Protein AF-0000000078971667 (afdb_homodimer)

Solvent-accessible surface area (backbone atoms only — not comparable to full-atom values): 35741 Å² total; per-residue (Å²): 83,77,70,80,88,70,58,66,70,58,54,50,49,51,52,54,44,71,66,34,66,58,34,55,60,70,62,49,23,64,57,21,44,83,44,56,61,76,90,49,38,45,61,52,50,35,41,58,45,61,66,31,58,49,40,49,90,49,28,65,61,46,50,54,50,51,31,49,55,43,58,57,42,40,58,70,69,61,66,55,63,74,88,73,49,50,57,68,51,46,40,33,46,51,51,40,65,64,46,50,81,60,37,60,73,90,40,68,72,52,68,36,52,74,47,40,51,49,50,43,50,47,51,38,49,52,15,68,75,36,68,82,42,36,56,46,94,43,54,68,54,63,45,48,50,46,47,54,44,46,46,44,78,76,39,71,65,42,61,89,70,52,58,74,84,79,57,51,68,69,57,48,49,46,42,45,27,54,34,47,51,39,46,52,46,61,40,63,63,46,48,44,49,43,24,84,60,17,58,43,45,54,50,43,38,51,50,26,50,54,48,33,38,73,75,41,44,67,46,44,50,41,35,51,75,47,68,49,60,60,59,81,47,43,44,62,37,63,60,30,70,41,39,87,66,36,45,63,58,53,34,42,48,48,46,31,30,40,45,32,45,48,79,47,27,65,61,48,48,34,32,34,52,34,30,51,59,54,73,42,45,77,58,57,60,71,45,51,51,58,56,39,52,52,42,62,74,54,60,92,30,83,81,60,51,66,67,57,52,50,49,32,52,50,47,12,51,50,49,42,65,61,51,57,54,49,53,53,51,55,66,68,97,83,78,71,79,90,70,58,66,68,57,54,49,51,51,53,56,44,70,65,34,66,58,35,54,60,69,62,49,22,64,56,22,43,83,44,58,61,75,90,48,37,46,61,52,50,34,41,57,43,61,66,31,58,49,41,51,90,49,28,65,60,48,50,53,49,52,32,48,55,44,59,57,42,40,60,72,69,60,67,55,65,75,87,72,49,50,57,68,52,46,40,33,46,51,52,39,66,63,46,50,81,60,38,61,74,88,40,68,71,51,66,35,50,73,46,40,52,50,52,41,52,47,49,39,48,51,15,68,76,35,70,82,41,37,56,46,94,42,53,69,56,64,43,48,47,45,47,54,44,46,46,45,78,76,38,72,64,40,62,92,71,53,58,73,82,80,57,50,68,70,58,49,49,46,43,46,26,54,35,48,52,40,47,52,44,60,40,63,62,46,48,45,48,42,22,83,60,18,58,42,44,53,51,42,38,50,52,26,51,52,49,34,37,72,75,40,43,67,47,43,51,42,34,52,75,48,68,50,59,59,59,80,46,42,45,61,34,62,60,31,69,41,40,87,65,35,44,63,58,52,32,44,49,48,45,31,30,42,45,32,45,45,79,47,27,63,61,47,49,33,32,34,51,36,32,52,57,52,73,41,43,76,59,58,61,71,45,52,49,59,58,40,53,51,42,62,73,54,58,92,28,81,80,57,50,67,67,58,53,49,51,32,51,51,46,11,51,52,49,42,66,62,52,56,55,49,53,56,50,57,65,68,98

Organism: NCBI:txid3068

Radius of gyration: 27.03 Å; Cα contacts (8 Å, |Δi|>4): 785; chains: 2; bounding box: 70×84×65 Å

Nearest PDB structures (foldseek):
  1fkm-assembly1_A  TM=9.195E-01  e=4.152E-24  Saccharomyces cerevisiae
  2qfz-assembly2_B  TM=9.564E-01  e=1.066E-22  Homo sapiens
  2qfz-assembly1_A  TM=9.669E-01  e=2.527E-22  Homo sapiens
  2g77-assembly1_A  TM=9.173E-01  e=4.500E-23  Saccharomyces cerevisiae
  6d0s-assembly1_A  TM=9.532E-01  e=9.379E-20  Homo sapiens

Foldseek 3Di:
DDDDDDDPVLVVVQVVQLPDQFRDLLVLLVSLQLHDPLQCCLVSLCDLLVQAGRGPVCRVVSLVVLLVVLVVLQCVQPVDDPVPDDPLLNVLLVVQVVQQCVEPVVQVVCNPPLNSVLLSSLQSSLQVVCVQQRRDPQLSLVLVLLLVSLCCNQAPDDSVPGDCVSDDDVSSSSSSSSSNSSSVSLCVLLVLCRGPVSVLLVVLLVLLLVLCCVPPVLLSVLCVVLVHRSCLQCNSCLSNVCCVVADNVVSSRVVSNLSSCRSCSSVLSSLLVNLVVCVCSVVSSPDHNVVNSVCSNHPPRHPPDNVVSVVSSVSSVVSCVVVVVVVVVVVVD/DDDDDDDPVLLVVQVVQLPDQFRDLLVLLVSLQLHDPLQCCLVSLCDLLVQAGRGPVCRVVSLVVLLVVLVVLQCVQPVDDPVPDDPLLNVLLVVLVVQQCVEPVVQVVCNPPLNSVLLSRLQSSLQVVCVQQRRDPQLSLVLVLLLVSLCCNQAPDDSVPGDCVSDDDVSSSSSSSSSNSSSVSLCVLLVLCRGPVSVLLVVLLVLLLVLLCVPPVLLSVLCVVLVHRSCLQCNSCLSNVCCVVADNVVSSRVVSNLSSCRSCSSVLSSLLVNLVVCVCSVVSSPDHNVVNSVCSNHPPRHPPDNVVSVVSSVSSVVSCVVVVVVVVVVVVD

InterPro domains:
  IPR000195 Rab-GAP-TBC domain [PF00566] (40-284)
  IPR000195 Rab-GAP-TBC domain [PS50086] (35-262)
  IPR000195 Rab-GAP-TBC domain [SM00164] (32-288)
  IPR035969 Rab-GAP-TBC domain superfamily [SSF47923] (13-222)
  IPR035969 Rab-GAP-TBC domain superfamily [SSF47923] (198-323)

Structure (mmCIF, N/CA/C/O backbone):
data_AF-0000000078971667-model_v1
#
loop_
_entity.id
_entity.type
_entity.pdbx_description
1 polymer 'Rab-GAP TBC domain-containing protein'
#
loop_
_atom_site.group_PDB
_atom_site.id
_atom_site.type_symbol
_atom_site.label_atom_id
_atom_site.label_alt_id
_atom_site.label_comp_id
_atom_site.label_asym_id
_atom_site.label_entity_id
_atom_site.label_seq_id
_atom_site.pdbx_PDB_ins_code
_atom_site.Cartn_x
_atom_site.Cartn_y
_atom_site.Cartn_z
_atom_site.occupancy
_atom_site.B_iso_or_equiv
_atom_site.auth_seq_id
_atom_site.auth_comp_id
_atom_site.auth_asym_id
_atom_site.auth_atom_id
_atom_site.pdbx_PDB_model_num
ATOM 1 N N . MET A 1 1 ? 0.278 26.438 -5.363 1 68.94 1 MET A N 1
ATOM 2 C CA . MET A 1 1 ? -0.893 25.688 -4.918 1 68.94 1 MET A CA 1
ATOM 3 C C . MET A 1 1 ? -2.168 26.5 -5.113 1 68.94 1 MET A C 1
ATOM 5 O O . MET A 1 1 ? -2.156 27.719 -4.965 1 68.94 1 MET A O 1
ATOM 9 N N . HIS A 1 2 ? -3.205 25.797 -5.594 1 74.38 2 HIS A N 1
ATOM 10 C CA . HIS A 1 2 ? -4.453 26.484 -5.914 1 74.38 2 HIS A CA 1
ATOM 11 C C . HIS A 1 2 ? -5.324 26.641 -4.676 1 74.38 2 HIS A C 1
ATOM 13 O O . HIS A 1 2 ? -5.359 25.766 -3.814 1 74.38 2 HIS A O 1
ATOM 19 N N . GLN A 1 3 ? -5.758 27.875 -4.445 1 82.19 3 GLN A N 1
ATOM 20 C CA . GLN A 1 3 ? -6.664 28.156 -3.342 1 82.19 3 GLN A CA 1
ATOM 21 C C . GLN A 1 3 ? -7.723 29.188 -3.754 1 82.19 3 GLN A C 1
ATOM 23 O O . GLN A 1 3 ? -7.434 30.109 -4.508 1 82.19 3 GLN A O 1
ATOM 28 N N . ALA A 1 4 ? -8.883 28.859 -3.23 1 82.56 4 ALA A N 1
ATOM 29 C CA . ALA A 1 4 ? -9.938 29.844 -3.453 1 82.56 4 ALA A CA 1
ATOM 30 C C . ALA A 1 4 ? -9.578 31.188 -2.805 1 82.56 4 ALA A C 1
ATOM 32 O O . ALA A 1 4 ? -8.859 31.219 -1.8 1 82.56 4 ALA A O 1
ATOM 33 N N . ALA A 1 5 ? -10.109 32.219 -3.387 1 85.25 5 ALA A N 1
ATOM 34 C CA . ALA A 1 5 ? -9.797 33.562 -2.889 1 85.25 5 ALA A CA 1
ATOM 35 C C . ALA A 1 5 ? -10.32 33.75 -1.467 1 85.25 5 ALA A C 1
ATOM 37 O O . ALA A 1 5 ? -11.469 33.438 -1.17 1 85.25 5 ALA A O 1
ATOM 38 N N . ILE A 1 6 ? -9.445 34.188 -0.585 1 91.06 6 ILE A N 1
ATOM 39 C CA . ILE A 1 6 ? -9.805 34.562 0.78 1 91.06 6 ILE A CA 1
ATOM 40 C C . ILE A 1 6 ? -10.047 36.062 0.863 1 91.06 6 ILE A C 1
ATOM 42 O O . ILE A 1 6 ? -9.234 36.844 0.389 1 91.06 6 ILE A O 1
ATOM 46 N N . PRO A 1 7 ? -11.141 36.438 1.436 1 92.81 7 PRO A N 1
ATOM 47 C CA . PRO A 1 7 ? -11.445 37.875 1.542 1 92.81 7 PRO A CA 1
ATOM 48 C C . PRO A 1 7 ? -10.32 38.656 2.199 1 92.81 7 PRO A C 1
ATOM 50 O O . PRO A 1 7 ? -9.703 38.188 3.154 1 92.81 7 PRO A O 1
ATOM 53 N N . GLU A 1 8 ? -10.141 39.844 1.723 1 94.25 8 GLU A N 1
ATOM 54 C CA . GLU A 1 8 ? -9.031 40.688 2.156 1 94.25 8 GLU A CA 1
ATOM 55 C C . GLU A 1 8 ? -9.125 41 3.648 1 94.25 8 GLU A C 1
ATOM 57 O O . GLU A 1 8 ? -8.102 41.062 4.332 1 94.25 8 GLU A O 1
ATOM 62 N N . HIS A 1 9 ? -10.273 41.188 4.117 1 95.19 9 HIS A N 1
ATOM 63 C CA . HIS A 1 9 ? -10.438 41.5 5.531 1 95.19 9 HIS A CA 1
ATOM 64 C C . HIS A 1 9 ? -9.969 40.344 6.41 1 95.19 9 HIS A C 1
ATOM 66 O O . HIS A 1 9 ? -9.406 40.562 7.484 1 95.19 9 HIS A O 1
ATOM 72 N N . ARG A 1 10 ? -10.18 39.125 5.977 1 95.75 10 ARG A N 1
ATOM 73 C CA . ARG A 1 10 ? -9.703 37.969 6.715 1 95.75 10 ARG A CA 1
ATOM 74 C C . ARG A 1 10 ? -8.188 37.875 6.68 1 95.75 10 ARG A C 1
ATOM 76 O O . ARG A 1 10 ? -7.551 37.531 7.688 1 95.75 10 ARG A O 1
ATOM 83 N N . VAL A 1 11 ? -7.656 38.156 5.527 1 97 11 VAL A N 1
ATOM 84 C CA . VAL A 1 11 ? -6.203 38.156 5.379 1 97 11 VAL A CA 1
ATOM 85 C C . VAL A 1 11 ? -5.582 39.156 6.348 1 97 11 VAL A C 1
ATOM 87 O O . VAL A 1 11 ? -4.578 38.875 7 1 97 11 VAL A O 1
ATOM 90 N N . ARG A 1 12 ? -6.211 40.312 6.453 1 97.31 12 ARG A N 1
ATOM 91 C CA . ARG A 1 12 ? -5.73 41.344 7.355 1 97.31 12 ARG A CA 1
ATOM 92 C C . ARG A 1 12 ? -5.793 40.875 8.805 1 97.31 12 ARG A C 1
ATOM 94 O O . ARG A 1 12 ? -4.91 41.188 9.602 1 97.31 12 ARG A O 1
ATOM 101 N N . LYS A 1 13 ? -6.82 40.188 9.125 1 97.88 13 LYS A N 1
ATOM 102 C CA . LYS A 1 13 ? -6.965 39.656 10.477 1 97.88 13 LYS A CA 1
ATOM 103 C C . LYS A 1 13 ? -5.84 38.688 10.812 1 97.88 13 LYS A C 1
ATOM 105 O O . LYS A 1 13 ? -5.332 38.688 11.938 1 97.88 13 LYS A O 1
ATOM 110 N N . PHE A 1 14 ? -5.473 37.844 9.867 1 98.44 14 PHE A N 1
ATOM 111 C CA . PHE A 1 14 ? -4.355 36.938 10.07 1 98.44 14 PHE A CA 1
ATOM 112 C C . PHE A 1 14 ? -3.066 37.688 10.336 1 98.44 14 PHE A C 1
ATOM 114 O O . PHE A 1 14 ? -2.342 37.406 11.289 1 98.44 14 PHE A O 1
ATOM 121 N N . HIS A 1 15 ? -2.824 38.656 9.5 1 98 15 HIS A N 1
ATOM 122 C CA . HIS A 1 15 ? -1.604 39.438 9.648 1 98 15 HIS A CA 1
ATOM 123 C C . HIS A 1 15 ? -1.568 40.156 10.992 1 98 15 HIS A C 1
ATOM 125 O O . HIS A 1 15 ? -0.523 40.219 11.648 1 98 15 HIS A O 1
ATOM 131 N N . LYS A 1 16 ? -2.662 40.719 11.352 1 97.75 16 LYS A N 1
ATOM 132 C CA . LYS A 1 16 ? -2.748 41.406 12.641 1 97.75 16 LYS A CA 1
ATOM 133 C C . LYS A 1 16 ? -2.42 40.469 13.789 1 97.75 16 LYS A C 1
ATOM 135 O O . LYS A 1 16 ? -1.618 40.781 14.664 1 97.75 16 LYS A O 1
ATOM 140 N N . LEU A 1 17 ? -3.031 39.281 13.789 1 97.88 17 LEU A N 1
ATOM 141 C CA . LEU A 1 17 ? -2.809 38.312 14.844 1 97.88 17 LEU A CA 1
ATOM 142 C C . LEU A 1 17 ? -1.35 37.875 14.867 1 97.88 17 LEU A C 1
ATOM 144 O O . LEU A 1 17 ? -0.752 37.75 15.945 1 97.88 17 LEU A O 1
ATOM 148 N N . LEU A 1 18 ? -0.762 37.625 13.703 1 97.81 18 LEU A N 1
ATOM 149 C CA . LEU A 1 18 ? 0.581 37.062 13.594 1 97.81 18 LEU A CA 1
ATOM 150 C C . LEU A 1 18 ? 1.637 38.094 13.953 1 97.81 18 LEU A C 1
ATOM 152 O O . LEU A 1 18 ? 2.793 37.75 14.203 1 97.81 18 LEU A O 1
ATOM 156 N N . GLN A 1 19 ? 1.267 39.406 13.992 1 96.38 19 GLN A N 1
ATOM 157 C CA . GLN A 1 19 ? 2.201 40.469 14.305 1 96.38 19 GLN A CA 1
ATOM 158 C C . GLN A 1 19 ? 2.209 40.781 15.797 1 96.38 19 GLN A C 1
ATOM 160 O O . GLN A 1 19 ? 3.105 41.469 16.297 1 96.38 19 GLN A O 1
ATOM 165 N N . GLU A 1 20 ? 1.32 40.219 16.469 1 97.25 20 GLU A N 1
ATOM 166 C CA . GLU A 1 20 ? 1.289 40.406 17.906 1 97.25 20 GLU A CA 1
ATOM 167 C C . GLU A 1 20 ? 2.525 39.812 18.578 1 97.25 20 GLU A C 1
ATOM 169 O O . GLU A 1 20 ? 3.119 38.875 18.062 1 97.25 20 GLU A O 1
ATOM 174 N N . SER A 1 21 ? 2.893 40.438 19.766 1 97.62 21 SER A N 1
ATOM 175 C CA . SER A 1 21 ? 4.055 39.938 20.5 1 97.62 21 SER A CA 1
ATOM 176 C C . SER A 1 21 ? 3.836 38.5 20.969 1 97.62 21 SER A C 1
ATOM 178 O O . SER A 1 21 ? 4.758 37.688 20.953 1 97.62 21 SER A O 1
ATOM 180 N N . VAL A 1 22 ? 2.688 38.312 21.438 1 98.25 22 VAL A N 1
ATOM 181 C CA . VAL A 1 22 ? 2.232 36.969 21.766 1 98.25 22 VAL A CA 1
ATOM 182 C C . VAL A 1 22 ? 0.979 36.625 20.969 1 98.25 22 VAL A C 1
ATOM 184 O O . VAL A 1 22 ? -0.078 37.219 21.172 1 98.25 22 VAL A O 1
ATOM 187 N N . VAL A 1 23 ? 1.142 35.688 20.094 1 98.31 23 VAL A N 1
ATOM 188 C CA . VAL A 1 23 ? 0.041 35.344 19.203 1 98.31 23 VAL A CA 1
ATOM 189 C C . VAL A 1 23 ? -1.091 34.719 20 1 98.31 23 VAL A C 1
ATOM 191 O O . VAL A 1 23 ? -0.859 33.781 20.781 1 98.31 23 VAL A O 1
ATOM 194 N N . ASP A 1 24 ? -2.273 35.188 19.859 1 98.31 24 ASP A N 1
ATOM 195 C CA . ASP A 1 24 ? -3.459 34.562 20.453 1 98.31 24 ASP A CA 1
ATOM 196 C C . ASP A 1 24 ? -3.859 33.312 19.688 1 98.31 24 ASP A C 1
ATOM 198 O O . ASP A 1 24 ? -4.57 33.375 18.688 1 98.31 24 ASP A O 1
ATOM 202 N N . LEU A 1 25 ? -3.553 32.219 20.234 1 97.69 25 LEU A N 1
ATOM 203 C CA . LEU A 1 25 ? -3.744 30.938 19.516 1 97.69 25 LEU A CA 1
ATOM 204 C C . LEU A 1 25 ? -5.227 30.609 19.391 1 97.69 25 LEU A C 1
ATOM 206 O O . LEU A 1 25 ? -5.648 30.016 18.391 1 97.69 25 LEU A O 1
ATOM 210 N N . ASP A 1 26 ? -5.984 30.938 20.391 1 97.5 26 ASP A N 1
ATOM 211 C CA . ASP A 1 26 ? -7.418 30.672 20.312 1 97.5 26 ASP A CA 1
ATOM 212 C C . ASP A 1 26 ? -8.055 31.453 19.156 1 97.5 26 ASP A C 1
ATOM 214 O O . ASP A 1 26 ? -8.844 30.906 18.391 1 97.5 26 ASP A O 1
ATOM 218 N N . ALA A 1 27 ? -7.723 32.688 19.109 1 98.19 27 ALA A N 1
ATOM 219 C CA . ALA A 1 27 ? -8.227 33.5 18.016 1 98.19 27 ALA A CA 1
ATOM 220 C C . ALA A 1 27 ? -7.727 33 16.672 1 98.19 27 ALA A C 1
ATOM 222 O O . ALA A 1 27 ? -8.461 33.031 15.672 1 98.19 27 ALA A O 1
ATOM 223 N N . LEU A 1 28 ? -6.5 32.594 16.625 1 98.56 28 LEU A N 1
ATOM 224 C CA . LEU A 1 28 ? -5.914 32.062 15.391 1 98.56 28 LEU A CA 1
ATOM 225 C C . LEU A 1 28 ? -6.633 30.797 14.938 1 98.56 28 LEU A C 1
ATOM 227 O O . LEU A 1 28 ? -6.863 30.594 13.742 1 98.56 28 LEU A O 1
ATOM 231 N N . ARG A 1 29 ? -6.957 29.906 15.859 1 98.31 29 ARG A N 1
ATOM 232 C CA . ARG A 1 29 ? -7.699 28.688 15.562 1 98.31 29 ARG A CA 1
ATOM 233 C C . ARG A 1 29 ? -9.062 29 14.953 1 98.31 29 ARG A C 1
ATOM 235 O O . ARG A 1 29 ? -9.445 28.422 13.938 1 98.31 29 ARG A O 1
ATOM 242 N N . GLU A 1 30 ? -9.711 29.891 15.602 1 97.81 30 GLU A N 1
ATOM 243 C CA . GLU A 1 30 ? -11.031 30.281 15.117 1 97.81 30 GLU A CA 1
ATOM 244 C C . GLU A 1 30 ? -10.953 30.812 13.688 1 97.81 30 GLU A C 1
ATOM 246 O O . GLU A 1 30 ? -11.781 30.453 12.844 1 97.81 30 GLU A O 1
ATOM 251 N N . LEU A 1 31 ? -9.992 31.641 13.5 1 97.94 31 LEU A N 1
ATOM 252 C CA . LEU A 1 31 ? -9.812 32.25 12.18 1 97.94 31 LEU A CA 1
ATOM 253 C C . LEU A 1 31 ? -9.422 31.188 11.148 1 97.94 31 LEU A C 1
ATOM 255 O O . LEU A 1 31 ? -9.844 31.266 9.992 1 97.94 31 LEU A O 1
ATOM 259 N N . SER A 1 32 ? -8.633 30.203 11.5 1 98.56 32 SER A N 1
ATOM 260 C CA . SER A 1 32 ? -8.031 29.234 10.594 1 98.56 32 SER A CA 1
ATOM 261 C C . SER A 1 32 ? -9.039 28.156 10.188 1 98.56 32 SER A C 1
ATOM 263 O O . SER A 1 32 ? -8.852 27.484 9.18 1 98.56 32 SER A O 1
ATOM 265 N N . TRP A 1 33 ? -10.094 27.969 10.977 1 98.12 33 TRP A N 1
ATOM 266 C CA . TRP A 1 33 ? -11.055 26.891 10.766 1 98.12 33 TRP A CA 1
ATOM 267 C C . TRP A 1 33 ? -11.641 26.953 9.359 1 98.12 33 TRP A C 1
ATOM 269 O O . TRP A 1 33 ? -11.875 25.906 8.734 1 98.12 33 TRP A O 1
ATOM 279 N N . SER A 1 34 ? -11.82 28.188 8.836 1 96.44 34 SER A N 1
ATOM 280 C CA . SER A 1 34 ? -12.453 28.375 7.535 1 96.44 34 SER A CA 1
ATOM 281 C C . SER A 1 34 ? -11.414 28.547 6.434 1 96.44 34 SER A C 1
ATOM 283 O O . SER A 1 34 ? -11.727 29.031 5.344 1 96.44 34 SER A O 1
ATOM 285 N N . GLY A 1 35 ? -10.211 28.219 6.746 1 97.44 35 GLY A N 1
ATOM 286 C CA . GLY A 1 35 ? -9.172 28.297 5.734 1 97.44 35 GLY A CA 1
ATOM 287 C C . GLY A 1 35 ? -8.094 29.312 6.062 1 97.44 35 GLY A C 1
ATOM 288 O O . GLY A 1 35 ? -8.391 30.391 6.602 1 97.44 35 GLY A O 1
ATOM 289 N N . VAL A 1 36 ? -6.891 29.016 5.715 1 98.44 36 VAL A N 1
ATOM 290 C CA . VAL A 1 36 ? -5.73 29.875 5.918 1 98.44 36 VAL A CA 1
ATOM 291 C C . VAL A 1 36 ? -5.18 30.328 4.566 1 98.44 36 VAL A C 1
ATOM 293 O O . VAL A 1 36 ? -5.055 29.516 3.641 1 98.44 36 VAL A O 1
ATOM 296 N N . PRO A 1 37 ? -4.914 31.656 4.441 1 96.81 37 PRO A N 1
ATOM 297 C CA . PRO A 1 37 ? -4.254 32.062 3.203 1 96.81 37 PRO A CA 1
ATOM 298 C C . PRO A 1 37 ? -2.992 31.25 2.906 1 96.81 37 PRO A C 1
ATOM 300 O O . PRO A 1 37 ? -2.186 31.016 3.807 1 96.81 37 PRO A O 1
ATOM 303 N N . LEU A 1 38 ? -2.812 30.891 1.676 1 94.69 38 LEU A N 1
ATOM 304 C CA . LEU A 1 38 ? -1.784 29.953 1.221 1 94.69 38 LEU A CA 1
ATOM 305 C C . LEU A 1 38 ? -0.411 30.375 1.737 1 94.69 38 LEU A C 1
ATOM 307 O O . LEU A 1 38 ? 0.33 29.547 2.277 1 94.69 38 LEU A O 1
ATOM 311 N N . VAL A 1 39 ? -0.059 31.609 1.628 1 94.5 39 VAL A N 1
ATOM 312 C CA . VAL A 1 39 ? 1.279 32.125 1.918 1 94.5 39 VAL A CA 1
ATOM 313 C C . VAL A 1 39 ? 1.526 32.094 3.424 1 94.5 39 VAL A C 1
ATOM 315 O O . VAL A 1 39 ? 2.676 32.062 3.871 1 94.5 39 VAL A O 1
ATOM 318 N N . LEU A 1 40 ? 0.475 32.062 4.207 1 97.5 40 LEU A N 1
ATOM 319 C CA . LEU A 1 40 ? 0.608 32.125 5.656 1 97.5 40 LEU A CA 1
ATOM 320 C C . LEU A 1 40 ? 0.534 30.75 6.289 1 97.5 40 LEU A C 1
ATOM 322 O O . LEU A 1 40 ? 0.808 30.594 7.48 1 97.5 40 LEU A O 1
ATOM 326 N N . ARG A 1 41 ? 0.174 29.656 5.539 1 97.94 41 ARG A N 1
ATOM 327 C CA . ARG A 1 41 ? -0.056 28.312 6.07 1 97.94 41 ARG A CA 1
ATOM 328 C C . ARG A 1 41 ? 1.17 27.812 6.82 1 97.94 41 ARG A C 1
ATOM 330 O O . ARG A 1 41 ? 1.049 27.266 7.922 1 97.94 41 ARG A O 1
ATOM 337 N N . PRO A 1 42 ? 2.367 27.984 6.234 1 98.25 42 PRO A N 1
ATOM 338 C CA . PRO A 1 42 ? 3.518 27.438 6.961 1 98.25 42 PRO A CA 1
ATOM 339 C C . PRO A 1 42 ? 3.631 27.984 8.383 1 98.25 42 PRO A C 1
ATOM 341 O O . PRO A 1 42 ? 3.783 27.219 9.328 1 98.25 42 PRO A O 1
ATOM 344 N N . GLN A 1 43 ? 3.51 29.266 8.5 1 98.19 43 GLN A N 1
ATOM 345 C CA . GLN A 1 43 ? 3.633 29.891 9.812 1 98.19 43 GLN A CA 1
ATOM 346 C C . GLN A 1 43 ? 2.459 29.516 10.711 1 98.19 43 GLN A C 1
ATOM 348 O O . GLN A 1 43 ? 2.65 29.156 11.875 1 98.19 43 GLN A O 1
ATOM 353 N N . VAL A 1 44 ? 1.278 29.594 10.219 1 98.75 44 VAL A N 1
ATOM 354 C CA . VAL A 1 44 ? 0.065 29.328 10.984 1 98.75 44 VAL A CA 1
ATOM 355 C C . VAL A 1 44 ? 0.057 27.875 11.445 1 98.75 44 VAL A C 1
ATOM 357 O O . VAL A 1 44 ? -0.249 27.594 12.609 1 98.75 44 VAL A O 1
ATOM 360 N N . TRP A 1 45 ? 0.431 26.922 10.531 1 98.81 45 TRP A N 1
ATOM 361 C CA . TRP A 1 45 ? 0.433 25.5 10.883 1 98.81 45 TRP A CA 1
ATOM 362 C C . TRP A 1 45 ? 1.462 25.219 11.969 1 98.81 45 TRP A C 1
ATOM 364 O O . TRP A 1 45 ? 1.195 24.438 12.898 1 98.81 45 TRP A O 1
ATOM 374 N N . ARG A 1 46 ? 2.637 25.844 11.898 1 98.62 46 ARG A N 1
ATOM 375 C CA . ARG A 1 46 ? 3.65 25.656 12.93 1 98.62 46 ARG A CA 1
ATOM 376 C C . ARG A 1 46 ? 3.139 26.125 14.289 1 98.62 46 ARG A C 1
ATOM 378 O O . ARG A 1 46 ? 3.428 25.5 15.312 1 98.62 46 ARG A O 1
ATOM 385 N N . LEU A 1 47 ? 2.414 27.203 14.273 1 98.5 47 LEU A N 1
ATOM 386 C CA . LEU A 1 47 ? 1.868 27.766 15.508 1 98.5 47 LEU A CA 1
ATOM 387 C C . LEU A 1 47 ? 0.762 26.859 16.062 1 98.5 47 LEU A C 1
ATOM 389 O O . LEU A 1 47 ? 0.767 26.531 17.25 1 98.5 47 LEU A O 1
ATOM 393 N N . LEU A 1 48 ? -0.131 26.453 15.219 1 98.31 48 LEU A N 1
ATOM 394 C CA . LEU A 1 48 ? -1.284 25.672 15.664 1 98.31 48 LEU A CA 1
ATOM 395 C C . LEU A 1 48 ? -0.858 24.281 16.125 1 98.31 48 LEU A C 1
ATOM 397 O O . LEU A 1 48 ? -1.508 23.688 16.984 1 98.31 48 LEU A O 1
ATOM 401 N N . CYS A 1 49 ? 0.259 23.781 15.609 1 97.19 49 CYS A N 1
ATOM 402 C CA . CYS A 1 49 ? 0.789 22.469 16.016 1 97.19 49 CYS A CA 1
ATOM 403 C C . CYS A 1 49 ? 1.599 22.594 17.297 1 97.19 49 CYS A C 1
ATOM 405 O O . CYS A 1 49 ? 2.051 21.594 17.844 1 97.19 49 CYS A O 1
ATOM 407 N N . GLY A 1 50 ? 1.776 23.812 17.766 1 95.31 50 GLY A N 1
ATOM 408 C CA . GLY A 1 50 ? 2.576 24 18.969 1 95.31 50 GLY A CA 1
ATOM 409 C C . GLY A 1 50 ? 4.062 23.828 18.734 1 95.31 50 GLY A C 1
ATOM 410 O O . GLY A 1 50 ? 4.848 23.766 19.672 1 95.31 50 GLY A O 1
ATOM 411 N N . TYR A 1 51 ? 4.402 23.609 17.5 1 95.56 51 TYR A N 1
ATOM 412 C CA . TYR A 1 51 ? 5.805 23.562 17.094 1 95.56 51 TYR A CA 1
ATOM 413 C C . TYR A 1 51 ? 6.492 24.906 17.312 1 95.56 51 TYR A C 1
ATOM 415 O O . TYR A 1 51 ? 7.609 24.953 17.828 1 95.56 51 TYR A O 1
ATOM 423 N N . LEU A 1 52 ? 5.812 25.969 16.969 1 96.12 52 LEU A N 1
ATOM 424 C CA . LEU A 1 52 ? 6.254 27.328 17.266 1 96.12 52 LEU A CA 1
ATOM 425 C C . LEU A 1 52 ? 5.539 27.875 18.484 1 96.12 52 LEU A C 1
ATOM 427 O O . LEU A 1 52 ? 4.324 27.703 18.641 1 96.12 52 LEU A O 1
ATOM 431 N N . PRO A 1 53 ? 6.332 28.531 19.344 1 97.5 53 PRO A N 1
ATOM 432 C CA . PRO A 1 53 ? 5.676 29.172 20.484 1 97.5 53 PRO A CA 1
ATOM 433 C C . PRO A 1 53 ? 4.895 30.422 20.094 1 97.5 53 PRO A C 1
ATOM 435 O O . PRO A 1 53 ? 5.223 31.062 19.094 1 97.5 53 PRO A O 1
ATOM 438 N N . PRO A 1 54 ? 3.869 30.734 20.875 1 97.81 54 PRO A N 1
ATOM 439 C CA . PRO A 1 54 ? 3.102 31.953 20.578 1 97.81 54 PRO A CA 1
ATOM 440 C C . PRO A 1 54 ? 3.934 33.219 20.703 1 97.81 54 PRO A C 1
ATOM 442 O O . PRO A 1 54 ? 3.668 34.219 20.031 1 97.81 54 PRO A O 1
ATOM 445 N N . ALA A 1 55 ? 4.879 33.219 21.578 1 97.94 55 ALA A N 1
ATOM 446 C CA . ALA A 1 55 ? 5.742 34.375 21.766 1 97.94 55 ALA A CA 1
ATOM 447 C C . ALA A 1 55 ? 6.66 34.594 20.562 1 97.94 55 ALA A C 1
ATOM 449 O O . ALA A 1 55 ? 7.566 33.781 20.328 1 97.94 55 ALA A O 1
ATOM 450 N N . LYS A 1 56 ? 6.496 35.656 19.891 1 96.31 56 LYS A N 1
ATOM 451 C CA . LYS A 1 56 ? 7.211 35.938 18.641 1 96.31 56 LYS A CA 1
ATOM 452 C C . LYS A 1 56 ? 8.719 35.969 18.875 1 96.31 56 LYS A C 1
ATOM 454 O O . LYS A 1 56 ? 9.5 35.531 18.031 1 96.31 56 LYS A O 1
ATOM 459 N N . SER A 1 57 ? 9.148 36.531 20 1 96.44 57 SER A N 1
ATOM 460 C CA . SER A 1 57 ? 10.555 36.719 20.312 1 96.44 57 SER A CA 1
ATOM 461 C C . SER A 1 57 ? 11.281 35.375 20.453 1 96.44 57 SER A C 1
ATOM 463 O O . SER A 1 57 ? 12.5 35.312 20.328 1 96.44 57 SER A O 1
ATOM 465 N N . ARG A 1 58 ? 10.523 34.344 20.641 1 97.06 58 ARG A N 1
ATOM 466 C CA . ARG A 1 58 ? 11.125 33.031 20.906 1 97.06 58 ARG A CA 1
ATOM 467 C C . ARG A 1 58 ? 11.008 32.125 19.688 1 97.06 58 ARG A C 1
ATOM 469 O O . ARG A 1 58 ? 11.594 31.047 19.672 1 97.06 58 ARG A O 1
ATOM 476 N N . GLN A 1 59 ? 10.281 32.531 18.672 1 97.12 59 GLN A N 1
ATOM 477 C CA . GLN A 1 59 ? 9.922 31.672 17.547 1 97.12 59 GLN A CA 1
ATOM 478 C C . GLN A 1 59 ? 11.164 31.266 16.75 1 97.12 59 GLN A C 1
ATOM 480 O O . GLN A 1 59 ? 11.359 30.078 16.469 1 97.12 59 GLN A O 1
ATOM 485 N N . SER A 1 60 ? 12.008 32.219 16.422 1 96.62 60 SER A N 1
ATOM 486 C CA . SER A 1 60 ? 13.188 31.938 15.594 1 96.62 60 SER A CA 1
ATOM 487 C C . SER A 1 60 ? 14.141 30.969 16.297 1 96.62 60 SER A C 1
ATOM 489 O O . SER A 1 60 ? 14.633 30.031 15.688 1 96.62 60 SER A O 1
ATOM 491 N N . GLN A 1 61 ? 14.383 31.266 17.547 1 97.44 61 GLN A N 1
ATOM 492 C CA . GLN A 1 61 ? 15.289 30.422 18.328 1 97.44 61 GLN A CA 1
ATOM 493 C C . GLN A 1 61 ? 14.734 29.016 18.484 1 97.44 61 GLN A C 1
ATOM 495 O O . GLN A 1 61 ? 15.477 28.031 18.406 1 97.44 61 GLN A O 1
ATOM 500 N N . THR A 1 62 ? 13.469 28.891 18.75 1 97.81 62 THR A N 1
ATOM 501 C CA . THR A 1 62 ? 12.828 27.594 18.906 1 97.81 62 THR A CA 1
ATOM 502 C C . THR A 1 62 ? 12.906 26.797 17.594 1 97.81 62 THR A C 1
ATOM 504 O O . THR A 1 62 ? 13.211 25.609 17.609 1 97.81 62 THR A O 1
ATOM 507 N N . LEU A 1 63 ? 12.602 27.453 16.531 1 97.38 63 LEU A N 1
ATOM 508 C CA . LEU A 1 63 ? 12.648 26.812 15.219 1 97.38 63 LEU A CA 1
ATOM 509 C C . LEU A 1 63 ? 14.039 26.266 14.93 1 97.38 63 LEU A C 1
ATOM 511 O O . LEU A 1 63 ? 14.18 25.109 14.5 1 97.38 63 LEU A O 1
ATOM 515 N N . GLU A 1 64 ? 15.055 27.047 15.164 1 97.69 64 GLU A N 1
ATOM 516 C CA . GLU A 1 64 ? 16.438 26.641 14.93 1 97.69 64 GLU A CA 1
ATOM 517 C C . GLU A 1 64 ? 16.812 25.453 15.812 1 97.69 64 GLU A C 1
ATOM 519 O O . GLU A 1 64 ? 17.453 24.5 15.344 1 97.69 64 GLU A O 1
ATOM 524 N N . ARG A 1 65 ? 16.438 25.531 17 1 98.19 65 ARG A N 1
ATOM 525 C CA . ARG A 1 65 ? 16.75 24.484 17.953 1 98.19 65 ARG A CA 1
ATOM 526 C C . ARG A 1 65 ? 16.078 23.172 17.562 1 98.19 65 ARG A C 1
ATOM 528 O O . ARG A 1 65 ? 16.719 22.109 17.562 1 98.19 65 ARG A O 1
ATOM 535 N N . ARG A 1 66 ? 14.789 23.203 17.266 1 98.12 66 ARG A N 1
ATOM 536 C CA . ARG A 1 66 ? 14.023 22.016 16.922 1 98.12 66 ARG A CA 1
ATOM 537 C C . ARG A 1 66 ? 14.516 21.391 15.617 1 98.12 66 ARG A C 1
ATOM 539 O O . ARG A 1 66 ? 14.547 20.172 15.484 1 98.12 66 ARG A O 1
ATOM 546 N N . ARG A 1 67 ? 14.891 22.219 14.664 1 98.44 67 ARG A N 1
ATOM 547 C CA . ARG A 1 67 ? 15.461 21.719 13.414 1 98.44 67 ARG A CA 1
ATOM 548 C C . ARG A 1 67 ? 16.797 21.047 13.656 1 98.44 67 ARG A C 1
ATOM 550 O O . ARG A 1 67 ? 17.094 20.016 13.047 1 98.44 67 ARG A O 1
ATOM 557 N N . ARG A 1 68 ? 17.594 21.594 14.547 1 98.25 68 ARG A N 1
ATOM 558 C CA . ARG A 1 68 ? 18.859 20.984 14.898 1 98.25 68 ARG A CA 1
ATOM 559 C C . ARG A 1 68 ? 18.656 19.656 15.602 1 98.25 68 ARG A C 1
ATOM 561 O O . ARG A 1 68 ? 19.391 18.688 15.344 1 98.25 68 ARG A O 1
ATOM 568 N N . GLU A 1 69 ? 17.688 19.641 16.5 1 98.31 69 GLU A N 1
ATOM 569 C CA . GLU A 1 69 ? 17.359 18.406 17.203 1 98.31 69 GLU A CA 1
ATOM 570 C C . GLU A 1 69 ? 17.016 17.297 16.203 1 98.31 69 GLU A C 1
ATOM 572 O O . GLU A 1 69 ? 17.484 16.156 16.359 1 98.31 69 GLU A O 1
ATOM 577 N N . TYR A 1 70 ? 16.234 17.609 15.234 1 98.5 70 TYR A N 1
ATOM 578 C CA . TYR A 1 70 ? 15.891 16.625 14.211 1 98.5 70 TYR A CA 1
ATOM 579 C C . TYR A 1 70 ? 17.125 16.219 13.414 1 98.5 70 TYR A C 1
ATOM 581 O O . TYR A 1 70 ? 17.328 15.031 13.125 1 98.5 70 TYR A O 1
ATOM 589 N N . ALA A 1 71 ? 17.859 17.219 13 1 98 71 ALA A N 1
ATOM 590 C CA . ALA A 1 71 ? 19.062 16.953 12.227 1 98 71 ALA A CA 1
ATOM 591 C C . ALA A 1 71 ? 19.984 15.977 12.969 1 98 71 ALA A C 1
ATOM 593 O O . ALA A 1 71 ? 20.641 15.133 12.344 1 98 71 ALA A O 1
ATOM 594 N N . ASP A 1 72 ? 20.016 16.062 14.266 1 97.94 72 ASP A N 1
ATOM 595 C CA . ASP A 1 72 ? 20.859 15.195 15.086 1 97.94 72 ASP A CA 1
ATOM 596 C C . ASP A 1 72 ? 20.312 13.773 15.109 1 97.94 72 ASP A C 1
ATOM 598 O O . ASP A 1 72 ? 21.047 12.82 15.344 1 97.94 72 ASP A O 1
ATOM 602 N N . MET A 1 73 ? 19.016 13.609 14.883 1 98 73 MET A N 1
ATOM 603 C CA . MET A 1 73 ? 18.391 12.289 14.891 1 98 73 MET A CA 1
ATOM 604 C C . MET A 1 73 ? 18.75 11.5 13.641 1 98 73 MET A C 1
ATOM 606 O O . MET A 1 73 ? 18.719 10.273 13.648 1 98 73 MET A O 1
ATOM 610 N N . VAL A 1 74 ? 19.078 12.18 12.562 1 97.5 74 VAL A N 1
ATOM 611 C CA . VAL A 1 74 ? 19.297 11.547 11.266 1 97.5 74 VAL A CA 1
ATOM 612 C C . VAL A 1 74 ? 20.5 10.609 11.352 1 97.5 74 VAL A C 1
ATOM 614 O O . VAL A 1 74 ? 20.375 9.414 11.086 1 97.5 74 VAL A O 1
ATOM 617 N N . PRO A 1 75 ? 21.688 11.062 11.789 1 96.44 75 PRO A N 1
ATOM 618 C CA . PRO A 1 75 ? 22.812 10.133 11.906 1 96.44 75 PRO A CA 1
ATOM 619 C C . PRO A 1 75 ? 22.609 9.094 13.016 1 96.44 75 PRO A C 1
ATOM 621 O O . PRO A 1 75 ? 23.156 7.988 12.938 1 96.44 75 PRO A O 1
ATOM 624 N N . GLU A 1 76 ? 21.812 9.438 13.977 1 96.25 76 GLU A N 1
ATOM 625 C CA . GLU A 1 76 ? 21.609 8.562 15.125 1 96.25 76 GLU A CA 1
ATOM 626 C C . GLU A 1 76 ? 20.703 7.383 14.773 1 96.25 76 GLU A C 1
ATOM 628 O O . GLU A 1 76 ? 20.969 6.25 15.188 1 96.25 76 GLU A O 1
ATOM 633 N N . TYR A 1 77 ? 19.641 7.676 14.023 1 96.19 77 TYR A N 1
ATOM 634 C CA . TYR A 1 77 ? 18.609 6.656 13.859 1 96.19 77 TYR A CA 1
ATOM 635 C C . TYR A 1 77 ? 18.547 6.164 12.422 1 96.19 77 TYR A C 1
ATOM 637 O O . TYR A 1 77 ? 18.109 5.039 12.156 1 96.19 77 TYR A O 1
ATOM 645 N N . TYR A 1 78 ? 18.938 6.961 11.484 1 95.44 78 TYR A N 1
ATOM 646 C CA . TYR A 1 78 ? 18.703 6.617 10.086 1 95.44 78 TYR A CA 1
ATOM 647 C C . TYR A 1 78 ? 20 6.211 9.391 1 95.44 78 TYR A C 1
ATOM 649 O O . TYR A 1 78 ? 20.047 5.168 8.742 1 95.44 78 TYR A O 1
ATOM 657 N N . ASP A 1 79 ? 21.031 7.133 9.555 1 92.19 79 ASP A N 1
ATOM 658 C CA . ASP A 1 79 ? 22.297 6.887 8.883 1 92.19 79 ASP A CA 1
ATOM 659 C C . ASP A 1 79 ? 23.141 5.867 9.656 1 92.19 79 ASP A C 1
ATOM 661 O O . ASP A 1 79 ? 24.234 6.176 10.109 1 92.19 79 ASP A O 1
ATOM 665 N N . ILE A 1 80 ? 22.641 4.695 9.805 1 90.44 80 ILE A N 1
ATOM 666 C CA . ILE A 1 80 ? 23.344 3.604 10.477 1 90.44 80 ILE A CA 1
ATOM 667 C C . ILE A 1 80 ? 23.359 2.369 9.578 1 90.44 80 ILE A C 1
ATOM 669 O O . ILE A 1 80 ? 22.5 2.221 8.703 1 90.44 80 ILE A O 1
ATOM 673 N N . PRO A 1 81 ? 24.328 1.501 9.781 1 85.06 81 PRO A N 1
ATOM 674 C CA . PRO A 1 81 ? 24.359 0.267 8.992 1 85.06 81 PRO A CA 1
ATOM 675 C C . PRO A 1 81 ? 23.109 -0.595 9.219 1 85.06 81 PRO A C 1
ATOM 677 O O . PRO A 1 81 ? 22.609 -0.685 10.344 1 85.06 81 PRO A O 1
ATOM 680 N N . HIS A 1 82 ? 22.672 -1.165 8.156 1 82.5 82 HIS A N 1
ATOM 681 C CA . HIS A 1 82 ? 21.469 -1.998 8.203 1 82.5 82 HIS A CA 1
ATOM 682 C C . HIS A 1 82 ? 21.625 -3.123 9.219 1 82.5 82 HIS A C 1
ATOM 684 O O . HIS A 1 82 ? 20.672 -3.477 9.914 1 82.5 82 HIS A O 1
ATOM 690 N N . GLU A 1 83 ? 22.844 -3.631 9.328 1 82.44 83 GLU A N 1
ATOM 691 C CA . GLU A 1 83 ? 23.141 -4.762 10.195 1 82.44 83 GLU A CA 1
ATOM 692 C C . GLU A 1 83 ? 22.953 -4.391 11.664 1 82.44 83 GLU A C 1
ATOM 694 O O . GLU A 1 83 ? 22.812 -5.266 12.523 1 82.44 83 GLU A O 1
ATOM 699 N N . GLU A 1 84 ? 22.891 -3.127 11.938 1 89.38 84 GLU A N 1
ATOM 700 C CA . GLU A 1 84 ? 22.781 -2.658 13.312 1 89.38 84 GLU A CA 1
ATOM 701 C C . GLU A 1 84 ? 21.328 -2.471 13.719 1 89.38 84 GLU A C 1
ATOM 703 O O . GLU A 1 84 ? 21.016 -2.254 14.891 1 89.38 84 GLU A O 1
ATOM 708 N N . ARG A 1 85 ? 20.406 -2.623 12.828 1 91.06 85 ARG A N 1
ATOM 709 C CA . ARG A 1 85 ? 19 -2.414 13.109 1 91.06 85 ARG A CA 1
ATOM 710 C C . ARG A 1 85 ? 18.375 -3.641 13.781 1 91.06 85 ARG A C 1
ATOM 712 O O . ARG A 1 85 ? 18.688 -4.773 13.414 1 91.06 85 ARG A O 1
ATOM 719 N N . SER A 1 86 ? 17.594 -3.35 14.844 1 91.88 86 SER A N 1
ATOM 720 C CA . SER A 1 86 ? 16.828 -4.422 15.453 1 91.88 86 SER A CA 1
ATOM 721 C C . SER A 1 86 ? 15.773 -4.961 14.492 1 91.88 86 SER A C 1
ATOM 723 O O . SER A 1 86 ? 15.523 -4.367 13.438 1 91.88 86 SER A O 1
ATOM 725 N N . GLU A 1 87 ? 15.148 -6.043 14.844 1 88.88 87 GLU A N 1
ATOM 726 C CA . GLU A 1 87 ? 14.102 -6.641 14.016 1 88.88 87 GLU A CA 1
ATOM 727 C C . GLU A 1 87 ? 12.938 -5.676 13.82 1 88.88 87 GLU A C 1
ATOM 729 O O . GLU A 1 87 ? 12.391 -5.566 12.719 1 88.88 87 GLU A O 1
ATOM 734 N N . ASP A 1 88 ? 12.586 -5.004 14.883 1 90.31 88 ASP A N 1
ATOM 735 C CA . ASP A 1 88 ? 11.508 -4.027 14.805 1 90.31 88 ASP A CA 1
ATOM 736 C C . ASP A 1 88 ? 11.875 -2.871 13.875 1 90.31 88 ASP A C 1
ATOM 738 O O . ASP A 1 88 ? 11.031 -2.373 13.133 1 90.31 88 ASP A O 1
ATOM 742 N N . GLU A 1 89 ? 13.109 -2.512 14 1 92.56 89 GLU A N 1
ATOM 743 C CA . GLU A 1 89 ? 13.594 -1.421 13.156 1 92.56 89 GLU A CA 1
ATOM 744 C C . GLU A 1 89 ? 13.617 -1.828 11.688 1 92.56 89 GLU A C 1
ATOM 746 O O . GLU A 1 89 ? 13.258 -1.035 10.812 1 92.56 89 GLU A O 1
ATOM 751 N N . VAL A 1 90 ? 14.016 -3.006 11.445 1 90.25 90 VAL A N 1
ATOM 752 C CA . VAL A 1 90 ? 14.039 -3.535 10.094 1 90.25 90 VAL A CA 1
ATOM 753 C C . VAL A 1 90 ? 12.625 -3.59 9.523 1 90.25 90 VAL A C 1
ATOM 755 O O . VAL A 1 90 ? 12.391 -3.199 8.383 1 90.25 90 VAL A O 1
ATOM 758 N N . ALA A 1 91 ? 11.719 -4.074 10.312 1 89.5 91 ALA A N 1
ATOM 759 C CA . ALA A 1 91 ? 10.328 -4.164 9.891 1 89.5 91 ALA A CA 1
ATOM 760 C C . ALA A 1 91 ? 9.766 -2.787 9.547 1 89.5 91 ALA A C 1
ATOM 762 O O . ALA A 1 91 ? 9.078 -2.629 8.539 1 89.5 91 ALA A O 1
ATOM 763 N N . ALA A 1 92 ? 10.078 -1.833 10.383 1 92.94 92 ALA A N 1
ATOM 764 C CA . ALA A 1 92 ? 9.633 -0.464 10.133 1 92.94 92 ALA A CA 1
ATOM 765 C C . ALA A 1 92 ? 10.25 0.092 8.852 1 92.94 92 ALA A C 1
ATOM 767 O O . ALA A 1 92 ? 9.562 0.718 8.047 1 92.94 92 ALA A O 1
ATOM 768 N N . TYR A 1 93 ? 11.547 -0.149 8.75 1 93.44 93 TYR A N 1
ATOM 769 C CA . TYR A 1 93 ? 12.266 0.328 7.574 1 93.44 93 TYR A CA 1
ATOM 770 C C . TYR A 1 93 ? 11.664 -0.245 6.297 1 93.44 93 TYR A C 1
ATOM 772 O O . TYR A 1 93 ? 11.43 0.486 5.332 1 93.44 93 TYR A O 1
ATOM 780 N N . A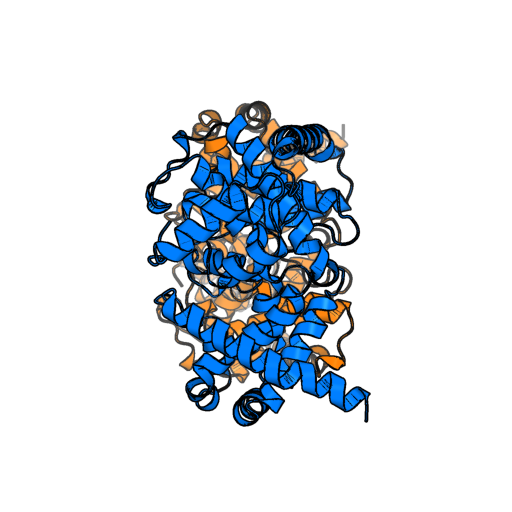RG A 1 94 ? 11.367 -1.436 6.266 1 90.5 94 ARG A N 1
ATOM 781 C CA . ARG A 1 94 ? 10.812 -2.121 5.105 1 90.5 94 ARG A CA 1
ATOM 782 C C . ARG A 1 94 ? 9.43 -1.572 4.762 1 90.5 94 ARG A C 1
ATOM 784 O O . ARG A 1 94 ? 9.133 -1.32 3.592 1 90.5 94 ARG A O 1
ATOM 791 N N . GLN A 1 95 ? 8.609 -1.426 5.77 1 92.62 95 GLN A N 1
ATOM 792 C CA . GLN A 1 95 ? 7.266 -0.903 5.539 1 92.62 95 GLN A CA 1
ATOM 793 C C . GLN A 1 95 ? 7.32 0.49 4.918 1 92.62 95 GLN A C 1
ATOM 795 O O . GLN A 1 95 ? 6.559 0.792 3.994 1 92.62 95 GLN A O 1
ATOM 800 N N . VAL A 1 96 ? 8.211 1.301 5.387 1 95.94 96 VAL A N 1
ATOM 801 C CA . VAL A 1 96 ? 8.391 2.652 4.867 1 95.94 96 VAL A CA 1
ATOM 802 C C . VAL A 1 96 ? 8.812 2.592 3.4 1 95.94 96 VAL A C 1
ATOM 804 O O . VAL A 1 96 ? 8.289 3.332 2.564 1 95.94 96 VAL A O 1
ATOM 807 N N . LEU A 1 97 ? 9.727 1.683 3.107 1 91.75 97 LEU A N 1
ATOM 808 C CA . LEU A 1 97 ? 10.258 1.538 1.754 1 91.75 97 LEU A CA 1
ATOM 809 C C . LEU A 1 97 ? 9.148 1.144 0.781 1 91.75 97 LEU A C 1
ATOM 811 O O . LEU A 1 97 ? 9.18 1.525 -0.391 1 91.75 97 LEU A O 1
ATOM 815 N N . VAL A 1 98 ? 8.203 0.47 1.288 1 89.62 98 VAL A N 1
ATOM 816 C CA . VAL A 1 98 ? 7.105 -0.005 0.45 1 89.62 98 VAL A CA 1
ATOM 817 C C . VAL A 1 98 ? 6.07 1.103 0.276 1 89.62 98 VAL A C 1
ATOM 819 O O . VAL A 1 98 ? 5.48 1.246 -0.797 1 89.62 98 VAL A O 1
ATOM 822 N N . ASP A 1 99 ? 5.855 1.947 1.229 1 93.25 99 ASP A N 1
ATOM 823 C CA . ASP A 1 99 ? 4.777 2.93 1.242 1 93.25 99 ASP A CA 1
ATOM 824 C C . ASP A 1 99 ? 5.191 4.211 0.523 1 93.25 99 ASP A C 1
ATOM 826 O O . ASP A 1 99 ? 4.367 4.859 -0.126 1 93.25 99 ASP A O 1
ATOM 830 N N . VAL A 1 100 ? 6.445 4.551 0.613 1 94.75 100 VAL A N 1
ATOM 831 C CA . VAL A 1 100 ? 6.902 5.867 0.184 1 94.75 100 VAL A CA 1
ATOM 832 C C . VAL A 1 100 ? 6.688 6.027 -1.32 1 94.75 100 VAL A C 1
ATOM 834 O O . VAL A 1 100 ? 6.129 7.027 -1.772 1 94.75 100 VAL A O 1
ATOM 837 N N . PRO A 1 101 ? 6.996 5.02 -2.135 1 89.75 101 PRO A N 1
ATOM 838 C CA . PRO A 1 101 ? 6.816 5.18 -3.58 1 89.75 101 PRO A CA 1
ATOM 839 C C . PRO A 1 101 ? 5.352 5.305 -3.982 1 89.75 101 PRO A C 1
ATOM 841 O O . PRO A 1 101 ? 5.047 5.77 -5.086 1 89.75 101 PRO A O 1
ATOM 844 N N . ARG A 1 102 ? 4.477 4.902 -3.088 1 88 102 ARG A N 1
ATOM 845 C CA . ARG A 1 102 ? 3.055 4.945 -3.41 1 88 102 ARG A CA 1
ATOM 846 C C . ARG A 1 102 ? 2.375 6.125 -2.725 1 88 102 ARG A C 1
ATOM 848 O O . ARG A 1 102 ? 1.146 6.223 -2.717 1 88 102 ARG A O 1
ATOM 855 N N . THR A 1 103 ? 3.113 7.004 -2.174 1 95.06 103 THR A N 1
ATOM 856 C CA . THR A 1 103 ? 2.588 8.164 -1.461 1 95.06 103 THR A CA 1
ATOM 857 C C . THR A 1 103 ? 2.195 9.266 -2.439 1 95.06 103 THR A C 1
ATOM 859 O O . THR A 1 103 ? 2.99 9.648 -3.301 1 95.06 103 THR A O 1
ATOM 862 N N . ALA A 1 104 ? 1.006 9.75 -2.33 1 94.06 104 ALA A N 1
ATOM 863 C CA . ALA A 1 104 ? 0.467 10.797 -3.197 1 94.06 104 ALA A CA 1
ATOM 864 C C . ALA A 1 104 ? 0.736 10.484 -4.668 1 94.06 104 ALA A C 1
ATOM 866 O O . ALA A 1 104 ? 1.358 11.281 -5.375 1 94.06 104 ALA A O 1
ATOM 867 N N . PRO A 1 105 ? 0.206 9.359 -5.098 1 89.12 105 PRO A N 1
ATOM 868 C CA . PRO A 1 105 ? 0.537 8.883 -6.441 1 89.12 105 PRO A CA 1
ATOM 869 C C . PRO A 1 105 ? 0.128 9.859 -7.539 1 89.12 105 PRO A C 1
ATOM 871 O O . PRO A 1 105 ? 0.748 9.898 -8.602 1 89.12 105 PRO A O 1
ATOM 874 N N . ASN A 1 106 ? -0.825 10.719 -7.285 1 88.38 106 ASN A N 1
ATOM 875 C CA . ASN A 1 106 ? -1.324 11.609 -8.328 1 88.38 106 ASN A CA 1
ATOM 876 C C . ASN A 1 106 ? -0.628 12.961 -8.281 1 88.38 106 ASN A C 1
ATOM 878 O O . ASN A 1 106 ? -1.037 13.898 -8.969 1 88.38 106 ASN A O 1
ATOM 882 N N . VAL A 1 107 ? 0.329 13.094 -7.473 1 93.25 107 VAL A N 1
ATOM 883 C CA . VAL A 1 107 ? 1.106 14.328 -7.367 1 93.25 107 VAL A CA 1
ATOM 884 C C . VAL A 1 107 ? 2.561 14.055 -7.746 1 93.25 107 VAL A C 1
ATOM 886 O O . VAL A 1 107 ? 3.367 13.664 -6.902 1 93.25 107 VAL A O 1
ATOM 889 N N . PRO A 1 108 ? 2.92 14.375 -8.953 1 91.12 108 PRO A N 1
ATOM 890 C CA . PRO A 1 108 ? 4.223 13.977 -9.5 1 91.12 108 PRO A CA 1
ATOM 891 C C . PRO A 1 108 ? 5.391 14.469 -8.648 1 91.12 108 PRO A C 1
ATOM 893 O O . PRO A 1 108 ? 6.398 13.773 -8.516 1 91.12 108 PRO A O 1
ATOM 896 N N . PHE A 1 109 ? 5.285 15.664 -8.078 1 93.44 109 PHE A N 1
ATOM 897 C CA . PHE A 1 109 ? 6.383 16.266 -7.324 1 93.44 109 PHE A CA 1
ATOM 898 C C . PHE A 1 109 ? 6.805 15.367 -6.172 1 93.44 109 PHE A C 1
ATOM 900 O O . PHE A 1 109 ? 7.984 15.312 -5.816 1 93.44 109 PHE A O 1
ATOM 907 N N . PHE A 1 110 ? 5.895 14.625 -5.598 1 94.81 110 PHE A N 1
ATOM 908 C CA . PHE A 1 110 ? 6.172 13.766 -4.453 1 94.81 110 PHE A CA 1
ATOM 909 C C . PHE A 1 110 ? 7.012 12.562 -4.867 1 94.81 110 PHE A C 1
ATOM 911 O O . PHE A 1 110 ? 7.547 11.844 -4.02 1 94.81 110 PHE A O 1
ATOM 918 N N . HIS A 1 111 ? 7.195 12.344 -6.121 1 91.06 111 HIS A N 1
ATOM 919 C CA . HIS A 1 111 ? 7.93 11.195 -6.621 1 91.06 111 HIS A CA 1
ATOM 920 C C . HIS A 1 111 ? 9.352 11.578 -7.031 1 91.06 111 HIS A C 1
ATOM 922 O O . HIS A 1 111 ? 10.133 10.719 -7.457 1 91.06 111 HIS A O 1
ATOM 928 N N . GLU A 1 112 ? 9.602 12.875 -6.871 1 91.81 112 GLU A N 1
ATOM 929 C CA . GLU A 1 112 ? 10.992 13.297 -7.039 1 91.81 112 GLU A CA 1
ATOM 930 C C . GLU A 1 112 ? 11.906 12.602 -6.031 1 91.81 112 GLU A C 1
ATOM 932 O O . GLU A 1 112 ? 11.539 12.438 -4.863 1 91.81 112 GLU A O 1
ATOM 937 N N . PRO A 1 113 ? 13.094 12.219 -6.434 1 88.94 113 PRO A N 1
ATOM 938 C CA . PRO A 1 113 ? 13.992 11.438 -5.574 1 88.94 113 PRO A CA 1
ATOM 939 C C . PRO A 1 113 ? 14.297 12.141 -4.254 1 88.94 113 PRO A C 1
ATOM 941 O O . PRO A 1 113 ? 14.312 11.5 -3.199 1 88.94 113 PRO A O 1
ATOM 944 N N . ILE A 1 114 ? 14.547 13.383 -4.32 1 93.06 114 ILE A N 1
ATOM 945 C CA . ILE A 1 114 ? 14.922 14.117 -3.115 1 93.06 114 ILE A CA 1
ATOM 946 C C . ILE A 1 114 ? 13.75 14.125 -2.133 1 93.06 114 ILE A C 1
ATOM 948 O O . ILE A 1 114 ? 13.953 14.07 -0.918 1 93.06 114 ILE A O 1
ATOM 952 N N . ILE A 1 115 ? 12.508 14.148 -2.631 1 95.56 115 ILE A N 1
ATOM 953 C CA . ILE A 1 115 ? 11.312 14.117 -1.794 1 95.56 115 ILE A CA 1
ATOM 954 C C . ILE A 1 115 ? 11.133 12.719 -1.211 1 95.56 115 ILE A C 1
ATOM 956 O O . ILE A 1 115 ? 10.852 12.562 -0.019 1 95.56 115 ILE A O 1
ATOM 960 N N . GLN A 1 116 ? 11.312 11.734 -2.025 1 93.44 116 GLN A N 1
ATOM 961 C CA . GLN A 1 116 ? 11.195 10.344 -1.6 1 93.44 116 GLN A CA 1
ATOM 962 C C . GLN A 1 116 ? 12.188 10.023 -0.485 1 93.44 116 GLN A C 1
ATOM 964 O O . GLN A 1 116 ? 11.844 9.359 0.493 1 93.44 116 GLN A O 1
ATOM 969 N N . GLU A 1 117 ? 13.367 10.477 -0.615 1 92.75 117 GLU A N 1
ATOM 970 C CA . GLU A 1 117 ? 14.391 10.258 0.405 1 92.75 117 GLU A CA 1
ATOM 971 C C . GLU A 1 117 ? 14 10.914 1.727 1 92.75 117 GLU A C 1
ATOM 973 O O . GLU A 1 117 ? 14.18 10.328 2.795 1 92.75 117 GLU A O 1
ATOM 978 N N . SER A 1 118 ? 13.484 12.078 1.576 1 96.44 118 SER A N 1
ATOM 979 C CA . SER A 1 118 ? 13.055 12.82 2.76 1 96.44 118 SER A CA 1
ATOM 980 C C . SER A 1 118 ? 11.906 12.109 3.469 1 96.44 118 SER A C 1
ATOM 982 O O . SER A 1 118 ? 11.906 11.984 4.695 1 96.44 118 SER A O 1
ATOM 984 N N . LEU A 1 119 ? 10.977 11.617 2.678 1 97.56 119 LEU A N 1
ATOM 985 C CA . LEU A 1 119 ? 9.836 10.891 3.23 1 97.56 119 LEU A CA 1
ATOM 986 C C . LEU A 1 119 ? 10.297 9.617 3.932 1 97.56 119 LEU A C 1
ATOM 988 O O . LEU A 1 119 ? 9.828 9.305 5.027 1 97.56 119 LEU A O 1
ATOM 992 N N . GLN A 1 120 ? 11.203 8.938 3.338 1 96 120 GLN A N 1
ATOM 993 C CA . GLN A 1 120 ? 11.727 7.707 3.916 1 96 120 GLN A CA 1
ATOM 994 C C . GLN A 1 120 ? 12.391 7.973 5.266 1 96 120 GLN A C 1
ATOM 996 O O . GLN A 1 120 ? 12.109 7.281 6.246 1 96 120 GLN A O 1
ATOM 1001 N N . ARG A 1 121 ? 13.211 8.953 5.262 1 97.06 121 ARG A N 1
ATOM 1002 C CA . ARG A 1 121 ? 13.961 9.289 6.465 1 97.06 121 ARG A CA 1
ATOM 1003 C C . ARG A 1 121 ? 13.031 9.742 7.586 1 97.06 121 ARG A C 1
ATOM 1005 O O . ARG A 1 121 ? 13.117 9.242 8.711 1 97.06 121 ARG A O 1
ATOM 1012 N N . LEU A 1 122 ? 12.172 10.578 7.25 1 98.56 122 LEU A N 1
ATOM 1013 C CA . LEU A 1 122 ? 11.266 11.172 8.227 1 98.56 122 LEU A CA 1
ATOM 1014 C C . LEU A 1 122 ? 10.344 10.117 8.828 1 98.56 122 LEU A C 1
ATOM 1016 O O . LEU A 1 122 ? 10.227 10.023 10.055 1 98.56 122 LEU A O 1
ATOM 1020 N N . LEU A 1 123 ? 9.727 9.328 8.023 1 98.56 123 LEU A N 1
ATOM 1021 C CA . LEU A 1 123 ? 8.758 8.328 8.484 1 98.56 123 LEU A CA 1
ATOM 1022 C C . LEU A 1 123 ? 9.453 7.238 9.297 1 98.56 123 LEU A C 1
ATOM 1024 O O . LEU A 1 123 ? 8.922 6.781 10.312 1 98.56 123 LEU A O 1
ATOM 1028 N N . TYR A 1 124 ? 10.633 6.906 8.844 1 98.06 124 TYR A N 1
ATOM 1029 C CA . TYR A 1 124 ? 11.391 5.906 9.594 1 98.06 124 TYR A CA 1
ATOM 1030 C C . TYR A 1 124 ? 11.75 6.426 10.977 1 98.06 124 TYR A C 1
ATOM 1032 O O . TYR A 1 124 ? 11.531 5.738 11.977 1 98.06 124 TYR A O 1
ATOM 1040 N N . ILE A 1 125 ? 12.289 7.613 11.016 1 98.44 125 ILE A N 1
ATOM 1041 C CA . ILE A 1 125 ? 12.703 8.203 12.281 1 98.44 125 ILE A CA 1
ATOM 1042 C C . ILE A 1 125 ? 11.492 8.344 13.203 1 98.44 125 ILE A C 1
ATOM 1044 O O . ILE A 1 125 ? 11.57 8.047 14.398 1 98.44 125 ILE A O 1
ATOM 1048 N N . TRP A 1 126 ? 10.406 8.789 12.648 1 98.31 126 TRP A N 1
ATOM 1049 C CA . TRP A 1 126 ? 9.203 8.906 13.461 1 98.31 126 TRP A CA 1
ATOM 1050 C C . TRP A 1 126 ? 8.836 7.57 14.086 1 98.31 126 TRP A C 1
ATOM 1052 O O . TRP A 1 126 ? 8.562 7.492 15.289 1 98.31 126 TRP A O 1
ATOM 1062 N N . GLY A 1 127 ? 8.828 6.504 13.281 1 97 127 GLY A N 1
ATOM 1063 C CA . GLY A 1 127 ? 8.477 5.176 13.773 1 97 127 GLY A CA 1
ATOM 1064 C C . GLY A 1 127 ? 9.383 4.699 14.891 1 97 127 GLY A C 1
ATOM 1065 O O . GLY A 1 127 ? 8.914 4.121 15.875 1 97 127 GLY A O 1
ATOM 1066 N N . ILE A 1 128 ? 10.656 4.98 14.758 1 96.75 128 ILE A N 1
ATOM 1067 C CA . ILE A 1 128 ? 11.648 4.52 15.719 1 96.75 128 ILE A CA 1
ATOM 1068 C C . ILE A 1 128 ? 11.492 5.289 17.031 1 96.75 128 ILE A C 1
ATOM 1070 O O . ILE A 1 128 ? 11.672 4.723 18.109 1 96.75 128 ILE A O 1
ATOM 1074 N N . ARG A 1 129 ? 11.133 6.504 16.938 1 97 129 ARG A N 1
ATOM 1075 C CA . ARG A 1 129 ? 11.047 7.367 18.109 1 97 129 ARG A CA 1
ATOM 1076 C C . ARG A 1 129 ? 9.703 7.211 18.812 1 97 129 ARG A C 1
ATOM 1078 O O . ARG A 1 129 ? 9.5 7.738 19.906 1 97 129 ARG A O 1
ATOM 1085 N N . HIS A 1 130 ? 8.789 6.527 18.234 1 96.25 130 HIS A N 1
ATOM 1086 C CA . HIS A 1 130 ? 7.484 6.25 18.812 1 96.25 130 HIS A CA 1
ATOM 1087 C C . HIS A 1 130 ? 7.195 4.754 18.828 1 96.25 130 HIS A C 1
ATOM 1089 O O . HIS A 1 130 ? 6.297 4.277 18.141 1 96.25 130 HIS A O 1
ATOM 1095 N N . PRO A 1 131 ? 7.844 4 19.688 1 93.56 131 PRO A N 1
ATOM 1096 C CA . PRO A 1 131 ? 7.816 2.535 19.672 1 93.56 131 PRO A CA 1
ATOM 1097 C C . PRO A 1 131 ? 6.438 1.968 20 1 93.56 131 PRO A C 1
ATOM 1099 O O . PRO A 1 131 ? 6.117 0.843 19.609 1 93.56 131 PRO A O 1
ATOM 1102 N N . ALA A 1 132 ? 5.629 2.775 20.719 1 91.31 132 ALA A N 1
ATOM 1103 C CA . ALA A 1 132 ? 4.293 2.293 21.062 1 91.31 132 ALA A CA 1
ATOM 1104 C C . ALA A 1 132 ? 3.475 2.016 19.797 1 91.31 132 ALA A C 1
ATOM 1106 O O . ALA A 1 132 ? 2.635 1.113 19.781 1 91.31 132 ALA A O 1
ATOM 1107 N N . SER A 1 133 ? 3.719 2.715 18.781 1 91.38 133 SER A N 1
ATOM 1108 C CA . SER A 1 133 ? 2.994 2.57 17.531 1 91.38 133 SER A CA 1
ATOM 1109 C C . SER A 1 133 ? 3.896 2.014 16.438 1 91.38 133 SER A C 1
ATOM 1111 O O . SER A 1 133 ? 3.477 1.164 15.641 1 91.38 133 SER A O 1
ATOM 1113 N N . GLY A 1 134 ? 5.188 2.512 16.531 1 93.69 134 GLY A N 1
ATOM 1114 C CA . GLY A 1 134 ? 6.012 2.291 15.359 1 93.69 134 GLY A CA 1
ATOM 1115 C C . GLY A 1 134 ? 5.453 2.947 14.109 1 93.69 134 GLY A C 1
ATOM 1116 O O . GLY A 1 134 ? 4.57 3.801 14.188 1 93.69 134 GLY A O 1
ATOM 1117 N N . TYR A 1 135 ? 6.066 2.646 12.914 1 95.06 135 TYR A N 1
ATOM 1118 C CA . TYR A 1 135 ? 5.484 3.121 11.664 1 95.06 135 TYR A CA 1
ATOM 1119 C C . TYR A 1 135 ? 4.355 2.205 11.211 1 95.06 135 TYR A C 1
ATOM 1121 O O . TYR A 1 135 ? 4.512 0.982 11.188 1 95.06 135 TYR A O 1
ATOM 1129 N N . VAL A 1 136 ? 3.266 2.781 10.906 1 93.62 136 VAL A N 1
ATOM 1130 C CA . VAL A 1 136 ? 2.104 2.049 10.422 1 93.62 136 VAL A CA 1
ATOM 1131 C C . VAL A 1 136 ? 1.67 2.605 9.07 1 93.62 136 VAL A C 1
ATOM 1133 O O . VAL A 1 136 ? 1.702 3.818 8.852 1 93.62 136 VAL A O 1
ATOM 1136 N N . GLN A 1 137 ? 1.236 1.689 8.164 1 92 137 GLN A N 1
ATOM 1137 C CA . GLN A 1 137 ? 0.735 2.09 6.852 1 92 137 GLN A CA 1
ATOM 1138 C C . GLN A 1 137 ? -0.378 3.125 6.98 1 92 137 GLN A C 1
ATOM 1140 O O . GLN A 1 137 ? -1.287 2.967 7.797 1 92 137 GLN A O 1
ATOM 1145 N N . GLY A 1 138 ? -0.29 4.145 6.176 1 93.5 138 GLY A N 1
ATOM 1146 C CA . GLY A 1 138 ? -1.229 5.254 6.219 1 93.5 138 GLY A CA 1
ATOM 1147 C C . GLY A 1 138 ? -0.618 6.531 6.762 1 93.5 138 GLY A C 1
ATOM 1148 O O . GLY A 1 138 ? -1.059 7.633 6.422 1 93.5 138 GLY A O 1
ATOM 1149 N N . MET A 1 139 ? 0.363 6.398 7.582 1 96.31 139 MET A N 1
ATOM 1150 C CA . MET A 1 139 ? 1.031 7.555 8.172 1 96.31 139 MET A CA 1
ATOM 1151 C C . MET A 1 139 ? 1.73 8.383 7.102 1 96.31 139 MET A C 1
ATOM 1153 O O . MET A 1 139 ? 1.896 9.594 7.258 1 96.31 139 MET A O 1
ATOM 1157 N N . ASN A 1 140 ? 2.205 7.75 6.016 1 97.25 140 ASN A N 1
ATOM 1158 C CA . ASN A 1 140 ? 2.855 8.461 4.918 1 97.25 140 ASN A CA 1
ATOM 1159 C C . ASN A 1 140 ? 1.943 9.523 4.32 1 97.25 140 ASN A C 1
ATOM 1161 O O . ASN A 1 140 ? 2.404 10.609 3.959 1 97.25 140 ASN A O 1
ATOM 1165 N N . ASP A 1 141 ? 0.65 9.297 4.379 1 97.19 141 ASP A N 1
ATOM 1166 C CA . ASP A 1 141 ? -0.315 10.242 3.834 1 97.19 141 ASP A CA 1
ATOM 1167 C C . ASP A 1 141 ? -0.429 11.477 4.723 1 97.19 141 ASP A C 1
ATOM 1169 O O . ASP A 1 141 ? -0.629 12.594 4.227 1 97.19 141 ASP A O 1
ATOM 1173 N N . LEU A 1 142 ? -0.301 11.273 5.98 1 98.06 142 LEU A N 1
ATOM 1174 C CA . LEU A 1 142 ? -0.494 12.359 6.938 1 98.06 142 LEU A CA 1
ATOM 1175 C C . LEU A 1 142 ? 0.576 13.43 6.766 1 98.06 142 LEU A C 1
ATOM 1177 O O . LEU A 1 142 ? 0.344 14.602 7.082 1 98.06 142 LEU A O 1
ATOM 1181 N N . VAL A 1 143 ? 1.706 13.055 6.234 1 98.44 143 VAL A N 1
ATOM 1182 C CA . VAL A 1 143 ? 2.838 13.977 6.164 1 98.44 143 VAL A CA 1
ATOM 1183 C C . VAL A 1 143 ? 2.729 14.836 4.906 1 98.44 143 VAL A C 1
ATOM 1185 O O . VAL A 1 143 ? 3.303 15.922 4.836 1 98.44 143 VAL A O 1
ATOM 1188 N N . THR A 1 144 ? 2.012 14.391 3.895 1 98.44 144 THR A N 1
ATOM 1189 C CA . THR A 1 144 ? 2.057 14.977 2.561 1 98.44 144 THR A CA 1
ATOM 1190 C C . THR A 1 144 ? 1.564 16.422 2.588 1 98.44 144 THR A C 1
ATOM 1192 O O . THR A 1 144 ? 2.17 17.297 1.973 1 98.44 144 THR A O 1
ATOM 1195 N N . PRO A 1 145 ? 0.493 16.75 3.332 1 98.19 145 PRO A N 1
ATOM 1196 C CA . PRO A 1 145 ? 0.099 18.156 3.381 1 98.19 145 PRO A CA 1
ATOM 1197 C C . PRO A 1 145 ? 1.156 19.047 4.039 1 98.19 145 PRO A C 1
ATOM 1199 O O . PRO A 1 145 ? 1.435 20.141 3.553 1 98.19 145 PRO A O 1
ATOM 1202 N N . PHE A 1 146 ? 1.709 18.562 5.105 1 98.75 146 PHE A N 1
ATOM 1203 C CA . PHE A 1 146 ? 2.764 19.328 5.766 1 98.75 146 PHE A CA 1
ATOM 1204 C C . PHE A 1 146 ? 3.924 19.594 4.812 1 98.75 146 PHE A C 1
ATOM 1206 O O . PHE A 1 146 ? 4.406 20.719 4.703 1 98.75 146 PHE A O 1
ATOM 1213 N N . LEU A 1 147 ? 4.324 18.516 4.188 1 98.5 147 LEU A N 1
ATOM 1214 C CA . LEU A 1 147 ? 5.457 18.625 3.277 1 98.5 147 LEU A CA 1
ATOM 1215 C C . LEU A 1 147 ? 5.184 19.641 2.178 1 98.5 147 LEU A C 1
ATOM 1217 O O . LEU A 1 147 ? 6.031 20.484 1.887 1 98.5 147 LEU A O 1
ATOM 1221 N N . ALA A 1 148 ? 4.051 19.578 1.592 1 97.5 148 ALA A N 1
ATOM 1222 C CA . ALA A 1 148 ? 3.676 20.516 0.527 1 97.5 148 ALA A CA 1
ATOM 1223 C C . ALA A 1 148 ? 3.682 21.953 1.028 1 97.5 148 ALA A C 1
ATOM 1225 O O . ALA A 1 148 ? 4.227 22.844 0.37 1 97.5 148 ALA A O 1
ATOM 1226 N N . VAL A 1 149 ? 3.145 22.156 2.152 1 98 149 VAL A N 1
ATOM 1227 C CA . VAL A 1 149 ? 2.982 23.5 2.686 1 98 149 VAL A CA 1
ATOM 1228 C C . VAL A 1 149 ? 4.344 24.062 3.068 1 98 149 VAL A C 1
ATOM 1230 O O . VAL A 1 149 ? 4.66 25.219 2.74 1 98 149 VAL A O 1
ATOM 1233 N N . PHE A 1 150 ? 5.133 23.312 3.703 1 98.44 150 PHE A N 1
ATOM 1234 C CA . PHE A 1 150 ? 6.418 23.844 4.145 1 98.44 150 PHE A CA 1
ATOM 1235 C C . PHE A 1 150 ? 7.363 24.016 2.961 1 98.44 150 PHE A C 1
ATOM 1237 O O . PHE A 1 150 ? 8.18 24.953 2.939 1 98.44 150 PHE A O 1
ATOM 1244 N N . LEU A 1 151 ? 7.262 23.172 1.987 1 97.81 151 LEU A N 1
ATOM 1245 C CA . LEU A 1 151 ? 8.055 23.328 0.777 1 97.81 151 LEU A CA 1
ATOM 1246 C C . LEU A 1 151 ? 7.637 24.578 0.015 1 97.81 151 LEU A C 1
ATOM 1248 O O . LEU A 1 151 ? 8.445 25.188 -0.697 1 97.81 151 LEU A O 1
ATOM 1252 N N . SER A 1 152 ? 6.395 25 0.172 1 96.56 152 SER A N 1
ATOM 1253 C CA . SER A 1 152 ? 5.883 26.172 -0.535 1 96.56 152 SER A CA 1
ATOM 1254 C C . SER A 1 152 ? 6.625 27.438 -0.12 1 96.56 152 SER A C 1
ATOM 1256 O O . SER A 1 152 ? 6.598 28.438 -0.834 1 96.56 152 SER A O 1
ATOM 1258 N N . GLU A 1 153 ? 7.242 27.391 1.015 1 96.25 153 GLU A N 1
ATOM 1259 C CA . GLU A 1 153 ? 8.055 28.516 1.45 1 96.25 153 GLU A CA 1
ATOM 1260 C C . GLU A 1 153 ? 9.297 28.672 0.572 1 96.25 153 GLU A C 1
ATOM 1262 O O . GLU A 1 153 ? 9.867 29.766 0.486 1 96.25 153 GLU A O 1
ATOM 1267 N N . HIS A 1 154 ? 9.688 27.656 -0.091 1 96.06 154 HIS A N 1
ATOM 1268 C CA . HIS A 1 154 ? 10.922 27.641 -0.873 1 96.06 154 HIS A CA 1
ATOM 1269 C C . HIS A 1 154 ? 10.625 27.531 -2.365 1 96.06 154 HIS A C 1
ATOM 1271 O O . HIS A 1 154 ? 11.5 27.766 -3.197 1 96.06 154 HIS A O 1
ATOM 1277 N N . LEU A 1 155 ? 9.461 27.109 -2.66 1 95.5 155 LEU A N 1
ATOM 1278 C CA . LEU A 1 155 ? 9.055 26.891 -4.047 1 95.5 155 LEU A CA 1
ATOM 1279 C C . LEU A 1 155 ? 7.82 27.719 -4.383 1 95.5 155 LEU A C 1
ATOM 1281 O O . LEU A 1 155 ? 6.691 27.297 -4.121 1 95.5 155 LEU A O 1
ATOM 1285 N N . PRO A 1 156 ? 8.047 28.812 -5.027 1 88.81 156 PRO A N 1
ATOM 1286 C CA . PRO A 1 156 ? 6.902 29.672 -5.32 1 88.81 156 PRO A CA 1
ATOM 1287 C C . PRO A 1 156 ? 6.027 29.141 -6.449 1 88.81 156 PRO A C 1
ATOM 1289 O O . PRO A 1 156 ? 6.48 28.328 -7.258 1 88.81 156 PRO A O 1
ATOM 1292 N N . GLY A 1 157 ? 4.738 29.594 -6.469 1 88.5 157 GLY A N 1
ATOM 1293 C CA . GLY A 1 157 ? 3.826 29.234 -7.543 1 88.5 157 GLY A CA 1
ATOM 1294 C C . GLY A 1 157 ? 3.09 27.938 -7.289 1 88.5 157 GLY A C 1
ATOM 1295 O O . GLY A 1 157 ? 3.16 27.375 -6.191 1 88.5 157 GLY A O 1
ATOM 1296 N N . PRO A 1 158 ? 2.293 27.531 -8.242 1 90.5 158 PRO A N 1
ATOM 1297 C CA . PRO A 1 158 ? 1.563 26.266 -8.109 1 90.5 158 PRO A CA 1
ATOM 1298 C C . PRO A 1 158 ? 2.486 25.047 -8.102 1 90.5 158 PRO A C 1
ATOM 1300 O O . PRO A 1 158 ? 3.572 25.094 -8.688 1 90.5 158 PRO A O 1
ATOM 1303 N N . MET A 1 159 ? 2.109 24.078 -7.445 1 90.88 159 MET A N 1
ATOM 1304 C CA . MET A 1 159 ? 2.932 22.875 -7.258 1 90.88 159 MET A CA 1
ATOM 1305 C C . MET A 1 159 ? 3.371 22.297 -8.602 1 90.88 159 MET A C 1
ATOM 1307 O O . MET A 1 159 ? 4.477 21.766 -8.719 1 90.88 159 MET A O 1
ATOM 1311 N N . GLU A 1 160 ? 2.496 22.422 -9.594 1 89.5 160 GLU A N 1
ATOM 1312 C CA . GLU A 1 160 ? 2.781 21.891 -10.922 1 89.5 160 GLU A CA 1
ATOM 1313 C C . GLU A 1 160 ? 4.031 22.531 -11.523 1 89.5 160 GLU A C 1
ATOM 1315 O O . GLU A 1 160 ? 4.672 21.953 -12.406 1 89.5 160 GLU A O 1
ATOM 1320 N N . SER A 1 161 ? 4.375 23.672 -11.039 1 92.19 161 SER A N 1
ATOM 1321 C CA . SER A 1 161 ? 5.516 24.406 -11.57 1 92.19 161 SER A CA 1
ATOM 1322 C C . SER A 1 161 ? 6.773 24.172 -10.742 1 92.19 161 SER A C 1
ATOM 1324 O O . SER A 1 161 ? 7.852 24.641 -11.086 1 92.19 161 SER A O 1
ATOM 1326 N N . TRP A 1 162 ? 6.602 23.375 -9.672 1 94.81 162 TRP A N 1
ATOM 1327 C CA . TRP A 1 162 ? 7.723 23.156 -8.758 1 94.81 162 TRP A CA 1
ATOM 1328 C C . TRP A 1 162 ? 8.805 22.312 -9.414 1 94.81 162 TRP A C 1
ATOM 1330 O O . TRP A 1 162 ? 8.5 21.375 -10.164 1 94.81 162 TRP A O 1
ATOM 1340 N N . SER A 1 163 ? 10.031 22.656 -9.109 1 93.5 163 SER A N 1
ATOM 1341 C CA . SER A 1 163 ? 11.18 21.906 -9.594 1 93.5 163 SER A CA 1
ATOM 1342 C C . SER A 1 163 ? 12.07 21.438 -8.438 1 93.5 163 SER A C 1
ATOM 1344 O O . SER A 1 163 ? 12.445 22.25 -7.582 1 93.5 163 SER A O 1
ATOM 1346 N N . ALA A 1 164 ? 12.414 20.234 -8.469 1 91.19 164 ALA A N 1
ATOM 1347 C CA . ALA A 1 164 ? 13.281 19.672 -7.445 1 91.19 164 ALA A CA 1
ATOM 1348 C C . ALA A 1 164 ? 14.672 20.297 -7.492 1 91.19 164 ALA A C 1
ATOM 1350 O O . ALA A 1 164 ? 15.406 20.281 -6.504 1 91.19 164 ALA A O 1
ATOM 1351 N N . GLU A 1 165 ? 15.062 20.844 -8.602 1 91.5 165 GLU A N 1
ATOM 1352 C CA . GLU A 1 165 ? 16.375 21.438 -8.797 1 91.5 165 GLU A CA 1
ATOM 1353 C C . GLU A 1 165 ? 16.578 22.641 -7.875 1 91.5 165 GLU A C 1
ATOM 1355 O O . GLU A 1 165 ? 17.719 23.031 -7.586 1 91.5 165 GLU A O 1
ATOM 1360 N N . ALA A 1 166 ? 15.484 23.172 -7.43 1 93.12 166 ALA A N 1
ATOM 1361 C CA . ALA A 1 166 ? 15.547 24.344 -6.566 1 93.12 166 ALA A CA 1
ATOM 1362 C C . ALA A 1 166 ? 15.828 23.953 -5.121 1 93.12 166 ALA A C 1
ATOM 1364 O O . ALA A 1 166 ? 16.062 24.812 -4.27 1 93.12 166 ALA A O 1
ATOM 1365 N N . LEU A 1 167 ? 15.797 22.688 -4.859 1 95.75 167 LEU A N 1
ATOM 1366 C CA . LEU A 1 167 ? 15.953 22.188 -3.5 1 95.75 167 LEU A CA 1
ATOM 1367 C C . LEU A 1 167 ? 17.359 21.625 -3.285 1 95.75 167 LEU A C 1
ATOM 1369 O O . LEU A 1 167 ? 18.016 21.203 -4.238 1 95.75 167 LEU A O 1
ATOM 1373 N N . ASN A 1 168 ? 17.859 21.781 -2.105 1 94.62 168 ASN A N 1
ATOM 1374 C CA . ASN A 1 168 ? 19.078 21.125 -1.673 1 94.62 168 ASN A CA 1
ATOM 1375 C C . ASN A 1 168 ? 18.906 20.438 -0.32 1 94.62 168 ASN A C 1
ATOM 1377 O O . ASN A 1 168 ? 17.844 20.516 0.284 1 94.62 168 ASN A O 1
ATOM 1381 N N . GLN A 1 169 ? 19.891 19.859 0.148 1 92.06 169 GLN A N 1
ATOM 1382 C CA . GLN A 1 169 ? 19.797 19.031 1.343 1 92.06 169 GLN A CA 1
ATOM 1383 C C . GLN A 1 169 ? 19.5 19.875 2.58 1 92.06 169 GLN A C 1
ATOM 1385 O O . GLN A 1 169 ? 18.812 19.438 3.496 1 92.06 169 GLN A O 1
ATOM 1390 N N . THR A 1 170 ? 20.047 21.016 2.598 1 96 170 THR A N 1
ATOM 1391 C CA . THR A 1 170 ? 19.844 21.906 3.738 1 96 170 THR A CA 1
ATOM 1392 C C . THR A 1 170 ? 18.375 22.312 3.859 1 96 170 THR A C 1
ATOM 1394 O O . THR A 1 170 ? 17.797 22.234 4.945 1 96 170 THR A O 1
ATOM 1397 N N . ILE A 1 171 ? 17.844 22.703 2.76 1 97.44 171 ILE A N 1
ATOM 1398 C CA . ILE A 1 171 ? 16.422 23.094 2.715 1 97.44 171 ILE A CA 1
ATOM 1399 C C . ILE A 1 171 ? 15.562 21.891 3.086 1 97.44 171 ILE A C 1
ATOM 1401 O O . ILE A 1 171 ? 14.648 22 3.914 1 97.44 171 ILE A O 1
ATOM 1405 N N . MET A 1 172 ? 15.891 20.75 2.529 1 97.31 172 MET A N 1
ATOM 1406 C CA . MET A 1 172 ? 15.07 19.562 2.73 1 97.31 172 MET A CA 1
ATOM 1407 C C . MET A 1 172 ? 15.117 19.094 4.184 1 97.31 172 MET A C 1
ATOM 1409 O O . MET A 1 172 ? 14.102 18.672 4.742 1 97.31 172 MET A O 1
ATOM 1413 N N . LEU A 1 173 ? 16.25 19.188 4.777 1 97.81 173 LEU A N 1
ATOM 1414 C CA . LEU A 1 173 ? 16.375 18.781 6.168 1 97.81 173 LEU A CA 1
ATOM 1415 C C . LEU A 1 173 ? 15.562 19.688 7.086 1 97.81 173 LEU A C 1
ATOM 1417 O O . LEU A 1 173 ? 14.977 19.219 8.062 1 97.81 173 LEU A O 1
ATOM 1421 N N . ALA A 1 174 ? 15.586 20.922 6.789 1 98.19 174 ALA A N 1
ATOM 1422 C CA . ALA A 1 174 ? 14.789 21.875 7.566 1 98.19 174 ALA A CA 1
ATOM 1423 C C . ALA A 1 174 ? 13.297 21.594 7.41 1 98.19 174 ALA A C 1
ATOM 1425 O O . ALA A 1 174 ? 12.555 21.594 8.398 1 98.19 174 ALA A O 1
ATOM 1426 N N . VAL A 1 175 ? 12.852 21.391 6.199 1 98.44 175 VAL A N 1
ATOM 1427 C CA . VAL A 1 175 ? 11.445 21.094 5.902 1 98.44 175 VAL A CA 1
ATOM 1428 C C . VAL A 1 175 ? 11.039 19.781 6.559 1 98.44 175 VAL A C 1
ATOM 1430 O O . VAL A 1 175 ? 9.953 19.672 7.129 1 98.44 175 VAL A O 1
ATOM 1433 N N . GLU A 1 176 ? 11.914 18.828 6.48 1 98.19 176 GLU A N 1
ATOM 1434 C CA . GLU A 1 176 ? 11.688 17.531 7.113 1 98.19 176 GLU A CA 1
ATOM 1435 C C . GLU A 1 176 ? 11.461 17.688 8.617 1 98.19 176 GLU A C 1
ATOM 1437 O O . GLU A 1 176 ? 10.57 17.047 9.18 1 98.19 176 GLU A O 1
ATOM 1442 N N . ALA A 1 177 ? 12.312 18.484 9.156 1 98.75 177 ALA A N 1
ATOM 1443 C CA . ALA A 1 177 ? 12.195 18.734 10.586 1 98.75 177 ALA A CA 1
ATOM 1444 C C . ALA A 1 177 ? 10.836 19.328 10.938 1 98.75 177 ALA A C 1
ATOM 1446 O O . ALA A 1 177 ? 10.188 18.906 11.891 1 98.75 177 ALA A O 1
ATOM 1447 N N . ASP A 1 178 ? 10.453 20.297 10.164 1 98.75 178 ASP A N 1
ATOM 1448 C CA . ASP A 1 178 ? 9.148 20.938 10.383 1 98.75 178 ASP A CA 1
ATOM 1449 C C . ASP A 1 178 ? 8.016 19.922 10.266 1 98.75 178 ASP A C 1
ATOM 1451 O O . ASP A 1 178 ? 7.121 19.875 11.102 1 98.75 178 ASP A O 1
ATOM 1455 N N . CYS A 1 179 ? 8.078 19.094 9.242 1 98.81 179 CYS A N 1
ATOM 1456 C CA . CYS A 1 179 ? 7.07 18.062 9.031 1 98.81 179 CYS A CA 1
ATOM 1457 C C . CYS A 1 179 ? 7.059 17.062 10.18 1 98.81 179 CYS A C 1
ATOM 1459 O O . CYS A 1 179 ? 5.988 16.656 10.648 1 98.81 179 CYS A O 1
ATOM 1461 N N . TYR A 1 180 ? 8.25 16.719 10.594 1 98.75 180 TYR A N 1
ATOM 1462 C CA . TYR A 1 180 ? 8.383 15.742 11.672 1 98.75 180 TYR A CA 1
ATOM 1463 C C . TYR A 1 180 ? 7.676 16.219 12.93 1 98.75 180 TYR A C 1
ATOM 1465 O O . TYR A 1 180 ? 6.863 15.492 13.508 1 98.75 180 TYR A O 1
ATOM 1473 N N . TRP A 1 181 ? 7.98 17.359 13.344 1 98.56 181 TRP A N 1
ATOM 1474 C CA . TRP A 1 181 ? 7.445 17.875 14.602 1 98.56 181 TRP A CA 1
ATOM 1475 C C . TRP A 1 181 ? 5.941 18.109 14.5 1 98.56 181 TRP A C 1
ATOM 1477 O O . TRP A 1 181 ? 5.203 17.844 15.453 1 98.56 181 TRP A O 1
ATOM 1487 N N . CYS A 1 182 ? 5.492 18.578 13.367 1 98.31 182 CYS A N 1
ATOM 1488 C CA . CYS A 1 182 ? 4.059 18.797 13.188 1 98.31 182 CYS A CA 1
ATOM 1489 C C . CYS A 1 182 ? 3.32 17.453 13.133 1 98.31 182 CYS A C 1
ATOM 1491 O O . CYS A 1 182 ? 2.213 17.344 13.656 1 98.31 182 CYS A O 1
ATOM 1493 N N . LEU A 1 183 ? 3.926 16.469 12.508 1 98 183 LEU A N 1
ATOM 1494 C CA . LEU A 1 183 ? 3.342 15.125 12.492 1 98 183 LEU A CA 1
ATOM 1495 C C . LEU A 1 183 ? 3.219 14.57 13.906 1 98 183 LEU A C 1
ATOM 1497 O O . LEU A 1 183 ? 2.205 13.953 14.25 1 98 183 LEU A O 1
ATOM 1501 N N . CYS A 1 184 ? 4.262 14.766 14.68 1 97.25 184 CYS A N 1
ATOM 1502 C CA . CYS A 1 184 ? 4.227 14.328 16.078 1 97.25 184 CYS A CA 1
ATOM 1503 C C . CYS A 1 184 ? 3.008 14.891 16.797 1 97.25 184 CYS A C 1
ATOM 1505 O O . CYS A 1 184 ? 2.291 14.156 17.469 1 97.25 184 CYS A O 1
ATOM 1507 N N . LYS A 1 185 ? 2.807 16.141 16.578 1 95.75 185 LYS A N 1
ATOM 1508 C CA . LYS A 1 185 ? 1.694 16.797 17.25 1 95.75 185 LYS A CA 1
ATOM 1509 C C . LYS A 1 185 ? 0.353 16.281 16.734 1 95.75 185 LYS A C 1
ATOM 1511 O O . LYS A 1 185 ? -0.57 16.062 17.516 1 95.75 185 LYS A O 1
ATOM 1516 N N . LEU A 1 186 ? 0.23 16.125 15.484 1 96.31 186 LEU A N 1
ATOM 1517 C CA . LEU A 1 186 ? -1.01 15.648 14.875 1 96.31 186 LEU A CA 1
ATOM 1518 C C . LEU A 1 186 ? -1.363 14.25 15.375 1 96.31 186 LEU A C 1
ATOM 1520 O O . LEU A 1 186 ? -2.51 13.992 15.75 1 96.31 186 LEU A O 1
ATOM 1524 N N . VAL A 1 187 ? -0.399 13.359 15.453 1 96.12 187 VAL A N 1
ATOM 1525 C CA . VAL A 1 187 ? -0.628 11.953 15.758 1 96.12 187 VAL A CA 1
ATOM 1526 C C . VAL A 1 187 ? -0.87 11.781 17.25 1 96.12 187 VAL A C 1
ATOM 1528 O O . VAL A 1 187 ? -1.535 10.836 17.688 1 96.12 187 VAL A O 1
ATOM 1531 N N . GLU A 1 188 ? -0.396 12.719 18.031 1 92.69 188 GLU A N 1
ATOM 1532 C CA . GLU A 1 188 ? -0.598 12.672 19.469 1 92.69 188 GLU A CA 1
ATOM 1533 C C . GLU A 1 188 ? -2.078 12.547 19.812 1 92.69 188 GLU A C 1
ATOM 1535 O O . GLU A 1 188 ? -2.445 11.859 20.766 1 92.69 188 GLU A O 1
ATOM 1540 N N . GLY A 1 189 ? -2.908 13.141 19.109 1 90.75 189 GLY A N 1
ATOM 1541 C CA . GLY A 1 189 ? -4.336 13.148 19.375 1 90.75 189 GLY A CA 1
ATOM 1542 C C . GLY A 1 189 ? -5.043 11.906 18.859 1 90.75 189 GLY A C 1
ATOM 1543 O O . GLY A 1 189 ? -6.191 11.641 19.219 1 90.75 189 GLY A O 1
ATOM 1544 N N . ILE A 1 190 ? -4.301 11.094 18.031 1 95.81 190 ILE A N 1
ATOM 1545 C CA . ILE A 1 190 ? -4.91 9.906 17.438 1 95.81 190 ILE A CA 1
ATOM 1546 C C . ILE A 1 190 ? -3.924 8.742 17.5 1 95.81 190 ILE A C 1
ATOM 1548 O O . ILE A 1 190 ? -3.809 7.973 16.531 1 95.81 190 ILE A O 1
ATOM 1552 N N . GLN A 1 191 ? -3.188 8.664 18.5 1 94.44 191 GLN A N 1
ATOM 1553 C CA . GLN A 1 191 ? -2.158 7.637 18.641 1 94.44 191 GLN A CA 1
ATOM 1554 C C . GLN A 1 191 ? -2.76 6.238 18.516 1 94.44 191 GLN A C 1
ATOM 1556 O O . GLN A 1 191 ? -2.156 5.348 17.922 1 94.44 191 GLN A O 1
ATOM 1561 N N . ASP A 1 192 ? -3.932 6.051 19.078 1 95.44 192 ASP A N 1
ATOM 1562 C CA . ASP A 1 192 ? -4.551 4.73 19.125 1 95.44 192 ASP A CA 1
ATOM 1563 C C . ASP A 1 192 ? -5.066 4.316 17.734 1 95.44 192 ASP A C 1
ATOM 1565 O O . ASP A 1 192 ? -5.504 3.182 17.547 1 95.44 192 ASP A O 1
ATOM 1569 N N . HIS A 1 193 ? -5.012 5.277 16.734 1 95.31 193 HIS A N 1
ATOM 1570 C CA . HIS A 1 193 ? -5.262 4.898 15.352 1 95.31 193 HIS A CA 1
ATOM 1571 C C . HIS A 1 193 ? -4.145 4.012 14.82 1 95.31 193 HIS A C 1
ATOM 1573 O O . HIS A 1 193 ? -4.348 3.258 13.859 1 95.31 193 HIS A O 1
ATOM 1579 N N . TYR A 1 194 ? -2.98 4.043 15.492 1 94.94 194 TYR A N 1
ATOM 1580 C CA . TYR A 1 194 ? -1.817 3.432 14.859 1 94.94 194 TYR A CA 1
ATOM 1581 C C . TYR A 1 194 ? -1.151 2.428 15.789 1 94.94 194 TYR A C 1
ATOM 1583 O O . TYR A 1 194 ? -0.074 1.91 15.492 1 94.94 194 TYR A O 1
ATOM 1591 N N . THR A 1 195 ? -1.752 2.168 16.891 1 93.06 195 THR A N 1
ATOM 1592 C CA . THR A 1 195 ? -1.283 1.091 17.766 1 93.06 195 THR A CA 1
ATOM 1593 C C . THR A 1 195 ? -1.854 -0.25 17.312 1 93.06 195 THR A C 1
ATOM 1595 O O . THR A 1 195 ? -2.672 -0.305 16.391 1 93.06 195 THR A O 1
ATOM 1598 N N . TYR A 1 196 ? -1.361 -1.264 17.922 1 85.5 196 TYR A N 1
ATOM 1599 C CA . TYR A 1 196 ? -1.739 -2.617 17.531 1 85.5 196 TYR A CA 1
ATOM 1600 C C . TYR A 1 196 ? -3.254 -2.777 17.516 1 85.5 196 TYR A C 1
ATOM 1602 O O . TYR A 1 196 ? -3.941 -2.328 18.438 1 85.5 196 TYR A O 1
ATOM 1610 N N . ALA A 1 197 ? -3.801 -3.361 16.5 1 85.94 197 ALA A N 1
ATOM 1611 C CA . ALA A 1 197 ? -5.211 -3.645 16.25 1 85.94 197 ALA A CA 1
ATOM 1612 C C . ALA A 1 197 ? -5.988 -2.357 15.984 1 85.94 197 ALA A C 1
ATOM 1614 O O . ALA A 1 197 ? -7.188 -2.398 15.703 1 85.94 197 ALA A O 1
ATOM 1615 N N . GLN A 1 198 ? -5.336 -1.198 16.203 1 92.19 198 GLN A N 1
ATOM 1616 C CA . GLN A 1 198 ? -5.859 0.112 15.828 1 92.19 198 GLN A CA 1
ATOM 1617 C C . GLN A 1 198 ? -7.23 0.356 16.453 1 92.19 198 GLN A C 1
ATOM 1619 O O . GLN A 1 198 ? -8.188 0.681 15.75 1 92.19 198 GLN A O 1
ATOM 1624 N N . PRO A 1 199 ? -7.332 0.301 17.828 1 93.81 199 PRO A N 1
ATOM 1625 C CA . PRO A 1 199 ? -8.609 0.474 18.531 1 93.81 199 PRO A CA 1
ATOM 1626 C C . PRO A 1 199 ? -9.258 1.827 18.25 1 93.81 199 PRO A C 1
ATOM 1628 O O . PRO A 1 199 ? -10.484 1.936 18.219 1 93.81 199 PRO A O 1
ATOM 1631 N N . GLY A 1 200 ? -8.43 2.869 18.047 1 95.62 200 GLY A N 1
ATOM 1632 C CA . GLY A 1 200 ? -8.969 4.18 17.719 1 95.62 200 GLY A CA 1
ATOM 1633 C C . GLY A 1 200 ? -9.766 4.184 16.422 1 95.62 200 GLY A C 1
ATOM 1634 O O . GLY A 1 200 ? -10.805 4.828 16.344 1 95.62 200 GLY A O 1
ATOM 1635 N N . ILE A 1 201 ? -9.258 3.494 15.453 1 95.44 201 ILE A N 1
ATOM 1636 C CA . ILE A 1 201 ? -9.945 3.398 14.172 1 95.44 201 ILE A CA 1
ATOM 1637 C C . ILE A 1 201 ? -11.258 2.625 14.344 1 95.44 201 ILE A C 1
ATOM 1639 O O . ILE A 1 201 ? -12.289 3.016 13.797 1 95.44 201 ILE A O 1
ATOM 1643 N N . GLN A 1 202 ? -11.211 1.55 15.078 1 93.69 202 GLN A N 1
ATOM 1644 C CA . GLN A 1 202 ? -12.406 0.752 15.328 1 93.69 202 GLN A CA 1
ATOM 1645 C C . GLN A 1 202 ? -13.492 1.588 15.992 1 93.69 202 GLN A C 1
ATOM 1647 O O . GLN A 1 202 ? -14.656 1.545 15.586 1 93.69 202 GLN A O 1
ATOM 1652 N N . ARG A 1 203 ? -13.094 2.312 16.984 1 96.19 203 ARG A N 1
ATOM 1653 C CA . ARG A 1 203 ? -14.047 3.17 17.688 1 96.19 203 ARG A CA 1
ATOM 1654 C C . ARG A 1 203 ? -14.609 4.238 16.75 1 96.19 203 ARG A C 1
ATOM 1656 O O . ARG A 1 203 ? -15.812 4.512 16.766 1 96.19 203 ARG A O 1
ATOM 1663 N N . ALA A 1 204 ? -13.75 4.836 15.969 1 97.25 204 ALA A N 1
ATOM 1664 C CA . ALA A 1 204 ? -14.188 5.883 15.047 1 97.25 204 ALA A CA 1
ATOM 1665 C C . ALA A 1 204 ? -15.195 5.336 14.039 1 97.25 204 ALA A C 1
ATOM 1667 O O . ALA A 1 204 ? -16.234 5.953 13.789 1 97.25 204 ALA A O 1
ATOM 1668 N N . VAL A 1 205 ? -14.914 4.18 13.5 1 96.31 205 VAL A N 1
ATOM 1669 C CA . VAL A 1 205 ? -15.789 3.562 12.508 1 96.31 205 VAL A CA 1
ATOM 1670 C C . VAL A 1 205 ? -17.141 3.256 13.133 1 96.31 205 VAL A C 1
ATOM 1672 O O . VAL A 1 205 ? -18.188 3.496 12.516 1 96.31 205 VAL A O 1
ATOM 1675 N N . PHE A 1 206 ? -17.109 2.756 14.336 1 95.88 206 PHE A N 1
ATOM 1676 C CA . PHE A 1 206 ? -18.344 2.459 15.055 1 95.88 206 PHE A CA 1
ATOM 1677 C C . PHE A 1 206 ? -19.156 3.729 15.273 1 95.88 206 PHE A C 1
ATOM 1679 O O . PHE A 1 206 ? -20.375 3.738 15.055 1 95.88 206 PHE A O 1
ATOM 1686 N N . ARG A 1 207 ? -18.531 4.758 15.703 1 97.31 207 ARG A N 1
ATOM 1687 C CA . ARG A 1 207 ? -19.203 6.02 15.984 1 97.31 207 ARG A CA 1
ATOM 1688 C C . ARG A 1 207 ? -19.766 6.641 14.711 1 97.31 207 ARG A C 1
ATOM 1690 O O . ARG A 1 207 ? -20.844 7.258 14.727 1 97.31 207 ARG A O 1
ATOM 1697 N N . ILE A 1 208 ? -19.062 6.52 13.586 1 98.06 208 ILE A N 1
ATOM 1698 C CA . ILE A 1 208 ? -19.562 6.996 12.305 1 98.06 208 ILE A CA 1
ATOM 1699 C C . ILE A 1 208 ? -20.859 6.262 11.945 1 98.06 208 ILE A C 1
ATOM 1701 O O . ILE A 1 208 ? -21.844 6.883 11.555 1 98.06 208 ILE A O 1
ATOM 1705 N N . LYS A 1 209 ? -20.797 4.961 12.086 1 97.06 209 LYS A N 1
ATOM 1706 C CA . LYS A 1 209 ? -21.984 4.145 11.797 1 97.06 209 LYS A CA 1
ATOM 1707 C C . LYS A 1 209 ? -23.172 4.574 12.648 1 97.06 209 LYS A C 1
ATOM 1709 O O . LYS A 1 209 ? -24.281 4.75 12.141 1 97.06 209 LYS A O 1
ATOM 1714 N N . GLU A 1 210 ? -22.953 4.758 13.93 1 97.06 210 GLU A N 1
ATOM 1715 C CA . GLU A 1 210 ? -24.016 5.156 14.859 1 97.06 210 GLU A CA 1
ATOM 1716 C C . GLU A 1 210 ? -24.562 6.531 14.5 1 97.06 210 GLU A C 1
ATOM 1718 O O . GLU A 1 210 ? -25.781 6.75 14.555 1 97.06 210 GLU A O 1
ATOM 1723 N N . LEU A 1 211 ? -23.688 7.387 14.203 1 97.69 211 LEU A N 1
ATOM 1724 C CA . LEU A 1 211 ? -24.109 8.734 13.836 1 97.69 211 LEU A CA 1
ATOM 1725 C C . LEU A 1 211 ? -24.969 8.719 12.578 1 97.69 211 LEU A C 1
ATOM 1727 O O . LEU A 1 211 ? -25.984 9.398 12.508 1 97.69 211 LEU A O 1
ATOM 1731 N N . VAL A 1 212 ? -24.516 7.977 11.547 1 97.94 212 VAL A N 1
ATOM 1732 C CA . VAL A 1 212 ? -25.266 7.867 10.297 1 97.94 212 VAL A CA 1
ATOM 1733 C C . VAL A 1 212 ? -26.625 7.23 10.562 1 97.94 212 VAL A C 1
ATOM 1735 O O . VAL A 1 212 ? -27.641 7.652 10 1 97.94 212 VAL A O 1
ATOM 1738 N N . ARG A 1 213 ? -26.641 6.238 11.398 1 97.19 213 ARG A N 1
ATOM 1739 C CA . ARG A 1 213 ? -27.891 5.582 11.758 1 97.19 213 ARG A CA 1
ATOM 1740 C C . ARG A 1 213 ? -28.875 6.57 12.398 1 97.19 213 ARG A C 1
ATOM 1742 O O . ARG A 1 213 ? -30.062 6.535 12.117 1 97.19 213 ARG A O 1
ATOM 1749 N N . ARG A 1 214 ? -28.391 7.457 13.195 1 95.88 214 ARG A N 1
ATOM 1750 C CA . ARG A 1 214 ? -29.203 8.43 13.914 1 95.88 214 ARG A CA 1
ATOM 1751 C C . ARG A 1 214 ? -29.656 9.555 12.984 1 95.88 214 ARG A C 1
ATOM 1753 O O . ARG A 1 214 ? -30.812 9.992 13.047 1 95.88 214 ARG A O 1
ATOM 1760 N N . CYS A 1 215 ? -28.766 9.977 12.117 1 94.44 215 CYS A N 1
ATOM 1761 C CA . CYS A 1 215 ? -29.047 11.133 11.266 1 94.44 215 CYS A CA 1
ATOM 1762 C C . CYS A 1 215 ? -29.828 10.727 10.023 1 94.44 215 CYS A C 1
ATOM 1764 O O . CYS A 1 215 ? -30.656 11.492 9.531 1 94.44 215 CYS A O 1
ATOM 1766 N N . GLN A 1 216 ? -29.469 9.648 9.453 1 95.75 216 GLN A N 1
ATOM 1767 C CA . GLN A 1 216 ? -30.047 9.156 8.211 1 95.75 216 GLN A CA 1
ATOM 1768 C C . GLN A 1 216 ? -30.203 7.637 8.234 1 95.75 216 GLN A C 1
ATOM 1770 O O . GLN A 1 216 ? -29.484 6.926 7.527 1 95.75 216 GLN A O 1
ATOM 1775 N N . SER A 1 217 ? -31.188 7.184 8.875 1 96.56 217 SER A N 1
ATOM 1776 C CA . SER A 1 217 ? -31.375 5.758 9.125 1 96.56 217 SER A CA 1
ATOM 1777 C C . SER A 1 217 ? -31.531 4.984 7.816 1 96.56 217 SER A C 1
ATOM 1779 O O . SER A 1 217 ? -31.141 3.822 7.723 1 96.56 217 SER A O 1
ATOM 1781 N N . ASP A 1 218 ? -32.094 5.629 6.828 1 97.31 218 ASP A N 1
ATOM 1782 C CA . ASP A 1 218 ? -32.312 4.973 5.543 1 97.31 218 ASP A CA 1
ATOM 1783 C C . ASP A 1 218 ? -30.984 4.527 4.926 1 97.31 218 ASP A C 1
ATOM 1785 O O . ASP A 1 218 ? -30.891 3.451 4.336 1 97.31 218 ASP A O 1
ATOM 1789 N N . VAL A 1 219 ? -29.984 5.414 5.059 1 97.62 219 VAL A N 1
ATOM 1790 C CA . VAL A 1 219 ? -28.672 5.102 4.508 1 97.62 219 VAL A CA 1
ATOM 1791 C C . VAL A 1 219 ? -28.047 3.934 5.277 1 97.62 219 VAL A C 1
ATOM 1793 O O . VAL A 1 219 ? -27.578 2.969 4.676 1 97.62 219 VAL A O 1
ATOM 1796 N N . SER A 1 220 ? -28.016 3.998 6.566 1 96.75 220 SER A N 1
ATOM 1797 C CA . SER A 1 220 ? -27.453 2.945 7.406 1 96.75 220 SER A CA 1
ATOM 1798 C C . SER A 1 220 ? -28.156 1.613 7.172 1 96.75 220 SER A C 1
ATOM 1800 O O . SER A 1 220 ? -27.5 0.573 7.059 1 96.75 220 SER A O 1
ATOM 1802 N N . GLU A 1 221 ? -29.469 1.587 7.098 1 97.06 221 GLU A N 1
ATOM 1803 C CA . GLU A 1 221 ? -30.25 0.38 6.867 1 97.06 221 GLU A CA 1
ATOM 1804 C C . GLU A 1 221 ? -29.969 -0.214 5.492 1 97.06 221 GLU A C 1
ATOM 1806 O O . GLU A 1 221 ? -29.891 -1.436 5.34 1 97.06 221 GLU A O 1
ATOM 1811 N N . HIS A 1 222 ? -29.859 0.678 4.559 1 97.56 222 HIS A N 1
ATOM 1812 C CA . HIS A 1 222 ? -29.562 0.2 3.213 1 97.56 222 HIS A CA 1
ATOM 1813 C C . HIS A 1 222 ? -28.188 -0.483 3.168 1 97.56 222 HIS A C 1
ATOM 1815 O O . HIS A 1 222 ? -28.047 -1.542 2.555 1 97.56 222 HIS A O 1
ATOM 1821 N N . LEU A 1 223 ? -27.156 0.146 3.76 1 95.44 223 LEU A N 1
ATOM 1822 C CA . LEU A 1 223 ? -25.828 -0.456 3.814 1 95.44 223 LEU A CA 1
ATOM 1823 C C . LEU A 1 223 ? -25.875 -1.814 4.508 1 95.44 223 LEU A C 1
ATOM 1825 O O . LEU A 1 223 ? -25.25 -2.771 4.047 1 95.44 223 LEU A O 1
ATOM 1829 N N . GLU A 1 224 ? -26.625 -1.895 5.555 1 93.31 224 GLU A N 1
ATOM 1830 C CA . GLU A 1 224 ? -26.781 -3.15 6.281 1 93.31 224 GLU A CA 1
ATOM 1831 C C . GLU A 1 224 ? -27.484 -4.203 5.418 1 93.31 224 GLU A C 1
ATOM 1833 O O . GLU A 1 224 ? -27.078 -5.367 5.41 1 93.31 224 GLU A O 1
ATOM 1838 N N . THR A 1 225 ? -28.531 -3.824 4.766 1 95.19 225 THR A N 1
ATOM 1839 C CA . THR A 1 225 ? -29.281 -4.727 3.898 1 95.19 225 THR A CA 1
ATOM 1840 C C . THR A 1 225 ? -28.391 -5.277 2.789 1 95.19 225 THR A C 1
ATOM 1842 O O . THR A 1 225 ? -28.484 -6.449 2.422 1 95.19 225 THR A O 1
ATOM 1845 N N . GLU A 1 226 ? -27.516 -4.375 2.316 1 92.5 226 GLU A N 1
ATOM 1846 C CA . GLU A 1 226 ? -26.609 -4.777 1.249 1 92.5 226 GLU A CA 1
ATOM 1847 C C . GLU A 1 226 ? -25.359 -5.441 1.813 1 92.5 226 GLU A C 1
ATOM 1849 O O . GLU A 1 226 ? -24.406 -5.715 1.077 1 92.5 226 GLU A O 1
ATOM 1854 N N . ALA A 1 227 ? -25.297 -5.641 3.1 1 87.06 227 ALA A N 1
ATOM 1855 C CA . ALA A 1 227 ? -24.219 -6.34 3.797 1 87.06 227 ALA A CA 1
ATOM 1856 C C . ALA A 1 227 ? -22.891 -5.609 3.629 1 87.06 227 ALA A C 1
ATOM 1858 O O . ALA A 1 227 ? -21.844 -6.238 3.424 1 87.06 227 ALA A O 1
ATOM 1859 N N . VAL A 1 228 ? -22.969 -4.344 3.623 1 90 228 VAL A N 1
ATOM 1860 C CA . VAL A 1 228 ? -21.766 -3.52 3.572 1 90 228 VAL A CA 1
ATOM 1861 C C . VAL A 1 228 ? -21.422 -3.016 4.973 1 90 228 VAL A C 1
ATOM 1863 O O . VAL A 1 228 ? -22.203 -2.275 5.578 1 90 228 VAL A O 1
ATOM 1866 N N . ASP A 1 229 ? -20.266 -3.445 5.426 1 88.94 229 ASP A N 1
ATOM 1867 C CA . ASP A 1 229 ? -19.797 -2.969 6.723 1 88.94 229 ASP A CA 1
ATOM 1868 C C . ASP A 1 229 ? -19.094 -1.621 6.59 1 88.94 229 ASP A C 1
ATOM 1870 O O . ASP A 1 229 ? -18.344 -1.396 5.637 1 88.94 229 ASP A O 1
ATOM 1874 N N . PHE A 1 230 ? -19.312 -0.776 7.586 1 93.44 230 PHE A N 1
ATOM 1875 C CA . PHE A 1 230 ? -18.734 0.562 7.543 1 93.44 230 PHE A CA 1
ATOM 1876 C C . PHE A 1 230 ? -17.203 0.494 7.496 1 93.44 230 PHE A C 1
ATOM 1878 O O . PHE A 1 230 ? -16.562 1.364 6.91 1 93.44 230 PHE A O 1
ATOM 1885 N N . ILE A 1 231 ? -16.641 -0.489 8.086 1 91.25 231 ILE A N 1
ATOM 1886 C CA . ILE A 1 231 ? -15.195 -0.598 8.172 1 91.25 231 ILE A CA 1
ATOM 1887 C C . ILE A 1 231 ? -14.609 -0.732 6.766 1 91.25 231 ILE A C 1
ATOM 1889 O O . ILE A 1 231 ? -13.484 -0.292 6.508 1 91.25 231 ILE A O 1
ATOM 1893 N N . GLN A 1 232 ? -15.312 -1.239 5.789 1 89.25 232 GLN A N 1
ATOM 1894 C CA . GLN A 1 232 ? -14.836 -1.522 4.438 1 89.25 232 GLN A CA 1
ATOM 1895 C C . GLN A 1 232 ? -14.477 -0.237 3.701 1 89.25 232 GLN A C 1
ATOM 1897 O O . GLN A 1 232 ? -13.672 -0.256 2.764 1 89.25 232 GLN A O 1
ATOM 1902 N N . PHE A 1 233 ? -15.102 0.85 4.094 1 93.25 233 PHE A N 1
ATOM 1903 C CA . PHE A 1 233 ? -14.781 2.096 3.406 1 93.25 233 PHE A CA 1
ATOM 1904 C C . PHE A 1 233 ? -14.273 3.141 4.391 1 93.25 233 PHE A C 1
ATOM 1906 O O . PHE A 1 233 ? -13.375 3.924 4.066 1 93.25 233 PHE A O 1
ATOM 1913 N N . ALA A 1 234 ? -14.727 3.123 5.586 1 95.38 234 ALA A N 1
ATOM 1914 C CA . ALA A 1 234 ? -14.422 4.191 6.535 1 95.38 234 ALA A CA 1
ATOM 1915 C C . ALA A 1 234 ? -13.031 4.012 7.141 1 95.38 234 ALA A C 1
ATOM 1917 O O . ALA A 1 234 ? -12.453 4.961 7.668 1 95.38 234 ALA A O 1
ATOM 1918 N N . LEU A 1 235 ? -12.547 2.801 7.145 1 93.75 235 LEU A N 1
ATOM 1919 C CA . LEU A 1 235 ? -11.211 2.551 7.668 1 93.75 235 LEU A CA 1
ATOM 1920 C C . LEU A 1 235 ? -10.18 3.441 6.98 1 93.75 235 LEU A C 1
ATOM 1922 O O . LEU A 1 235 ? -9.383 4.105 7.645 1 93.75 235 LEU A O 1
ATOM 1926 N N . ARG A 1 236 ? -10.141 3.416 5.688 1 94 236 ARG A N 1
ATOM 1927 C CA . ARG A 1 236 ? -9.188 4.223 4.934 1 94 236 ARG A CA 1
ATOM 1928 C C . ARG A 1 236 ? -9.391 5.711 5.211 1 94 236 ARG A C 1
ATOM 1930 O O . ARG A 1 236 ? -8.422 6.469 5.289 1 94 236 ARG A O 1
ATOM 1937 N N . TRP A 1 237 ? -10.719 6.148 5.348 1 97.06 237 TRP A N 1
ATOM 1938 C CA . TRP A 1 237 ? -11.039 7.543 5.641 1 97.06 237 TRP A CA 1
ATOM 1939 C C . TRP A 1 237 ? -10.383 7.988 6.945 1 97.06 237 TRP A C 1
ATOM 1941 O O . TRP A 1 237 ? -9.711 9.016 6.988 1 97.06 237 TRP A O 1
ATOM 1951 N N . VAL A 1 238 ? -10.594 7.145 7.953 1 97.62 238 VAL A N 1
ATOM 1952 C CA . VAL A 1 238 ? -10.141 7.484 9.297 1 97.62 238 VAL A CA 1
ATOM 1953 C C . VAL A 1 238 ? -8.625 7.328 9.391 1 97.62 238 VAL A C 1
ATOM 1955 O O . VAL A 1 238 ? -7.941 8.172 9.977 1 97.62 238 VAL A O 1
ATOM 1958 N N . ASN A 1 239 ? -8.117 6.336 8.758 1 95.88 239 ASN A N 1
ATOM 1959 C CA . ASN A 1 239 ? -6.695 6.023 8.812 1 95.88 239 ASN A CA 1
ATOM 1960 C C . ASN A 1 239 ? -5.859 7.117 8.156 1 95.88 239 ASN A C 1
ATOM 1962 O O . ASN A 1 239 ? -4.766 7.438 8.625 1 95.88 239 ASN A O 1
ATOM 1966 N N . CYS A 1 240 ? -6.359 7.664 7.07 1 96.81 240 CYS A N 1
ATOM 1967 C CA . CYS A 1 240 ? -5.594 8.641 6.301 1 96.81 240 CYS A CA 1
ATOM 1968 C C . CYS A 1 240 ? -6.215 10.031 6.41 1 96.81 240 CYS A C 1
ATOM 1970 O O . CYS A 1 240 ? -5.863 10.93 5.648 1 96.81 240 CYS A O 1
ATOM 1972 N N . LEU A 1 241 ? -7.164 10.148 7.309 1 97.94 241 LEU A N 1
ATOM 1973 C CA . LEU A 1 241 ? -7.816 11.414 7.609 1 97.94 241 LEU A CA 1
ATOM 1974 C C . LEU A 1 241 ? -8.414 12.031 6.348 1 97.94 241 LEU A C 1
ATOM 1976 O O . LEU A 1 241 ? -8.312 13.242 6.133 1 97.94 241 LEU A O 1
ATOM 1980 N N . LEU A 1 242 ? -8.891 11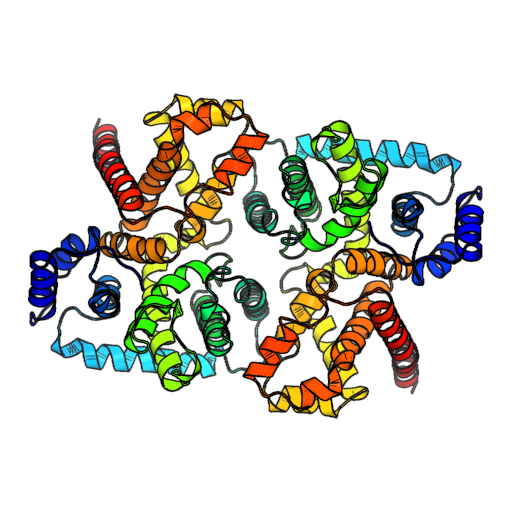.258 5.395 1 97.5 242 LEU A N 1
ATOM 1981 C CA . LEU A 1 242 ? -9.648 11.602 4.199 1 97.5 242 LEU A CA 1
ATOM 1982 C C . LEU A 1 242 ? -8.742 12.195 3.125 1 97.5 242 LEU A C 1
ATOM 1984 O O . LEU A 1 242 ? -9.219 12.633 2.076 1 97.5 242 LEU A O 1
ATOM 1988 N N . VAL A 1 243 ? -7.441 12.18 3.322 1 96.56 243 VAL A N 1
ATOM 1989 C CA . VAL A 1 243 ? -6.52 12.805 2.385 1 96.56 243 VAL A CA 1
ATOM 1990 C C . VAL A 1 243 ? -6.621 12.125 1.021 1 96.56 243 VAL A C 1
ATOM 1992 O O . VAL A 1 243 ? -6.484 12.773 -0.017 1 96.56 243 VAL A O 1
ATOM 1995 N N . ARG A 1 244 ? -6.945 10.867 0.944 1 93.88 244 ARG A N 1
ATOM 1996 C CA . ARG A 1 244 ? -6.969 10.102 -0.301 1 93.88 244 ARG A CA 1
ATOM 1997 C C . ARG A 1 244 ? -8.305 10.266 -1.019 1 93.88 244 ARG A C 1
ATOM 1999 O O . ARG A 1 244 ? -8.438 9.898 -2.188 1 93.88 244 ARG A O 1
ATOM 2006 N N . GLU A 1 245 ? -9.266 10.805 -0.323 1 96.12 245 GLU A N 1
ATOM 2007 C CA . GLU A 1 245 ? -10.617 10.891 -0.864 1 96.12 245 GLU A CA 1
ATOM 2008 C C . GLU A 1 245 ? -10.867 12.242 -1.522 1 96.12 245 GLU A C 1
ATOM 2010 O O . GLU A 1 245 ? -11.938 12.484 -2.082 1 96.12 245 GLU A O 1
ATOM 2015 N N . LEU A 1 246 ? -9.867 13.109 -1.449 1 96.81 246 LEU A N 1
ATOM 2016 C CA . LEU A 1 246 ? -10.016 14.469 -1.951 1 96.81 246 LEU A CA 1
ATOM 2017 C C . LEU A 1 246 ? -8.875 14.836 -2.893 1 96.81 246 LEU A C 1
ATOM 2019 O O . LEU A 1 246 ? -7.777 14.273 -2.789 1 96.81 246 LEU A O 1
ATOM 2023 N N . PRO A 1 247 ? -9.219 15.75 -3.84 1 95.5 247 PRO A N 1
ATOM 2024 C CA . PRO A 1 247 ? -8.062 16.344 -4.516 1 95.5 247 PRO A CA 1
ATOM 2025 C C . PRO A 1 247 ? -7.035 16.922 -3.539 1 95.5 247 PRO A C 1
ATOM 2027 O O . PRO A 1 247 ? -7.406 17.453 -2.494 1 95.5 247 PRO A O 1
ATOM 2030 N N . PHE A 1 248 ? -5.812 16.859 -3.863 1 95.69 248 PHE A N 1
ATOM 2031 C CA . PHE A 1 248 ? -4.734 17.141 -2.922 1 95.69 248 PHE A CA 1
ATOM 2032 C C . PHE A 1 248 ? -4.844 18.562 -2.381 1 95.69 248 PHE A C 1
ATOM 2034 O O . PHE A 1 248 ? -4.582 18.797 -1.2 1 95.69 248 PHE A O 1
ATOM 2041 N N . CYS A 1 249 ? -5.152 19.5 -3.25 1 95.25 249 CYS A N 1
ATOM 2042 C CA . CYS A 1 249 ? -5.281 20.875 -2.801 1 95.25 249 CYS A CA 1
ATOM 2043 C C . CYS A 1 249 ? -6.367 21.016 -1.738 1 95.25 249 CYS A C 1
ATOM 2045 O O . CYS A 1 249 ? -6.242 21.812 -0.812 1 95.25 249 CYS A O 1
ATOM 2047 N N . LEU A 1 250 ? -7.414 20.234 -1.863 1 97.19 250 LEU A N 1
ATOM 2048 C CA . LEU A 1 250 ? -8.492 20.266 -0.884 1 97.19 250 LEU A CA 1
ATOM 2049 C C . LEU A 1 250 ? -8.078 19.578 0.406 1 97.19 250 LEU A C 1
ATOM 2051 O O . LEU A 1 250 ? -8.531 19.938 1.492 1 97.19 250 LEU A O 1
ATOM 2055 N N . ALA A 1 251 ? -7.266 18.531 0.259 1 97 251 ALA A N 1
ATOM 2056 C CA . ALA A 1 251 ? -6.715 17.906 1.455 1 97 251 ALA A CA 1
ATOM 2057 C C . ALA A 1 251 ? -5.906 18.906 2.277 1 97 251 ALA A C 1
ATOM 2059 O O . ALA A 1 251 ? -5.984 18.906 3.508 1 97 251 ALA A O 1
ATOM 2060 N N . ILE A 1 252 ? -5.125 19.703 1.626 1 97.38 252 ILE A N 1
ATOM 2061 C CA . ILE A 1 252 ? -4.352 20.75 2.303 1 97.38 252 ILE A CA 1
ATOM 2062 C C . ILE A 1 252 ? -5.293 21.719 3.01 1 97.38 252 ILE A C 1
ATOM 2064 O O . ILE A 1 252 ? -5.07 22.078 4.168 1 97.38 252 ILE A O 1
ATOM 2068 N N . ARG A 1 253 ? -6.328 22.078 2.277 1 97.88 253 ARG A N 1
ATOM 2069 C CA . ARG A 1 253 ? -7.34 22.953 2.873 1 97.88 253 ARG A CA 1
ATOM 2070 C C . ARG A 1 253 ? -7.969 22.297 4.098 1 97.88 253 ARG A C 1
ATOM 2072 O O . ARG A 1 253 ? -8.234 22.969 5.098 1 97.88 253 ARG A O 1
ATOM 2079 N N . LEU A 1 254 ? -8.227 21.094 4.062 1 98.25 254 LEU A N 1
ATOM 2080 C CA . LEU A 1 254 ? -8.82 20.344 5.168 1 98.25 254 LEU A CA 1
ATOM 2081 C C . LEU A 1 254 ? -7.918 20.391 6.398 1 98.25 254 LEU A C 1
ATOM 2083 O O . LEU A 1 254 ? -8.406 20.453 7.527 1 98.25 254 LEU A O 1
ATOM 2087 N N . TRP A 1 255 ? -6.625 20.391 6.195 1 98.38 255 TRP A N 1
ATOM 2088 C CA . TRP A 1 255 ? -5.664 20.438 7.293 1 98.38 255 TRP A CA 1
ATOM 2089 C C . TRP A 1 255 ? -5.793 21.734 8.07 1 98.38 255 TRP A C 1
ATOM 2091 O O . TRP A 1 255 ? -5.566 21.766 9.281 1 98.38 255 TRP A O 1
ATOM 2101 N N . ASP A 1 256 ? -6.168 22.875 7.355 1 98.44 256 ASP A N 1
ATOM 2102 C CA . ASP A 1 256 ? -6.457 24.094 8.086 1 98.44 256 ASP A CA 1
ATOM 2103 C C . ASP A 1 256 ? -7.473 23.859 9.195 1 98.44 256 ASP A C 1
ATOM 2105 O O . ASP A 1 256 ? -7.281 24.297 10.328 1 98.44 256 ASP A O 1
ATOM 2109 N N . THR A 1 257 ? -8.508 23.141 8.844 1 98.38 257 THR A N 1
ATOM 2110 C CA . THR A 1 257 ? -9.594 22.875 9.773 1 98.38 257 THR A CA 1
ATOM 2111 C C . THR A 1 257 ? -9.148 21.906 10.867 1 98.38 257 THR A C 1
ATOM 2113 O O . THR A 1 257 ? -9.445 22.125 12.039 1 98.38 257 THR A O 1
ATOM 2116 N N . TYR A 1 258 ? -8.438 20.828 10.5 1 98.06 258 TYR A N 1
ATOM 2117 C CA . TYR A 1 258 ? -7.961 19.844 11.477 1 98.06 258 TYR A CA 1
ATOM 2118 C C . TYR A 1 258 ? -7.074 20.516 12.523 1 98.06 258 TYR A C 1
ATOM 2120 O O . TYR A 1 258 ? -7.242 20.281 13.727 1 98.06 258 TYR A O 1
ATOM 2128 N N . LEU A 1 259 ? -6.156 21.312 12.07 1 98.19 259 LEU A N 1
ATOM 2129 C CA . LEU A 1 259 ? -5.219 21.969 12.977 1 98.19 259 LEU A CA 1
ATOM 2130 C C . LEU A 1 259 ? -5.93 23 13.844 1 98.19 259 LEU A C 1
ATOM 2132 O O . LEU A 1 259 ? -5.574 23.188 15.008 1 98.19 259 LEU A O 1
ATOM 2136 N N . ALA A 1 260 ? -6.906 23.641 13.258 1 98.19 260 ALA A N 1
ATOM 2137 C CA . ALA A 1 260 ? -7.711 24.594 14.016 1 98.19 260 ALA A CA 1
ATOM 2138 C C . ALA A 1 260 ? -8.484 23.891 15.133 1 98.19 260 ALA A C 1
ATOM 2140 O O . ALA A 1 260 ? -8.641 24.453 16.219 1 98.19 260 ALA A O 1
ATOM 2141 N N . GLU A 1 261 ? -8.961 22.688 14.883 1 96.38 261 GLU A N 1
ATOM 2142 C CA . GLU A 1 261 ? -9.711 21.906 15.859 1 96.38 261 GLU A CA 1
ATOM 2143 C C . GLU A 1 261 ? -8.828 21.484 17.031 1 96.38 261 GLU A C 1
ATOM 2145 O O . GLU A 1 261 ? -9.32 21.266 18.141 1 96.38 261 GLU A O 1
ATOM 2150 N N . GLY A 1 262 ? -7.496 21.344 16.766 1 92.38 262 GLY A N 1
ATOM 2151 C CA . GLY A 1 262 ? -6.57 20.953 17.812 1 92.38 262 GLY A CA 1
ATOM 2152 C C . GLY A 1 262 ? -6.824 19.562 18.359 1 92.38 262 GLY A C 1
ATOM 2153 O O . GLY A 1 262 ? -6.918 18.594 17.578 1 92.38 262 GLY A O 1
ATOM 2154 N N . THR A 1 263 ? -7.035 19.469 19.609 1 86.06 263 THR A N 1
ATOM 2155 C CA . THR A 1 263 ? -7.207 18.188 20.266 1 86.06 263 THR A CA 1
ATOM 2156 C C . THR A 1 263 ? -8.555 17.562 19.922 1 86.06 263 THR A C 1
ATOM 2158 O O . THR A 1 263 ? -8.758 16.359 20.094 1 86.06 263 THR A O 1
ATOM 2161 N N . GLY A 1 264 ? -9.383 18.375 19.406 1 90.56 264 GLY A N 1
ATOM 2162 C CA . GLY A 1 264 ? -10.727 17.906 19.109 1 90.56 264 GLY A CA 1
ATOM 2163 C C . GLY A 1 264 ? -10.875 17.375 17.688 1 90.56 264 GLY A C 1
ATOM 2164 O O . GLY A 1 264 ? -11.953 16.922 17.297 1 90.56 264 GLY A O 1
ATOM 2165 N N . PHE A 1 265 ? -9.758 17.312 16.906 1 93.19 265 PHE A N 1
ATOM 2166 C CA . PHE A 1 265 ? -9.938 17 15.484 1 93.19 265 PHE A CA 1
ATOM 2167 C C . PHE A 1 265 ? -10.32 15.539 15.297 1 93.19 265 PHE A C 1
ATOM 2169 O O . PHE A 1 265 ? -11.016 15.195 14.336 1 93.19 265 PHE A O 1
ATOM 2176 N N . SER A 1 266 ? -9.906 14.656 16.234 1 94.88 266 SER A N 1
ATOM 2177 C CA . SER A 1 266 ? -10.273 13.25 16.109 1 94.88 266 SER A CA 1
ATOM 2178 C C . SER A 1 266 ? -11.789 13.062 16.188 1 94.88 266 SER A C 1
ATOM 2180 O O . SER A 1 266 ? -12.359 12.258 15.445 1 94.88 266 SER A O 1
ATOM 2182 N N . GLU A 1 267 ? -12.383 13.781 17.094 1 95.62 267 GLU A N 1
ATOM 2183 C CA . GLU A 1 267 ? -13.836 13.758 17.203 1 95.62 267 GLU A CA 1
ATOM 2184 C C . GLU A 1 267 ? -14.492 14.391 15.977 1 95.62 267 GLU A C 1
ATOM 2186 O O . GLU A 1 267 ? -15.484 13.875 15.453 1 95.62 267 GLU A O 1
ATOM 2191 N N . PHE A 1 268 ? -13.992 15.484 15.617 1 97.31 268 PHE A N 1
ATOM 2192 C CA . PHE A 1 268 ? -14.547 16.188 14.469 1 97.31 268 PHE A CA 1
ATOM 2193 C C . PHE A 1 268 ? -14.492 15.305 13.219 1 97.31 268 PHE A C 1
ATOM 2195 O O . PHE A 1 268 ? -15.391 15.352 12.375 1 97.31 268 PHE A O 1
ATOM 2202 N N . LEU A 1 269 ? -13.414 14.523 13.078 1 98.12 269 LEU A N 1
ATOM 2203 C CA . LEU A 1 269 ? -13.242 13.617 11.953 1 98.12 269 LEU A CA 1
ATOM 2204 C C . LEU A 1 269 ? -14.438 12.68 11.82 1 98.12 269 LEU A C 1
ATOM 2206 O O . LEU A 1 269 ? -14.836 12.328 10.711 1 98.12 269 LEU A O 1
ATOM 2210 N N . ILE A 1 270 ? -15.016 12.258 12.961 1 98.19 270 ILE A N 1
ATOM 2211 C CA . ILE A 1 270 ? -16.172 11.367 12.961 1 98.19 270 ILE A CA 1
ATOM 2212 C C . ILE A 1 270 ? -17.359 12.062 12.305 1 98.19 270 ILE A C 1
ATOM 2214 O O . ILE A 1 270 ? -18 11.516 11.406 1 98.19 270 ILE A O 1
ATOM 2218 N N . TYR A 1 271 ? -17.578 13.273 12.727 1 98.31 271 TYR A N 1
ATOM 2219 C CA . TYR A 1 271 ? -18.672 14.055 12.164 1 98.31 271 TYR A CA 1
ATOM 2220 C C . TYR A 1 271 ? -18.422 14.375 10.703 1 98.31 271 TYR A C 1
ATOM 2222 O O . TYR A 1 271 ? -19.344 14.336 9.883 1 98.31 271 TYR A O 1
ATOM 2230 N N . LEU A 1 272 ? -17.25 14.688 10.391 1 98.69 272 LEU A N 1
ATOM 2231 C CA . LEU A 1 272 ? -16.875 14.992 9.016 1 98.69 272 LEU A CA 1
ATOM 2232 C C . LEU A 1 272 ? -17.094 13.781 8.117 1 98.69 272 LEU A C 1
ATOM 2234 O O . LEU A 1 272 ? -17.609 13.906 7.004 1 98.69 272 LEU A O 1
ATOM 2238 N N . SER A 1 273 ? -16.641 12.602 8.555 1 98.56 273 SER A N 1
ATOM 2239 C CA . SER A 1 273 ? -16.781 11.375 7.777 1 98.56 273 SER A CA 1
ATOM 2240 C C . SER A 1 273 ? -18.25 11.039 7.543 1 98.56 273 SER A C 1
ATOM 2242 O O . SER A 1 273 ? -18.625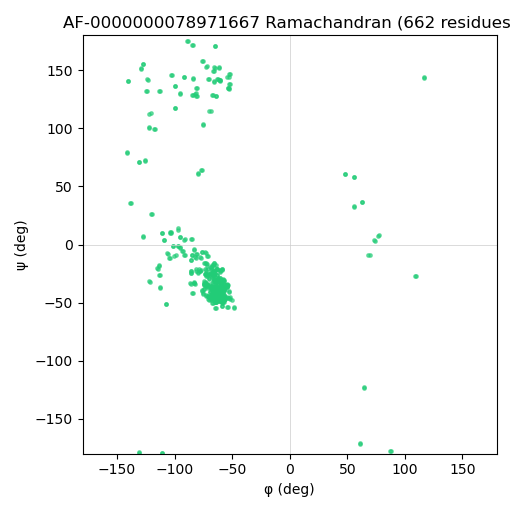 10.602 6.453 1 98.56 273 SER A O 1
ATOM 2244 N N . ALA A 1 274 ? -19.062 11.258 8.594 1 98.44 274 ALA A N 1
ATOM 2245 C CA . ALA A 1 274 ? -20.5 11.039 8.438 1 98.44 274 ALA A CA 1
ATOM 2246 C C . ALA A 1 274 ? -21.094 12.008 7.414 1 98.44 274 ALA A C 1
ATOM 2248 O O . ALA A 1 274 ? -21.828 11.594 6.52 1 98.44 274 ALA A O 1
ATOM 2249 N N . ALA A 1 275 ? -20.75 13.273 7.574 1 98.5 275 ALA A N 1
ATOM 2250 C CA . ALA A 1 275 ? -21.234 14.281 6.633 1 98.5 275 ALA A CA 1
ATOM 2251 C C . ALA A 1 275 ? -20.766 13.969 5.215 1 98.5 275 ALA A C 1
ATOM 2253 O O . ALA A 1 275 ? -21.516 14.164 4.254 1 98.5 275 ALA A O 1
ATOM 2254 N N . PHE A 1 276 ? -19.531 13.531 5.125 1 98.44 276 PHE A N 1
ATOM 2255 C CA . PHE A 1 276 ? -18.922 13.156 3.854 1 98.44 276 PHE A CA 1
ATOM 2256 C C . PHE A 1 276 ? -19.719 12.039 3.188 1 98.44 276 PHE A C 1
ATOM 2258 O O . PHE A 1 276 ? -20.125 12.156 2.029 1 98.44 276 PHE A O 1
ATOM 2265 N N . LEU A 1 277 ? -20.016 10.992 3.906 1 98.19 277 LEU A N 1
ATOM 2266 C CA . LEU A 1 277 ? -20.797 9.867 3.406 1 98.19 277 LEU A CA 1
ATOM 2267 C C . LEU A 1 277 ? -22.188 10.328 2.977 1 98.19 277 LEU A C 1
ATOM 2269 O O . LEU A 1 277 ? -22.672 9.953 1.907 1 98.19 277 LEU A O 1
ATOM 2273 N N . LEU A 1 278 ? -22.797 11.18 3.746 1 97.75 278 LEU A N 1
ATOM 2274 C CA . LEU A 1 278 ? -24.188 11.57 3.561 1 97.75 278 LEU A CA 1
ATOM 2275 C C . LEU A 1 278 ? -24.312 12.562 2.412 1 97.75 278 LEU A C 1
ATOM 2277 O O . LEU A 1 278 ? -25.438 12.867 1.976 1 97.75 278 LEU A O 1
ATOM 2281 N N . SER A 1 279 ? -23.188 13.086 1.937 1 97.31 279 SER A N 1
ATOM 2282 C CA . SER A 1 279 ? -23.234 13.93 0.749 1 97.31 279 SER A CA 1
ATOM 2283 C C . SER A 1 279 ? -23.812 13.188 -0.447 1 97.31 279 SER A C 1
ATOM 2285 O O . SER A 1 279 ? -24.297 13.797 -1.396 1 97.31 279 SER A O 1
ATOM 2287 N N . TRP A 1 280 ? -23.781 11.836 -0.416 1 97.56 280 TRP A N 1
ATOM 2288 C CA . TRP A 1 280 ? -24.281 11.023 -1.519 1 97.56 280 TRP A CA 1
ATOM 2289 C C . TRP A 1 280 ? -25.422 10.117 -1.055 1 97.56 280 TRP A C 1
ATOM 2291 O O . TRP A 1 280 ? -25.609 9.016 -1.591 1 97.56 280 TRP A O 1
ATOM 2301 N N . LYS A 1 281 ? -26.156 10.5 -0.018 1 97.25 281 LYS A N 1
ATOM 2302 C CA . LYS A 1 281 ? -27.188 9.672 0.589 1 97.25 281 LYS A CA 1
ATOM 2303 C C . LYS A 1 281 ? -28.188 9.18 -0.459 1 97.25 281 LYS A C 1
ATOM 2305 O O . LYS A 1 281 ? -28.562 8.008 -0.453 1 97.25 281 LYS A O 1
ATOM 2310 N N . ASP A 1 282 ? -28.609 10.023 -1.444 1 96.94 282 ASP A N 1
ATOM 2311 C CA . ASP A 1 282 ? -29.594 9.648 -2.457 1 96.94 282 ASP A CA 1
ATOM 2312 C C . ASP A 1 282 ? -29.031 8.57 -3.391 1 96.94 282 ASP A C 1
ATOM 2314 O O . ASP A 1 282 ? -29.75 7.641 -3.762 1 96.94 282 ASP A O 1
ATOM 2318 N N . ARG A 1 283 ? -27.828 8.758 -3.723 1 96.81 283 ARG A N 1
ATOM 2319 C CA . ARG A 1 283 ? -27.188 7.789 -4.605 1 96.81 283 ARG A CA 1
ATOM 2320 C C . ARG A 1 283 ? -26.953 6.465 -3.887 1 96.81 283 ARG A C 1
ATOM 2322 O O . ARG A 1 283 ? -27.203 5.395 -4.449 1 96.81 283 ARG A O 1
ATOM 2329 N N . LEU A 1 284 ? -26.453 6.457 -2.662 1 97.06 284 LEU A N 1
ATOM 2330 C CA . LEU A 1 284 ? -26.094 5.277 -1.891 1 97.06 284 LEU A CA 1
ATOM 2331 C C . LEU A 1 284 ? -27.297 4.34 -1.735 1 97.06 284 LEU A C 1
ATOM 2333 O O . LEU A 1 284 ? -27.141 3.121 -1.843 1 97.06 284 LEU A O 1
ATOM 2337 N N . THR A 1 285 ? -28.5 4.895 -1.535 1 96.88 285 THR A N 1
ATOM 2338 C CA . THR A 1 285 ? -29.688 4.102 -1.228 1 96.88 285 THR A CA 1
ATOM 2339 C C . THR A 1 285 ? -30.219 3.42 -2.482 1 96.88 285 THR A C 1
ATOM 2341 O O . THR A 1 285 ? -31.094 2.549 -2.4 1 96.88 285 THR A O 1
ATOM 2344 N N . GLN A 1 286 ? -29.641 3.738 -3.627 1 96.62 286 GLN A N 1
ATOM 2345 C CA . GLN A 1 286 ? -30.109 3.168 -4.887 1 96.62 286 GLN A CA 1
ATOM 2346 C C . GLN A 1 286 ? -29.141 2.094 -5.395 1 96.62 286 GLN A C 1
ATOM 2348 O O . GLN A 1 286 ? -29.453 1.377 -6.348 1 96.62 286 GLN A O 1
ATOM 2353 N N . LEU A 1 287 ? -27.984 2.012 -4.793 1 95.31 287 LEU A N 1
ATOM 2354 C CA . LEU A 1 287 ? -26.953 1.108 -5.281 1 95.31 287 LEU A CA 1
ATOM 2355 C C . LEU A 1 287 ? -27.047 -0.25 -4.594 1 95.31 287 LEU A C 1
ATOM 2357 O O . LEU A 1 287 ? -27.422 -0.332 -3.422 1 95.31 287 LEU A O 1
ATOM 2361 N N . GLU A 1 288 ? -26.75 -1.279 -5.363 1 92.19 288 GLU A N 1
ATOM 2362 C CA . GLU A 1 288 ? -26.609 -2.613 -4.785 1 92.19 288 GLU A CA 1
ATOM 2363 C C . GLU A 1 288 ? -25.188 -2.877 -4.32 1 92.19 288 GLU A C 1
ATOM 2365 O O . GLU A 1 288 ? -24.297 -2.037 -4.508 1 92.19 288 GLU A O 1
ATOM 2370 N N . PHE A 1 289 ? -24.969 -3.971 -3.711 1 84.62 289 PHE A N 1
ATOM 2371 C CA . PHE A 1 289 ? -23.75 -4.277 -2.986 1 84.62 289 PHE A CA 1
ATOM 2372 C C . PHE A 1 289 ? -22.516 -3.955 -3.832 1 84.62 289 PHE A C 1
ATOM 2374 O O . PHE A 1 289 ? -21.672 -3.158 -3.428 1 84.62 289 PHE A O 1
ATOM 2381 N N . GLN A 1 290 ? -22.469 -4.508 -5.043 1 80 290 GLN A N 1
ATOM 2382 C CA . GLN A 1 290 ? -21.281 -4.371 -5.883 1 80 290 GLN A CA 1
ATOM 2383 C C . GLN A 1 290 ? -21.031 -2.91 -6.254 1 80 290 GLN A C 1
ATOM 2385 O O . GLN A 1 290 ? -19.922 -2.408 -6.121 1 80 290 GLN A O 1
ATOM 2390 N N . ASP A 1 291 ? -22.094 -2.303 -6.656 1 88.44 291 ASP A N 1
ATOM 2391 C CA . ASP A 1 291 ? -21.984 -0.902 -7.055 1 88.44 291 ASP A CA 1
ATOM 2392 C C . ASP A 1 291 ? -21.719 -0.006 -5.844 1 88.44 291 ASP A C 1
ATOM 2394 O O . ASP A 1 291 ? -21.031 1.012 -5.953 1 88.44 291 ASP A O 1
ATOM 2398 N N . LEU A 1 292 ? -22.203 -0.441 -4.73 1 92.31 292 LEU A N 1
ATOM 2399 C CA . LEU A 1 292 ? -22.016 0.311 -3.492 1 92.31 292 LEU A CA 1
ATOM 2400 C C . LEU A 1 292 ? -20.547 0.318 -3.066 1 92.31 292 LEU A C 1
ATOM 2402 O O . LEU A 1 292 ? -20 1.372 -2.736 1 92.31 292 LEU A O 1
ATOM 2406 N N . ILE A 1 293 ? -19.953 -0.804 -3.117 1 83.69 293 ILE A N 1
ATOM 2407 C CA . ILE A 1 293 ? -18.547 -0.939 -2.719 1 83.69 293 ILE A CA 1
ATOM 2408 C C . ILE A 1 293 ? -17.672 -0.132 -3.664 1 83.69 293 ILE A C 1
ATOM 2410 O O . ILE A 1 293 ? -16.781 0.603 -3.219 1 83.69 293 ILE A O 1
ATOM 2414 N N . LEU A 1 294 ? -17.938 -0.288 -4.906 1 84.25 294 LEU A N 1
ATOM 2415 C CA . LEU A 1 294 ? -17.156 0.429 -5.906 1 84.25 294 LEU A CA 1
ATOM 2416 C C . LEU A 1 294 ? -17.297 1.937 -5.734 1 84.25 294 LEU A C 1
ATOM 2418 O O . LEU A 1 294 ? -16.312 2.676 -5.84 1 84.25 294 LEU A O 1
ATOM 2422 N N . PHE A 1 295 ? -18.5 2.32 -5.504 1 93.44 295 PHE A N 1
ATOM 2423 C CA . PHE A 1 295 ? -18.781 3.738 -5.316 1 93.44 295 PHE A CA 1
ATOM 2424 C C . PHE A 1 295 ? -18.031 4.285 -4.113 1 93.44 295 PHE A C 1
ATOM 2426 O O . PHE A 1 295 ? -17.375 5.332 -4.203 1 93.44 295 PHE A O 1
ATOM 2433 N N . LEU A 1 296 ? -18.062 3.578 -2.99 1 92.88 296 LEU A N 1
ATOM 2434 C CA . LEU A 1 296 ? -17.484 4.047 -1.733 1 92.88 296 LEU A CA 1
ATOM 2435 C C . LEU A 1 296 ? -15.961 3.988 -1.774 1 92.88 296 LEU A C 1
ATOM 2437 O O . LEU A 1 296 ? -15.289 4.707 -1.035 1 92.88 296 LEU A O 1
ATOM 2441 N N . GLN A 1 297 ? -15.414 3.189 -2.646 1 84.75 297 GLN A N 1
ATOM 2442 C CA . GLN A 1 297 ? -13.969 3.086 -2.791 1 84.75 297 GLN A CA 1
ATOM 2443 C C . GLN A 1 297 ? -13.43 4.152 -3.744 1 84.75 297 GLN A C 1
ATOM 2445 O O . GLN A 1 297 ? -12.242 4.473 -3.719 1 84.75 297 GLN A O 1
ATOM 2450 N N . ARG A 1 298 ? -14.273 4.594 -4.594 1 88 298 ARG A N 1
ATOM 2451 C CA . ARG A 1 298 ? -13.914 5.617 -5.57 1 88 298 ARG A CA 1
ATOM 2452 C C . ARG A 1 298 ? -14.938 6.742 -5.59 1 88 298 ARG A C 1
ATOM 2454 O O . ARG A 1 298 ? -15.641 6.934 -6.586 1 88 298 ARG A O 1
ATOM 2461 N N . LEU A 1 299 ? -14.945 7.512 -4.574 1 94.62 299 LEU A N 1
ATOM 2462 C CA . LEU A 1 299 ? -15.922 8.594 -4.465 1 94.62 299 LEU A CA 1
ATOM 2463 C C . LEU A 1 299 ? -15.688 9.641 -5.543 1 94.62 299 LEU A C 1
ATOM 2465 O O . LEU A 1 299 ? -14.547 9.922 -5.914 1 94.62 299 LEU A O 1
ATOM 2469 N N . PRO A 1 300 ? -16.719 10.195 -6.137 1 95.38 300 PRO A N 1
ATOM 2470 C CA . PRO A 1 300 ? -16.625 11.148 -7.242 1 95.38 300 PRO A CA 1
ATOM 2471 C C . PRO A 1 300 ? -16.234 12.555 -6.777 1 95.38 300 PRO A C 1
ATOM 2473 O O . PRO A 1 300 ? -16.984 13.508 -6.98 1 95.38 300 PRO A O 1
ATOM 2476 N N . THR A 1 301 ? -15.047 12.734 -6.234 1 97.38 301 THR A N 1
ATOM 2477 C CA . THR A 1 301 ? -14.609 14.008 -5.676 1 97.38 301 THR A CA 1
ATOM 2478 C C . THR A 1 301 ? -13.539 14.641 -6.559 1 97.38 301 THR A C 1
ATOM 2480 O O . THR A 1 301 ? -13.016 15.711 -6.234 1 97.38 301 THR A O 1
ATOM 2483 N N . ALA A 1 302 ? -13.203 14.047 -7.691 1 93.81 302 ALA A N 1
ATOM 2484 C CA . ALA A 1 302 ? -12.102 14.492 -8.547 1 93.81 302 ALA A CA 1
ATOM 2485 C C . ALA A 1 302 ? -12.305 15.938 -8.992 1 93.81 302 ALA A C 1
ATOM 2487 O O . ALA A 1 302 ? -11.336 16.688 -9.172 1 93.81 302 ALA A O 1
ATOM 2488 N N . GLU A 1 303 ? -13.555 16.312 -9.117 1 94.88 303 GLU A N 1
ATOM 2489 C CA . GLU A 1 303 ? -13.844 17.656 -9.617 1 94.88 303 GLU A CA 1
ATOM 2490 C C . GLU A 1 303 ? -14.281 18.578 -8.492 1 94.88 303 GLU A C 1
ATOM 2492 O O . GLU A 1 303 ? -14.766 19.688 -8.75 1 94.88 303 GLU A O 1
ATOM 2497 N N . TRP A 1 304 ? -14.133 18.125 -7.277 1 96.5 304 TRP A N 1
ATOM 2498 C CA . TRP A 1 304 ? -14.516 18.953 -6.141 1 96.5 304 TRP A CA 1
ATOM 2499 C C . TRP A 1 304 ? -13.672 20.219 -6.082 1 96.5 304 TRP A C 1
ATOM 2501 O O . TRP A 1 304 ? -12.484 20.203 -6.41 1 96.5 304 TRP A O 1
ATOM 2511 N N . THR A 1 305 ? -14.273 21.281 -5.719 1 95.38 305 THR A N 1
ATOM 2512 C CA . THR A 1 305 ? -13.625 22.531 -5.367 1 95.38 305 THR A CA 1
ATOM 2513 C C . THR A 1 305 ? -13.766 22.812 -3.873 1 95.38 305 THR A C 1
ATOM 2515 O O . THR A 1 305 ? -14.289 21.984 -3.127 1 95.38 305 THR A O 1
ATOM 2518 N N . GLU A 1 306 ? -13.25 23.875 -3.5 1 95.62 306 GLU A N 1
ATOM 2519 C CA . GLU A 1 306 ? -13.344 24.25 -2.09 1 95.62 306 GLU A CA 1
ATOM 2520 C C . GLU A 1 306 ? -14.797 24.406 -1.654 1 95.62 306 GLU A C 1
ATOM 2522 O O . GLU A 1 306 ? -15.133 24.188 -0.488 1 95.62 306 GLU A O 1
ATOM 2527 N N . ALA A 1 307 ? -15.625 24.766 -2.607 1 95.56 307 ALA A N 1
ATOM 2528 C CA . ALA A 1 307 ? -17.031 24.953 -2.291 1 95.56 307 ALA A CA 1
ATOM 2529 C C . ALA A 1 307 ? -17.672 23.656 -1.782 1 95.56 307 ALA A C 1
ATOM 2531 O O . ALA A 1 307 ? -18.422 23.672 -0.807 1 95.56 307 ALA A O 1
ATOM 2532 N N . GLN A 1 308 ? -17.406 22.578 -2.477 1 96.88 308 GLN A N 1
ATOM 2533 C CA . GLN A 1 308 ? -17.938 21.297 -2.055 1 96.88 308 GLN A CA 1
ATOM 2534 C C . GLN A 1 308 ? -17.391 20.891 -0.69 1 96.88 308 GLN A C 1
ATOM 2536 O O . GLN A 1 308 ? -18.125 20.406 0.166 1 96.88 308 GLN A O 1
ATOM 2541 N N . LEU A 1 309 ? -16.109 21.078 -0.465 1 97.81 309 LEU A N 1
ATOM 2542 C CA . LEU A 1 309 ? -15.492 20.734 0.819 1 97.81 309 LEU A CA 1
ATOM 2543 C C . LEU A 1 309 ? -16.094 21.578 1.938 1 97.81 309 LEU A C 1
ATOM 2545 O O . LEU A 1 309 ? -16.391 21.062 3.021 1 97.81 309 LEU A O 1
ATOM 2549 N N . GLU A 1 310 ? -16.266 22.875 1.678 1 97.19 310 GLU A N 1
ATOM 2550 C CA . GLU A 1 310 ? -16.828 23.766 2.678 1 97.19 310 GLU A CA 1
ATOM 2551 C C . GLU A 1 310 ? -18.234 23.344 3.068 1 97.19 310 GLU A C 1
ATOM 2553 O O . GLU A 1 310 ? -18.641 23.469 4.227 1 97.19 310 GLU A O 1
ATOM 2558 N N . ARG A 1 311 ? -18.969 22.922 2.096 1 97.62 311 ARG A N 1
ATOM 2559 C CA . ARG A 1 311 ? -20.312 22.422 2.373 1 97.62 311 ARG A CA 1
ATOM 2560 C C . ARG A 1 311 ? -20.266 21.234 3.326 1 97.62 311 ARG A C 1
ATOM 2562 O O . ARG A 1 311 ? -21.031 21.172 4.293 1 97.62 311 ARG A O 1
ATOM 2569 N N . VAL A 1 312 ? -19.406 20.281 3.086 1 98.38 312 VAL A N 1
ATOM 2570 C CA . VAL A 1 312 ? -19.281 19.094 3.92 1 98.38 312 VAL A CA 1
ATOM 2571 C C . VAL A 1 312 ? -18.812 19.484 5.316 1 98.38 312 VAL A C 1
ATOM 2573 O O . VAL A 1 312 ? -19.297 18.953 6.316 1 98.38 312 VAL A O 1
ATOM 2576 N N . LEU A 1 313 ? -17.859 20.422 5.398 1 98.38 313 LEU A N 1
ATOM 2577 C CA . LEU A 1 313 ? -17.359 20.906 6.68 1 98.38 313 LEU A CA 1
ATOM 2578 C C . LEU A 1 313 ? -18.469 21.578 7.484 1 98.38 313 LEU A C 1
ATOM 2580 O O . LEU A 1 313 ? -18.578 21.359 8.695 1 98.38 313 LEU A O 1
ATOM 2584 N N . SER A 1 314 ? -19.266 22.312 6.797 1 97.69 314 SER A N 1
ATOM 2585 C CA . SER A 1 314 ? -20.391 22.984 7.453 1 97.69 314 SER A CA 1
ATOM 2586 C C . SER A 1 314 ? -21.391 21.969 7.984 1 97.69 314 SER A C 1
ATOM 2588 O O . SER A 1 314 ? -21.891 22.109 9.102 1 97.69 314 SER A O 1
ATOM 2590 N N . GLU A 1 315 ? -21.672 21.047 7.16 1 97.88 315 GLU A N 1
ATOM 2591 C CA . GLU A 1 315 ? -22.578 19.984 7.586 1 97.88 315 GLU A CA 1
ATOM 2592 C C . GLU A 1 315 ? -22.016 19.234 8.789 1 97.88 315 GLU A C 1
ATOM 2594 O O . GLU A 1 315 ? -22.766 18.875 9.703 1 97.88 315 GLU A O 1
ATOM 2599 N N . ALA A 1 316 ? -20.75 18.922 8.75 1 98.12 316 ALA A N 1
ATOM 2600 C CA . ALA A 1 316 ? -20.109 18.25 9.875 1 98.12 316 ALA A CA 1
ATOM 2601 C C . ALA A 1 316 ? -20.219 19.078 11.148 1 98.12 316 ALA A C 1
ATOM 2603 O O . ALA A 1 316 ? -20.453 18.531 12.234 1 98.12 316 ALA A O 1
ATOM 2604 N N . PHE A 1 317 ? -20.031 20.344 11.008 1 96.38 317 PHE A N 1
ATOM 2605 C CA . PHE A 1 317 ? -20.141 21.25 12.141 1 96.38 317 PHE A CA 1
ATOM 2606 C C . PHE A 1 317 ? -21.562 21.203 12.727 1 96.38 317 PHE A C 1
ATOM 2608 O O . PHE A 1 317 ? -21.734 21.188 13.945 1 96.38 317 PHE A O 1
ATOM 2615 N N . ILE A 1 318 ? -22.547 21.203 11.875 1 96.44 318 ILE A N 1
ATOM 2616 C CA . ILE A 1 318 ? -23.938 21.156 12.289 1 96.44 318 ILE A CA 1
ATOM 2617 C C . ILE A 1 318 ? -24.219 19.828 13.008 1 96.44 318 ILE A C 1
ATOM 2619 O O . ILE A 1 318 ? -24.859 19.812 14.062 1 96.44 318 ILE A O 1
ATOM 2623 N N . LEU A 1 319 ? -23.719 18.734 12.43 1 96 319 LEU A N 1
ATOM 2624 C CA . LEU A 1 319 ? -23.891 17.438 13.055 1 96 319 LEU A CA 1
ATOM 2625 C C . LEU A 1 319 ? -23.281 17.422 14.453 1 96 319 LEU A C 1
ATOM 2627 O O . LEU A 1 319 ? -23.891 16.906 15.398 1 96 319 LEU A O 1
ATOM 2631 N N . ARG A 1 320 ? -22.094 17.922 14.594 1 95.44 320 ARG A N 1
ATOM 2632 C CA . ARG A 1 320 ? -21.422 17.969 15.891 1 95.44 320 ARG A CA 1
ATOM 2633 C C . ARG A 1 320 ? -22.234 18.766 16.906 1 95.44 320 ARG A C 1
ATOM 2635 O O . ARG A 1 320 ? -22.375 18.344 18.047 1 95.44 320 ARG A O 1
ATOM 2642 N N . SER A 1 321 ? -22.719 19.891 16.5 1 93.19 321 SER A N 1
ATOM 2643 C CA . SER A 1 321 ? -23.5 20.75 17.375 1 93.19 321 SER A CA 1
ATOM 2644 C C . SER A 1 321 ? -24.797 20.094 17.797 1 93.19 321 SER A C 1
ATOM 2646 O O . SER A 1 321 ? -25.281 20.297 18.922 1 93.19 321 SER A O 1
ATOM 2648 N N . SER A 1 322 ? -25.328 19.312 17 1 91.81 322 SER A N 1
ATOM 2649 C CA . SER A 1 322 ? -26.625 18.672 17.234 1 91.81 322 SER A CA 1
ATOM 2650 C C . SER A 1 322 ? -26.484 17.422 18.094 1 91.81 322 SER A C 1
ATOM 2652 O O . SER A 1 322 ? -27.359 17.109 18.891 1 91.81 322 SER A O 1
ATOM 2654 N N . TYR A 1 323 ? -25.375 16.719 17.969 1 86.12 323 TYR A N 1
ATOM 2655 C CA . TYR A 1 323 ? -25.328 15.398 18.578 1 86.12 323 TYR A CA 1
ATOM 2656 C C . TYR A 1 323 ? -24.281 15.352 19.688 1 86.12 323 TYR A C 1
ATOM 2658 O O . TYR A 1 323 ? -24.203 14.359 20.422 1 86.12 323 TYR A O 1
ATOM 2666 N N . SER A 1 324 ? -23.297 16.219 19.766 1 73.44 324 SER A N 1
ATOM 2667 C CA . SER A 1 324 ? -22.391 16.281 20.891 1 73.44 324 SER A CA 1
ATOM 2668 C C . SER A 1 324 ? -23.125 16.625 22.188 1 73.44 324 SER A C 1
ATOM 2670 O O . SER A 1 324 ? -22.828 16.078 23.25 1 73.44 324 SER A O 1
ATOM 2672 N N . ASP A 1 325 ? -24.047 17.641 22.125 1 56.78 325 ASP A N 1
ATOM 2673 C CA . ASP A 1 325 ? -24.844 18.062 23.266 1 56.78 325 ASP A CA 1
ATOM 2674 C C . ASP A 1 325 ? -25.828 16.984 23.688 1 56.78 325 ASP A C 1
ATOM 2676 O O . ASP A 1 325 ? -26.281 16.953 24.844 1 56.78 325 ASP A O 1
ATOM 2680 N N . ALA A 1 326 ? -26.297 16.219 22.719 1 46.78 326 ALA A N 1
ATOM 2681 C CA . ALA A 1 326 ? -27.266 15.195 23.109 1 46.78 326 ALA A CA 1
ATOM 2682 C C . ALA A 1 326 ? -26.609 14.141 24.016 1 46.78 326 ALA A C 1
ATOM 2684 O O . ALA A 1 326 ? -27.281 13.539 24.859 1 46.78 326 ALA A O 1
ATOM 2685 N N . GLN A 1 327 ? -25.344 13.859 23.875 1 47.59 327 GLN A N 1
ATOM 2686 C CA . GLN A 1 327 ? -24.703 12.914 24.766 1 47.59 327 GLN A CA 1
ATOM 2687 C C . GLN A 1 327 ? -24.516 13.523 26.156 1 47.59 327 GLN A C 1
ATOM 2689 O O . GLN A 1 327 ? -24.547 12.805 27.172 1 47.59 327 GLN A O 1
ATOM 2694 N N . SER A 1 328 ? -24.234 14.805 26.156 1 42.44 328 SER A N 1
ATOM 2695 C CA . SER A 1 328 ? -24.188 15.438 27.469 1 42.44 328 SER A CA 1
ATOM 2696 C C . SER A 1 328 ? -25.562 15.414 28.141 1 42.44 328 SER A C 1
ATOM 2698 O O . SER A 1 328 ? -25.656 15.281 29.359 1 42.44 328 SER A O 1
ATOM 2700 N N . HIS A 1 329 ? -26.5 15.602 27.406 1 39.41 329 HIS A N 1
ATOM 2701 C CA . HIS A 1 329 ? -27.812 15.57 28.031 1 39.41 329 HIS A CA 1
ATOM 2702 C C . HIS A 1 329 ? -28.234 14.141 28.375 1 39.41 329 HIS A C 1
ATOM 2704 O O . HIS A 1 329 ? -29.031 13.93 29.281 1 39.41 329 HIS A O 1
ATOM 2710 N N . LEU A 1 330 ? -27.859 13.164 27.625 1 35.88 330 LEU A N 1
ATOM 2711 C CA . LEU A 1 330 ? -28.234 11.805 28 1 35.88 330 LEU A CA 1
ATOM 2712 C C . LEU A 1 330 ? -27.422 11.328 29.203 1 35.88 330 LEU A C 1
ATOM 2714 O O . LEU A 1 330 ? -27.766 10.32 29.812 1 35.88 330 LEU A O 1
ATOM 2718 N N . ARG A 1 331 ? -26.297 11.898 29.344 1 37.5 331 ARG A N 1
ATOM 2719 C CA . ARG A 1 331 ? -25.594 11.523 30.578 1 37.5 331 ARG A CA 1
ATOM 2720 C C . ARG A 1 331 ? -26.25 12.18 31.781 1 37.5 331 ARG A C 1
ATOM 2722 O O . ARG A 1 331 ? -25.891 11.875 32.938 1 37.5 331 ARG A O 1
ATOM 2729 N N . LEU A 1 332 ? -26.75 13.289 31.562 1 32.12 332 LEU A N 1
ATOM 2730 C CA . LEU A 1 332 ? -27.328 13.961 32.719 1 32.12 332 LEU A CA 1
ATOM 2731 C C . LEU A 1 332 ? -28.734 13.422 33 1 32.12 332 LEU A C 1
ATOM 2733 O O . LEU A 1 332 ? -29.312 13.727 34.031 1 32.12 332 LEU A O 1
ATOM 2737 N N . GLY A 1 333 ? -29.359 12.836 32.062 1 27.72 333 GLY A N 1
ATOM 2738 C CA . GLY A 1 333 ? -30.562 12.211 32.594 1 27.72 333 GLY A CA 1
ATOM 2739 C C . GLY A 1 333 ? -30.312 10.812 33.125 1 27.72 333 GLY A C 1
ATOM 2740 O O . GLY A 1 333 ? -29.359 10.141 32.719 1 27.72 333 GLY A O 1
ATOM 2741 N N . MET B 1 1 ? -5.301 -13.641 -22.891 1 69.31 1 MET B N 1
ATOM 2742 C CA . MET B 1 1 ? -3.953 -13.328 -22.422 1 69.31 1 MET B CA 1
ATOM 2743 C C . MET B 1 1 ? -2.928 -13.531 -23.531 1 69.31 1 MET B C 1
ATOM 2745 O O . MET B 1 1 ? -3.078 -14.43 -24.375 1 69.31 1 MET B O 1
ATOM 2749 N N . HIS B 1 2 ? -1.979 -12.57 -23.609 1 73.69 2 HIS B N 1
ATOM 2750 C CA . HIS B 1 2 ? -0.999 -12.594 -24.688 1 73.69 2 HIS B CA 1
ATOM 2751 C C . HIS B 1 2 ? 0.183 -13.492 -24.328 1 73.69 2 HIS B C 1
ATOM 2753 O O . HIS B 1 2 ? 0.6 -13.555 -23.172 1 73.69 2 HIS B O 1
ATOM 2759 N N . GLN B 1 3 ? 0.483 -14.406 -25.25 1 82 3 GLN B N 1
ATOM 2760 C CA . GLN B 1 3 ? 1.639 -15.281 -25.078 1 82 3 GLN B CA 1
ATOM 2761 C C . GLN B 1 3 ? 2.363 -15.484 -26.406 1 82 3 GLN B C 1
ATOM 2763 O O . GLN B 1 3 ? 1.729 -15.57 -27.469 1 82 3 GLN B O 1
ATOM 2768 N N . ALA B 1 4 ? 3.682 -15.484 -26.203 1 82.5 4 ALA B N 1
ATOM 2769 C CA . ALA B 1 4 ? 4.461 -15.812 -27.391 1 82.5 4 ALA B CA 1
ATOM 2770 C C . ALA B 1 4 ? 4.137 -17.219 -27.891 1 82.5 4 ALA B C 1
ATOM 2772 O O . ALA B 1 4 ? 3.762 -18.094 -27.109 1 82.5 4 ALA B O 1
ATOM 2773 N N . ALA B 1 5 ? 4.309 -17.406 -29.188 1 84.94 5 ALA B N 1
ATOM 2774 C CA . ALA B 1 5 ? 3.984 -18.688 -29.797 1 84.94 5 ALA B CA 1
ATOM 2775 C C . ALA B 1 5 ? 4.883 -19.797 -29.25 1 84.94 5 ALA B C 1
ATOM 2777 O O . ALA B 1 5 ? 6.102 -19.625 -29.172 1 84.94 5 ALA B O 1
ATOM 2778 N N . ILE B 1 6 ? 4.266 -20.859 -28.781 1 90.88 6 ILE B N 1
ATOM 2779 C CA . ILE B 1 6 ? 4.969 -22.062 -28.344 1 90.88 6 ILE B CA 1
ATOM 2780 C C . ILE B 1 6 ? 5.008 -23.078 -29.484 1 90.88 6 ILE B C 1
ATOM 2782 O O . ILE B 1 6 ? 3.982 -23.359 -30.109 1 90.88 6 ILE B O 1
ATOM 2786 N N . PRO B 1 7 ? 6.168 -23.594 -29.766 1 92.56 7 PRO B N 1
ATOM 2787 C CA . PRO B 1 7 ? 6.281 -24.562 -30.844 1 92.56 7 PRO B CA 1
ATOM 2788 C C . PRO B 1 7 ? 5.312 -25.719 -30.703 1 92.56 7 PRO B C 1
ATOM 2790 O O . PRO B 1 7 ? 5.082 -26.203 -29.594 1 92.56 7 PRO B O 1
ATOM 2793 N N . GLU B 1 8 ? 4.82 -26.188 -31.812 1 94.12 8 GLU B N 1
ATOM 2794 C CA . GLU B 1 8 ? 3.789 -27.219 -31.844 1 94.12 8 GLU B CA 1
ATOM 2795 C C . GLU B 1 8 ? 4.285 -28.516 -31.203 1 94.12 8 GLU B C 1
ATOM 2797 O O . GLU B 1 8 ? 3.52 -29.219 -30.547 1 94.12 8 GLU B O 1
ATOM 2802 N N . HIS B 1 9 ? 5.484 -28.812 -31.422 1 95.12 9 HIS B N 1
ATOM 2803 C CA . HIS B 1 9 ? 6.023 -30.047 -30.859 1 95.12 9 HIS B CA 1
ATOM 2804 C C . HIS B 1 9 ? 6.02 -30.016 -29.344 1 95.12 9 HIS B C 1
ATOM 2806 O O . HIS B 1 9 ? 5.789 -31.031 -28.688 1 95.12 9 HIS B O 1
ATOM 2812 N N . ARG B 1 10 ? 6.266 -28.875 -28.75 1 95.75 10 ARG B N 1
ATOM 2813 C CA . ARG B 1 10 ? 6.215 -28.734 -27.297 1 95.75 10 ARG B CA 1
ATOM 2814 C C . ARG B 1 10 ? 4.785 -28.859 -26.781 1 95.75 10 ARG B C 1
ATOM 2816 O O . ARG B 1 10 ? 4.547 -29.484 -25.75 1 95.75 10 ARG B O 1
ATOM 2823 N N . VAL B 1 11 ? 3.896 -28.25 -27.531 1 97 11 VAL B N 1
ATOM 2824 C CA . VAL B 1 11 ? 2.486 -28.344 -27.156 1 97 11 VAL B CA 1
ATOM 2825 C C . VAL B 1 11 ? 2.053 -29.812 -27.141 1 97 11 VAL B C 1
ATOM 2827 O O . VAL B 1 11 ? 1.354 -30.25 -26.219 1 97 11 VAL B O 1
ATOM 2830 N N . ARG B 1 12 ? 2.504 -30.547 -28.125 1 97.31 12 ARG B N 1
ATOM 2831 C CA . ARG B 1 12 ? 2.176 -31.969 -28.203 1 97.31 12 ARG B CA 1
ATOM 2832 C C . ARG B 1 12 ? 2.748 -32.75 -27.016 1 97.31 12 ARG B C 1
ATOM 2834 O O . ARG B 1 12 ? 2.115 -33.656 -26.516 1 97.31 12 ARG B O 1
ATOM 2841 N N . LYS B 1 13 ? 3.914 -32.375 -26.625 1 97.94 13 LYS B N 1
ATOM 2842 C CA . LYS B 1 13 ? 4.539 -33 -25.484 1 97.94 13 LYS B CA 1
ATOM 2843 C C . LYS B 1 13 ? 3.723 -32.781 -24.203 1 97.94 13 LYS B C 1
ATOM 2845 O O . LYS B 1 13 ? 3.586 -33.688 -23.375 1 97.94 13 LYS B O 1
ATOM 2850 N N . PHE B 1 14 ? 3.209 -31.578 -24.047 1 98.44 14 PHE B N 1
ATOM 2851 C CA . PHE B 1 14 ? 2.352 -31.297 -22.906 1 98.44 14 PHE B CA 1
ATOM 2852 C C . PHE B 1 14 ? 1.112 -32.188 -22.922 1 98.44 14 PHE B C 1
ATOM 2854 O O . PHE B 1 14 ? 0.766 -32.781 -21.906 1 98.44 14 PHE B O 1
ATOM 2861 N N . HIS B 1 15 ? 0.49 -32.219 -24.062 1 98 15 HIS B N 1
ATOM 2862 C CA . HIS B 1 15 ? -0.725 -33.031 -24.172 1 98 15 HIS B CA 1
ATOM 2863 C C . HIS B 1 15 ? -0.447 -34.5 -23.891 1 98 15 HIS B C 1
ATOM 2865 O O . HIS B 1 15 ? -1.236 -35.156 -23.219 1 98 15 HIS B O 1
ATOM 2871 N N . LYS B 1 16 ? 0.615 -34.969 -24.438 1 97.75 16 LYS B N 1
ATOM 2872 C CA . LYS B 1 16 ? 0.994 -36.375 -24.203 1 97.75 16 LYS B CA 1
ATOM 2873 C C . LYS B 1 16 ? 1.175 -36.656 -22.719 1 97.75 16 LYS B C 1
ATOM 2875 O O . LYS B 1 16 ? 0.642 -37.625 -22.188 1 97.75 16 LYS B O 1
ATOM 2880 N N . LEU B 1 17 ? 1.914 -35.781 -22.031 1 97.88 17 LEU B N 1
ATOM 2881 C CA . LEU B 1 17 ? 2.168 -35.969 -20.609 1 97.88 17 LEU B CA 1
ATOM 2882 C C . LEU B 1 17 ? 0.866 -35.906 -19.812 1 97.88 17 LEU B C 1
ATOM 2884 O O . LEU B 1 17 ? 0.65 -36.719 -18.906 1 97.88 17 LEU B O 1
ATOM 2888 N N . LEU B 1 18 ? -0.022 -34.969 -20.141 1 97.81 18 LEU B N 1
ATOM 2889 C CA . LEU B 1 18 ? -1.24 -34.719 -19.375 1 97.81 18 LEU B CA 1
ATOM 2890 C C . LEU B 1 18 ? -2.271 -35.812 -19.609 1 97.81 18 LEU B C 1
ATOM 2892 O O . LEU B 1 18 ? -3.232 -35.938 -18.859 1 97.81 18 LEU B O 1
ATOM 2896 N N . GLN B 1 19 ? -2.09 -36.625 -20.672 1 96.38 19 GLN B N 1
ATOM 2897 C CA . GLN B 1 19 ? -3.027 -37.688 -21 1 96.38 19 GLN B CA 1
ATOM 2898 C C . GLN B 1 19 ? -2.621 -39 -20.328 1 96.38 19 GLN B C 1
ATOM 2900 O O . GLN B 1 19 ? -3.412 -39.938 -20.281 1 96.38 19 GLN B O 1
ATOM 2905 N N . GLU B 1 20 ? -1.501 -39 -19.781 1 97.25 20 GLU B N 1
ATOM 2906 C CA . GLU B 1 20 ? -1.056 -40.219 -19.078 1 97.25 20 GLU B CA 1
ATOM 2907 C C . GLU B 1 20 ? -1.931 -40.5 -17.859 1 97.25 20 GLU B C 1
ATOM 2909 O O . GLU B 1 20 ? -2.512 -39.562 -17.281 1 97.25 20 GLU B O 1
ATOM 2914 N N . SER B 1 21 ? -2.002 -41.812 -17.5 1 97.62 21 SER B N 1
ATOM 2915 C CA . SER B 1 21 ? -2.799 -42.219 -16.328 1 97.62 21 SER B CA 1
ATOM 2916 C C . SER B 1 21 ? -2.244 -41.594 -15.055 1 97.62 21 SER B C 1
ATOM 2918 O O . SER B 1 21 ? -3.004 -41.188 -14.18 1 97.62 21 SER B O 1
ATOM 2920 N N . VAL B 1 22 ? -0.997 -41.625 -14.984 1 98.25 22 VAL B N 1
ATOM 2921 C CA . VAL B 1 22 ? -0.276 -40.938 -13.93 1 98.25 22 VAL B CA 1
ATOM 2922 C C . VAL B 1 22 ? 0.704 -39.938 -14.547 1 98.25 22 VAL B C 1
ATOM 2924 O O . VAL B 1 22 ? 1.679 -40.344 -15.188 1 98.25 22 VAL B O 1
ATOM 2927 N N . VAL B 1 23 ? 0.415 -38.719 -14.336 1 98.31 23 VAL B N 1
ATOM 2928 C CA . VAL B 1 23 ? 1.227 -37.656 -14.945 1 98.31 23 VAL B CA 1
ATOM 2929 C C . VAL B 1 23 ? 2.629 -37.688 -14.344 1 98.31 23 VAL B C 1
ATOM 2931 O O . VAL B 1 23 ? 2.783 -37.688 -13.117 1 98.31 23 VAL B O 1
ATOM 2934 N N . ASP B 1 24 ? 3.635 -37.719 -15.133 1 98.31 24 ASP B N 1
ATOM 2935 C CA . ASP B 1 24 ? 5.02 -37.594 -14.695 1 98.31 24 ASP B CA 1
ATOM 2936 C C . ASP B 1 24 ? 5.34 -36.125 -14.336 1 98.31 24 ASP B C 1
ATOM 2938 O O . ASP B 1 24 ? 5.68 -35.344 -15.211 1 98.31 24 ASP B O 1
ATOM 2942 N N . LEU B 1 25 ? 5.367 -35.875 -13.094 1 97.69 25 LEU B N 1
ATOM 2943 C CA . LEU B 1 25 ? 5.512 -34.469 -12.633 1 97.69 25 LEU B CA 1
ATOM 2944 C C . LEU B 1 25 ? 6.914 -33.969 -12.922 1 97.69 25 LEU B C 1
ATOM 2946 O O . LEU B 1 25 ? 7.09 -32.781 -13.195 1 97.69 25 LEU B O 1
ATOM 2950 N N . ASP B 1 26 ? 7.891 -34.781 -12.789 1 97.5 26 ASP B N 1
ATOM 2951 C CA . ASP B 1 26 ? 9.25 -34.375 -13.086 1 97.5 26 ASP B CA 1
ATOM 2952 C C . ASP B 1 26 ? 9.391 -33.938 -14.539 1 97.5 26 ASP B C 1
ATOM 2954 O O . ASP B 1 26 ? 9.977 -32.875 -14.836 1 97.5 26 ASP B O 1
ATOM 2958 N N . ALA B 1 27 ? 8.883 -34.75 -15.391 1 98.19 27 ALA B N 1
ATOM 2959 C CA . ALA B 1 27 ? 8.906 -34.406 -16.812 1 98.19 27 ALA B CA 1
ATOM 2960 C C . ALA B 1 27 ? 8.102 -33.125 -17.078 1 98.19 27 ALA B C 1
ATOM 2962 O O . ALA B 1 27 ? 8.484 -32.312 -17.906 1 98.19 27 ALA B O 1
ATOM 2963 N N . LEU B 1 28 ? 6.988 -33 -16.422 1 98.56 28 LEU B N 1
ATOM 2964 C CA . LEU B 1 28 ? 6.137 -31.828 -16.594 1 98.56 28 LEU B CA 1
ATOM 2965 C C . LEU B 1 28 ? 6.852 -30.562 -16.141 1 98.56 28 LEU B C 1
ATOM 2967 O O . LEU B 1 28 ? 6.738 -29.516 -16.781 1 98.56 28 LEU B O 1
ATOM 2971 N N . ARG B 1 29 ? 7.562 -30.625 -15.023 1 98.31 29 ARG B N 1
ATOM 2972 C CA . ARG B 1 29 ? 8.344 -29.5 -14.516 1 98.31 29 ARG B CA 1
ATOM 2973 C C . ARG B 1 29 ? 9.391 -29.062 -15.539 1 98.31 29 ARG B C 1
ATOM 2975 O O . ARG B 1 29 ? 9.523 -27.875 -15.828 1 98.31 29 ARG B O 1
ATOM 2982 N N . GLU B 1 30 ? 10.086 -30.031 -16 1 97.75 30 GLU B N 1
ATOM 2983 C CA . GLU B 1 30 ? 11.117 -29.734 -16.984 1 97.75 30 GLU B CA 1
ATOM 2984 C C . GLU B 1 30 ? 10.539 -29.031 -18.219 1 97.75 30 GLU B C 1
ATOM 2986 O O . GLU B 1 30 ? 11.102 -28.062 -18.703 1 97.75 30 GLU B O 1
ATOM 2991 N N . LEU B 1 31 ? 9.445 -29.562 -18.656 1 97.94 31 LEU B N 1
ATOM 2992 C CA . LEU B 1 31 ? 8.789 -29.016 -19.828 1 97.94 31 LEU B CA 1
ATOM 2993 C C . LEU B 1 31 ? 8.258 -27.609 -19.547 1 97.94 31 LEU B C 1
ATOM 2995 O O . LEU B 1 31 ? 8.297 -26.734 -20.422 1 97.94 31 LEU B O 1
ATOM 2999 N N . SER B 1 32 ? 7.758 -27.344 -18.359 1 98.56 32 SER B N 1
ATOM 3000 C CA . SER B 1 32 ? 7.051 -26.125 -17.984 1 98.56 32 SER B CA 1
ATOM 3001 C C . SER B 1 32 ? 8.023 -24.969 -17.75 1 98.56 32 SER B C 1
ATOM 3003 O O . SER B 1 32 ? 7.637 -23.797 -17.781 1 98.56 32 SER B O 1
ATOM 3005 N N . TRP B 1 33 ? 9.297 -25.281 -17.469 1 98.06 33 TRP B N 1
ATOM 3006 C CA . TRP B 1 33 ? 10.281 -24.281 -17.078 1 98.06 33 TRP B CA 1
ATOM 3007 C C . TRP B 1 33 ? 10.398 -23.188 -18.141 1 98.06 33 TRP B C 1
ATOM 3009 O O . TRP B 1 33 ? 10.578 -22.016 -17.828 1 98.06 33 TRP B O 1
ATOM 3019 N N . SER B 1 34 ? 10.227 -23.578 -19.422 1 96.44 34 SER B N 1
ATOM 3020 C CA . SER B 1 34 ? 10.398 -22.656 -20.547 1 96.44 34 SER B CA 1
ATOM 3021 C C . SER B 1 34 ? 9.062 -22.094 -21.016 1 96.44 34 SER B C 1
ATOM 3023 O O . SER B 1 34 ? 8.953 -21.578 -22.125 1 96.44 34 SER B O 1
ATOM 3025 N N . GLY B 1 35 ? 8.062 -22.297 -20.219 1 97.44 35 GLY B N 1
ATOM 3026 C CA . GLY B 1 35 ? 6.766 -21.734 -20.562 1 97.44 35 GLY B CA 1
ATOM 3027 C C . GLY B 1 35 ? 5.707 -22.797 -20.797 1 97.44 35 GLY B C 1
ATOM 3028 O O . GLY B 1 35 ? 5.996 -23.859 -21.359 1 97.44 35 GLY B O 1
ATOM 3029 N N . VAL B 1 36 ? 4.516 -22.516 -20.391 1 98.44 36 VAL B N 1
ATOM 3030 C CA . VAL B 1 36 ? 3.359 -23.406 -20.547 1 98.44 36 VAL B CA 1
ATOM 3031 C C . VAL B 1 36 ? 2.363 -22.766 -21.531 1 98.44 36 VAL B C 1
ATOM 3033 O O . VAL B 1 36 ? 2.072 -21.578 -21.438 1 98.44 36 VAL B O 1
ATOM 3036 N N . PRO B 1 37 ? 1.891 -23.594 -22.516 1 96.88 37 PRO B N 1
ATOM 3037 C CA . PRO B 1 37 ? 0.832 -23.031 -23.359 1 96.88 37 PRO B CA 1
ATOM 3038 C C . PRO B 1 37 ? -0.33 -22.469 -22.547 1 96.88 37 PRO B C 1
ATOM 3040 O O . PRO B 1 37 ? -0.778 -23.094 -21.578 1 96.88 37 PRO B O 1
ATOM 3043 N N . LEU B 1 38 ? -0.819 -21.328 -22.953 1 94.75 38 LEU B N 1
ATOM 3044 C CA . LEU B 1 38 ? -1.797 -20.531 -22.219 1 94.75 38 LEU B CA 1
ATOM 3045 C C . LEU B 1 38 ? -2.99 -21.391 -21.797 1 94.75 38 LEU B C 1
ATOM 3047 O O . LEU B 1 38 ? -3.402 -21.359 -20.641 1 94.75 38 LEU B O 1
ATOM 3051 N N . VAL B 1 39 ? -3.537 -22.172 -22.688 1 94.56 39 VAL B N 1
ATOM 3052 C CA . VAL B 1 39 ? -4.781 -22.906 -22.469 1 94.56 39 VAL B CA 1
ATOM 3053 C C . VAL B 1 39 ? -4.547 -24.047 -21.484 1 94.56 39 VAL B C 1
ATOM 3055 O O . VAL B 1 39 ? -5.488 -24.516 -20.844 1 94.56 39 VAL B O 1
ATOM 3058 N N . LEU B 1 40 ? -3.316 -24.438 -21.297 1 97.5 40 LEU B N 1
ATOM 3059 C CA . LEU B 1 40 ? -3.008 -25.594 -20.453 1 97.5 40 LEU B CA 1
ATOM 3060 C C . LEU B 1 40 ? -2.547 -25.141 -19.078 1 97.5 40 LEU B C 1
ATOM 3062 O O . LEU B 1 40 ? -2.414 -25.953 -18.156 1 97.5 40 LEU B O 1
ATOM 3066 N N . ARG B 1 41 ? -2.279 -23.812 -18.828 1 98 41 ARG B N 1
ATOM 3067 C CA . ARG B 1 41 ? -1.708 -23.297 -17.578 1 98 41 ARG B CA 1
ATOM 3068 C C . ARG B 1 41 ? -2.559 -23.703 -16.375 1 98 41 ARG B C 1
ATOM 3070 O O . ARG B 1 41 ? -2.031 -24.141 -15.359 1 98 41 ARG B O 1
ATOM 3077 N N . PRO B 1 42 ? -3.893 -23.547 -16.484 1 98.25 42 PRO B N 1
ATOM 3078 C CA . PRO B 1 42 ? -4.676 -23.891 -15.297 1 98.25 42 PRO B CA 1
ATOM 3079 C C . PRO B 1 42 ? -4.426 -25.328 -14.82 1 98.25 42 PRO B C 1
ATOM 3081 O O . PRO B 1 42 ? -4.168 -25.547 -13.633 1 98.25 42 PRO B O 1
ATOM 3084 N N . GLN B 1 43 ? -4.453 -26.234 -15.742 1 98.19 43 GLN B N 1
ATOM 3085 C CA . GLN B 1 43 ? -4.258 -27.625 -15.383 1 98.19 43 GLN B CA 1
ATOM 3086 C C . GLN B 1 43 ? -2.822 -27.891 -14.922 1 98.19 43 GLN B C 1
ATOM 3088 O O . GLN B 1 43 ? -2.598 -28.547 -13.906 1 98.19 43 GLN B O 1
ATOM 3093 N N . VAL B 1 44 ? -1.876 -27.422 -15.648 1 98.75 44 VAL B N 1
ATOM 3094 C CA . VAL B 1 44 ? -0.461 -27.625 -15.367 1 98.75 44 VAL B CA 1
ATOM 3095 C C . VAL B 1 44 ? -0.106 -27.016 -14.008 1 98.75 44 VAL B C 1
ATOM 3097 O O . VAL B 1 44 ? 0.579 -27.656 -13.195 1 98.75 44 VAL B O 1
ATOM 3100 N N . TRP B 1 45 ? -0.601 -25.766 -13.734 1 98.81 45 TRP B N 1
ATOM 3101 C CA . TRP B 1 45 ? -0.292 -25.094 -12.469 1 98.81 45 TRP B CA 1
ATOM 3102 C C . TRP B 1 45 ? -0.885 -25.859 -11.289 1 98.81 45 TRP B C 1
ATOM 3104 O O . TRP B 1 45 ? -0.242 -26 -10.25 1 98.81 45 TRP B O 1
ATOM 3114 N N . ARG B 1 46 ? -2.105 -26.375 -11.438 1 98.62 46 ARG B N 1
ATOM 3115 C CA . ARG B 1 46 ? -2.717 -27.172 -10.375 1 98.62 46 ARG B CA 1
ATOM 3116 C C . ARG B 1 46 ? -1.885 -28.422 -10.07 1 98.62 46 ARG B C 1
ATOM 3118 O O . ARG B 1 46 ? -1.753 -28.812 -8.906 1 98.62 46 ARG B O 1
ATOM 3125 N N . LEU B 1 47 ? -1.361 -29 -11.102 1 98.5 47 LEU B N 1
ATOM 3126 C CA . LEU B 1 47 ? -0.547 -30.203 -10.945 1 98.5 47 LEU B CA 1
ATOM 3127 C C . LEU B 1 47 ? 0.79 -29.875 -10.289 1 98.5 47 LEU B C 1
ATOM 3129 O O . LEU B 1 47 ? 1.196 -30.531 -9.328 1 98.5 47 LEU B O 1
ATOM 3133 N N . LEU B 1 48 ? 1.43 -28.844 -10.766 1 98.31 48 LEU B N 1
ATOM 3134 C CA . LEU B 1 48 ? 2.76 -28.5 -10.273 1 98.31 48 LEU B CA 1
ATOM 3135 C C . LEU B 1 48 ? 2.699 -27.984 -8.844 1 98.31 48 LEU B C 1
ATOM 3137 O O . LEU B 1 48 ? 3.658 -28.141 -8.078 1 98.31 48 LEU B O 1
ATOM 3141 N N . CYS B 1 49 ? 1.552 -27.438 -8.422 1 97.19 49 CYS B N 1
ATOM 3142 C CA . CYS B 1 49 ? 1.362 -26.969 -7.055 1 97.19 49 CYS B CA 1
ATOM 3143 C C . CYS B 1 49 ? 0.979 -28.109 -6.125 1 97.19 49 CYS B C 1
ATOM 3145 O O . CYS B 1 49 ? 0.859 -27.922 -4.914 1 97.19 49 CYS B O 1
ATOM 3147 N N . GLY B 1 50 ? 0.797 -29.281 -6.688 1 95.38 50 GLY B N 1
ATOM 3148 C CA . GLY B 1 50 ? 0.385 -30.406 -5.871 1 95.38 50 GLY B CA 1
ATOM 3149 C C . GLY B 1 50 ? -1.064 -30.328 -5.43 1 95.38 50 GLY B C 1
ATOM 3150 O O . GLY B 1 50 ? -1.498 -31.094 -4.562 1 95.38 50 GLY B O 1
ATOM 3151 N N . TYR B 1 51 ? -1.739 -29.328 -5.895 1 95.62 51 TYR B N 1
ATOM 3152 C CA . TYR B 1 51 ? -3.172 -29.203 -5.664 1 95.62 51 TYR B CA 1
ATOM 3153 C C . TYR B 1 51 ? -3.945 -30.328 -6.32 1 95.62 51 TYR B C 1
ATOM 3155 O O . TYR B 1 51 ? -4.844 -30.922 -5.707 1 95.62 51 TYR B O 1
ATOM 3163 N N . LEU B 1 52 ? -3.559 -30.672 -7.543 1 96.19 52 LEU B N 1
ATOM 3164 C CA . LEU B 1 52 ? -4.078 -31.844 -8.234 1 96.19 52 LEU B CA 1
ATOM 3165 C C . LEU B 1 52 ? -3.102 -33 -8.133 1 96.19 52 LEU B C 1
ATOM 3167 O O . LEU B 1 52 ? -1.893 -32.844 -8.289 1 96.19 52 LEU B O 1
ATOM 3171 N N . PRO B 1 53 ? -3.676 -34.188 -7.848 1 97.5 53 PRO B N 1
ATOM 3172 C CA . PRO B 1 53 ? -2.799 -35.375 -7.848 1 97.5 53 PRO B CA 1
ATOM 3173 C C . PRO B 1 53 ? -2.367 -35.781 -9.258 1 97.5 53 PRO B C 1
ATOM 3175 O O . PRO B 1 53 ? -3.074 -35.5 -10.227 1 97.5 53 PRO B O 1
ATOM 3178 N N . PRO B 1 54 ? -1.205 -36.438 -9.336 1 97.81 54 PRO B N 1
ATOM 3179 C CA . PRO B 1 54 ? -0.747 -36.906 -10.648 1 97.81 54 PRO B CA 1
ATOM 3180 C C . PRO B 1 54 ? -1.668 -37.938 -11.258 1 97.81 54 PRO B C 1
ATOM 3182 O O . PRO B 1 54 ? -1.77 -38.062 -12.484 1 97.81 54 PRO B O 1
ATOM 3185 N N . ALA B 1 55 ? -2.295 -38.719 -10.453 1 97.94 55 ALA B N 1
ATOM 3186 C CA . ALA B 1 55 ? -3.211 -39.75 -10.938 1 97.94 55 ALA B CA 1
ATOM 3187 C C . ALA B 1 55 ? -4.473 -39.125 -11.523 1 97.94 55 ALA B C 1
ATOM 3189 O O . ALA B 1 55 ? -5.293 -38.562 -10.797 1 97.94 55 ALA B O 1
ATOM 3190 N N . LYS B 1 56 ? -4.676 -39.281 -12.758 1 96.31 56 LYS B N 1
ATOM 3191 C CA . LYS B 1 56 ? -5.77 -38.656 -13.492 1 96.31 56 LYS B CA 1
ATOM 3192 C C . LYS B 1 56 ? -7.121 -39.094 -12.93 1 96.31 56 LYS B C 1
ATOM 3194 O O . LYS B 1 56 ? -8.047 -38.281 -12.859 1 96.31 56 LYS B O 1
ATOM 3199 N N . SER B 1 57 ? -7.258 -40.312 -12.531 1 96.44 57 SER B N 1
ATOM 3200 C CA . SER B 1 57 ? -8.523 -40.875 -12.062 1 96.44 57 SER B CA 1
ATOM 3201 C C . SER B 1 57 ? -8.969 -40.219 -10.766 1 96.44 57 SER B C 1
ATOM 3203 O O . SER B 1 57 ? -10.148 -40.25 -10.414 1 96.44 57 SER B O 1
ATOM 3205 N N . ARG B 1 58 ? -8.047 -39.562 -10.109 1 97 58 ARG B N 1
ATOM 3206 C CA . ARG B 1 58 ? -8.352 -39 -8.805 1 97 58 ARG B CA 1
ATOM 3207 C C . ARG B 1 58 ? -8.484 -37.469 -8.883 1 97 58 ARG B C 1
ATOM 3209 O O . ARG B 1 58 ? -8.891 -36.844 -7.914 1 97 58 ARG B O 1
ATOM 3216 N N . GLN B 1 59 ? -8.172 -36.875 -10.023 1 97.12 59 GLN B N 1
ATOM 3217 C CA . GLN B 1 59 ? -8.055 -35.438 -10.156 1 97.12 59 GLN B CA 1
ATOM 3218 C C . GLN B 1 59 ? -9.406 -34.75 -9.953 1 97.12 59 GLN B C 1
ATOM 3220 O O . GLN B 1 59 ? -9.516 -33.781 -9.188 1 97.12 59 GLN B O 1
ATOM 3225 N N . SER B 1 60 ? -10.453 -35.25 -10.594 1 96.62 60 SER B N 1
ATOM 3226 C CA . SER B 1 60 ? -11.766 -34.625 -10.523 1 96.62 60 SER B CA 1
ATOM 3227 C C . SER B 1 60 ? -12.312 -34.656 -9.094 1 96.62 60 SER B C 1
ATOM 3229 O O . SER B 1 60 ? -12.836 -33.656 -8.602 1 96.62 60 SER B O 1
ATOM 3231 N N . GLN B 1 61 ? -12.203 -35.812 -8.492 1 97.44 61 GLN B N 1
ATOM 3232 C CA . GLN B 1 61 ? -12.695 -35.969 -7.129 1 97.44 61 GLN B CA 1
ATOM 3233 C C . GLN B 1 61 ? -11.922 -35.062 -6.16 1 97.44 61 GLN B C 1
ATOM 3235 O O . GLN B 1 61 ? -12.508 -34.469 -5.254 1 97.44 61 GLN B O 1
ATOM 3240 N N . THR B 1 62 ? -10.633 -35.031 -6.297 1 97.88 62 THR B N 1
ATOM 3241 C CA . THR B 1 62 ? -9.797 -34.188 -5.441 1 97.88 62 THR B CA 1
ATOM 3242 C C . THR B 1 62 ? -10.156 -32.719 -5.605 1 97.88 62 THR B C 1
ATOM 3244 O O . THR B 1 62 ? -10.266 -31.984 -4.617 1 97.88 62 THR B O 1
ATOM 3247 N N . LEU B 1 63 ? -10.297 -32.281 -6.824 1 97.38 63 LEU B N 1
ATOM 3248 C CA . LEU B 1 63 ? -10.648 -30.906 -7.117 1 97.38 63 LEU B CA 1
ATOM 3249 C C . LEU B 1 63 ? -11.969 -30.531 -6.449 1 97.38 63 LEU B C 1
ATOM 3251 O O . LEU B 1 63 ? -12.07 -29.484 -5.809 1 97.38 63 LEU B O 1
ATOM 3255 N N . GLU B 1 64 ? -12.961 -31.359 -6.586 1 97.75 64 GLU B N 1
ATOM 3256 C CA . GLU B 1 64 ? -14.273 -31.125 -5.996 1 97.75 64 GLU B CA 1
ATOM 3257 C C . GLU B 1 64 ? -14.195 -31.047 -4.477 1 97.75 64 GLU B C 1
ATOM 3259 O O . GLU B 1 64 ? -14.797 -30.172 -3.855 1 97.75 64 GLU B O 1
ATOM 3264 N N . ARG B 1 65 ? -13.477 -31.938 -3.941 1 98.19 65 ARG B N 1
ATOM 3265 C CA . ARG B 1 65 ? -13.328 -32 -2.49 1 98.19 65 ARG B CA 1
ATOM 3266 C C . ARG B 1 65 ? -12.641 -30.75 -1.958 1 98.19 65 ARG B C 1
ATOM 3268 O O . ARG B 1 65 ? -13.086 -30.156 -0.979 1 98.19 65 ARG B O 1
ATOM 3275 N N . ARG B 1 66 ? -11.523 -30.375 -2.574 1 98.12 66 ARG B N 1
ATOM 3276 C CA . ARG B 1 66 ? -10.734 -29.234 -2.125 1 98.12 66 ARG B CA 1
ATOM 3277 C C . ARG B 1 66 ? -11.516 -27.938 -2.293 1 98.12 66 ARG B C 1
ATOM 3279 O O . ARG B 1 66 ? -11.414 -27.031 -1.459 1 98.12 66 ARG B O 1
ATOM 3286 N N . ARG B 1 67 ? -12.273 -27.812 -3.352 1 98.5 67 ARG B N 1
ATOM 3287 C CA . ARG B 1 67 ? -13.125 -26.641 -3.559 1 98.5 67 ARG B CA 1
ATOM 3288 C C . ARG B 1 67 ? -14.219 -26.562 -2.5 1 98.5 67 ARG B C 1
ATOM 3290 O O . ARG B 1 67 ? -14.531 -25.469 -2.006 1 98.5 67 ARG B O 1
ATOM 3297 N N . ARG B 1 68 ? -14.766 -27.688 -2.135 1 98.25 68 ARG B N 1
ATOM 3298 C CA . ARG B 1 68 ? -15.773 -27.75 -1.079 1 98.25 68 ARG B CA 1
ATOM 3299 C C . ARG B 1 68 ? -15.172 -27.359 0.267 1 98.25 68 ARG B C 1
ATOM 3301 O O . ARG B 1 68 ? -15.805 -26.641 1.052 1 98.25 68 ARG B O 1
ATOM 3308 N N . GLU B 1 69 ? -13.977 -27.891 0.508 1 98.31 69 GLU B N 1
ATOM 3309 C CA . GLU B 1 69 ? -13.281 -27.531 1.744 1 98.31 69 GLU B CA 1
ATOM 3310 C C . GLU B 1 69 ? -13.109 -26.031 1.871 1 98.31 69 GLU B C 1
ATOM 3312 O O . GLU B 1 69 ? -13.336 -25.453 2.941 1 98.31 69 GLU B O 1
ATOM 3317 N N . TYR B 1 70 ? -12.711 -25.406 0.812 1 98.5 70 TYR B N 1
ATOM 3318 C CA . TYR B 1 70 ? -12.562 -23.953 0.827 1 98.5 70 TYR B CA 1
ATOM 3319 C C . TYR B 1 70 ? -13.914 -23.266 1.029 1 98.5 70 TYR B C 1
ATOM 3321 O O . TYR B 1 70 ? -14.016 -22.312 1.797 1 98.5 70 TYR B O 1
ATOM 3329 N N . ALA B 1 71 ? -14.875 -23.719 0.268 1 98 71 ALA B N 1
ATOM 3330 C CA . ALA B 1 71 ? -16.203 -23.141 0.38 1 98 71 ALA B CA 1
ATOM 3331 C C . ALA B 1 71 ? -16.703 -23.188 1.822 1 98 71 ALA B C 1
ATOM 3333 O O . ALA B 1 71 ? -17.391 -22.266 2.273 1 98 71 ALA B O 1
ATOM 3334 N N . ASP B 1 72 ? -16.359 -24.219 2.543 1 97.94 72 ASP B N 1
ATOM 3335 C CA . ASP B 1 72 ? -16.766 -24.375 3.936 1 97.94 72 ASP B CA 1
ATOM 3336 C C . ASP B 1 72 ? -16.047 -23.375 4.836 1 97.94 72 ASP B C 1
ATOM 3338 O O . ASP B 1 72 ? -16.531 -23.031 5.914 1 97.94 72 ASP B O 1
ATOM 3342 N N . MET B 1 73 ? -14.867 -22.922 4.418 1 98.06 73 MET B N 1
ATOM 3343 C CA . MET B 1 73 ? -14.078 -21.969 5.207 1 98.06 73 MET B CA 1
ATOM 3344 C C . MET B 1 73 ? -14.695 -20.578 5.156 1 98.06 73 MET B C 1
ATOM 3346 O O . MET B 1 73 ? -14.492 -19.781 6.066 1 98.06 73 MET B O 1
ATOM 3350 N N . VAL B 1 74 ? -15.445 -20.266 4.117 1 97.56 74 VAL B N 1
ATOM 3351 C CA . VAL B 1 74 ? -15.961 -18.922 3.879 1 97.56 74 VAL B CA 1
ATOM 3352 C C . VAL B 1 74 ? -16.938 -18.547 4.992 1 97.56 74 VAL B C 1
ATOM 3354 O O . VAL B 1 74 ? -16.734 -17.547 5.691 1 97.56 74 VAL B O 1
ATOM 3357 N N . PRO B 1 75 ? -17.984 -19.328 5.293 1 96.5 75 PRO B N 1
ATOM 3358 C CA . PRO B 1 75 ? -18.875 -18.969 6.402 1 96.5 75 PRO B CA 1
ATOM 3359 C C . PRO B 1 75 ? -18.188 -19.094 7.762 1 96.5 75 PRO B C 1
ATOM 3361 O O . PRO B 1 75 ? -18.562 -18.391 8.703 1 96.5 75 PRO B O 1
ATOM 3364 N N . GLU B 1 76 ? -17.188 -19.922 7.832 1 96.38 76 GLU B N 1
ATOM 3365 C CA . GLU B 1 76 ? -16.516 -20.172 9.109 1 96.38 76 GLU B CA 1
ATOM 3366 C C . GLU B 1 76 ? -15.609 -19.016 9.5 1 96.38 76 GLU B C 1
ATOM 3368 O O . GLU B 1 76 ? -15.57 -18.609 10.664 1 96.38 76 GLU B O 1
ATOM 3373 N N . TYR B 1 77 ? -14.883 -18.484 8.5 1 96.25 77 TYR B N 1
ATOM 3374 C CA . TYR B 1 77 ? -13.812 -17.547 8.844 1 96.25 77 TYR B CA 1
ATOM 3375 C C . TYR B 1 77 ? -14.133 -16.141 8.328 1 96.25 77 TYR B C 1
ATOM 3377 O O . TYR B 1 77 ? -13.648 -15.156 8.875 1 96.25 77 TYR B O 1
ATOM 3385 N N . TYR B 1 78 ? -14.906 -16.031 7.301 1 95.44 78 TYR B N 1
ATOM 3386 C CA . TYR B 1 78 ? -15.062 -14.734 6.648 1 95.44 78 TYR B CA 1
ATOM 3387 C C . TYR B 1 78 ? -16.438 -14.141 6.93 1 95.44 78 TYR B C 1
ATOM 3389 O O . TYR B 1 78 ? -16.547 -12.984 7.332 1 95.44 78 TYR B O 1
ATOM 3397 N N . ASP B 1 79 ? -17.484 -15.008 6.66 1 92.25 79 ASP B N 1
ATOM 3398 C CA . ASP B 1 79 ? -18.859 -14.531 6.836 1 92.25 79 ASP B CA 1
ATOM 3399 C C . ASP B 1 79 ? -19.266 -14.555 8.305 1 92.25 79 ASP B C 1
ATOM 3401 O O . ASP B 1 79 ? -20.203 -15.25 8.68 1 92.25 79 ASP B O 1
ATOM 3405 N N . ILE B 1 80 ? -18.578 -13.828 9.117 1 90.62 80 ILE B N 1
ATOM 3406 C CA . ILE B 1 80 ? -18.891 -13.711 10.539 1 90.62 80 ILE B CA 1
ATOM 3407 C C . ILE B 1 80 ? -19 -12.242 10.93 1 90.62 80 ILE B C 1
ATOM 3409 O O . ILE B 1 80 ? -18.438 -11.367 10.258 1 90.62 80 ILE B O 1
ATOM 3413 N N . PRO B 1 81 ? -19.734 -11.961 11.992 1 85.31 81 PRO B N 1
ATOM 3414 C CA . PRO B 1 81 ? -19.828 -10.57 12.445 1 85.31 81 PRO B CA 1
ATOM 3415 C C . PRO B 1 81 ? -18.469 -9.992 12.836 1 85.31 81 PRO B C 1
ATOM 3417 O O . PRO B 1 81 ? -17.641 -10.695 13.422 1 85.31 81 PRO B O 1
ATOM 3420 N N . HIS B 1 82 ? -18.297 -8.773 12.484 1 82.44 82 HIS B N 1
ATOM 3421 C CA . HIS B 1 82 ? -17.047 -8.086 12.766 1 82.44 82 HIS B CA 1
ATOM 3422 C C . HIS B 1 82 ? -16.719 -8.125 14.258 1 82.44 82 HIS B C 1
ATOM 3424 O O . HIS B 1 82 ? -15.555 -8.266 14.641 1 82.44 82 HIS B O 1
ATOM 3430 N N . GLU B 1 83 ? -17.75 -8.039 15.07 1 82.56 83 GLU B N 1
ATOM 3431 C CA . GLU B 1 83 ? -17.609 -7.984 16.516 1 82.56 83 GLU B CA 1
ATOM 3432 C C . GLU B 1 83 ? -17.031 -9.289 17.062 1 82.56 83 GLU B C 1
ATOM 3434 O O . GLU B 1 83 ? -16.5 -9.32 18.188 1 82.56 83 GLU B O 1
ATOM 3439 N N . GLU B 1 84 ? -17.062 -10.297 16.266 1 89.5 84 GLU B N 1
ATOM 3440 C CA . GLU B 1 84 ? -16.594 -11.609 16.719 1 89.5 84 GLU B CA 1
ATOM 3441 C C . GLU B 1 84 ? -15.125 -11.828 16.375 1 89.5 84 GLU B C 1
ATOM 3443 O O . GLU B 1 84 ? -14.516 -12.797 16.828 1 89.5 84 GLU B O 1
ATOM 3448 N N . ARG B 1 85 ? -14.523 -10.945 15.672 1 91.06 85 ARG B N 1
ATOM 3449 C CA . ARG B 1 85 ? -13.133 -11.086 15.25 1 91.06 85 ARG B CA 1
ATOM 3450 C C . ARG B 1 85 ? -12.18 -10.695 16.375 1 91.06 85 ARG B C 1
ATOM 3452 O O . ARG B 1 85 ? -12.422 -9.719 17.078 1 91.06 85 ARG B O 1
ATOM 3459 N N . SER B 1 86 ? -11.156 -11.562 16.562 1 92 86 SER B N 1
ATOM 3460 C CA . SER B 1 86 ? -10.086 -11.195 17.484 1 92 86 SER B CA 1
ATOM 3461 C C . SER B 1 86 ? -9.32 -9.977 16.984 1 92 86 SER B C 1
ATOM 3463 O O . SER B 1 86 ? -9.492 -9.555 15.836 1 92 86 SER B O 1
ATOM 3465 N N . GLU B 1 87 ? -8.469 -9.445 17.797 1 88.94 87 GLU B N 1
ATOM 3466 C CA . GLU B 1 87 ? -7.656 -8.289 17.422 1 88.94 87 GLU B CA 1
ATOM 3467 C C . GLU B 1 87 ? -6.758 -8.609 16.234 1 88.94 87 GLU B C 1
ATOM 3469 O O . GLU B 1 87 ? -6.594 -7.785 15.336 1 88.94 87 GLU B O 1
ATOM 3474 N N . ASP B 1 88 ? -6.199 -9.789 16.266 1 90.44 88 ASP B N 1
ATOM 3475 C CA . ASP B 1 88 ? -5.344 -10.227 15.156 1 90.44 88 ASP B CA 1
ATOM 3476 C C . ASP B 1 88 ? -6.133 -10.344 13.859 1 90.44 88 ASP B C 1
ATOM 3478 O O . ASP B 1 88 ? -5.637 -9.992 12.789 1 90.44 88 ASP B O 1
ATOM 3482 N N . GLU B 1 89 ? -7.305 -10.844 14.031 1 92.81 89 GLU B N 1
ATOM 3483 C CA . GLU B 1 89 ? -8.172 -11 12.867 1 92.81 89 GLU B CA 1
ATOM 3484 C C . GLU B 1 89 ? -8.586 -9.648 12.305 1 92.81 89 GLU B C 1
ATOM 3486 O O . GLU B 1 89 ? -8.625 -9.469 11.086 1 92.81 89 GLU B O 1
ATOM 3491 N N . VAL B 1 90 ? -8.867 -8.758 13.164 1 90.31 90 VAL B N 1
ATOM 3492 C CA . VAL B 1 90 ? -9.234 -7.406 12.758 1 90.31 90 VAL B CA 1
ATOM 3493 C C . VAL B 1 90 ? -8.062 -6.746 12.031 1 90.31 90 VAL B C 1
ATOM 3495 O O . VAL B 1 90 ? -8.242 -6.121 10.984 1 90.31 90 VAL B O 1
ATOM 3498 N N . ALA B 1 91 ? -6.91 -6.883 12.586 1 89.62 91 ALA B N 1
ATOM 3499 C CA . ALA B 1 91 ? -5.711 -6.312 11.977 1 89.62 91 ALA B CA 1
ATOM 3500 C C . ALA B 1 91 ? -5.484 -6.879 10.578 1 89.62 91 ALA B C 1
ATOM 3502 O O . ALA B 1 91 ? -5.156 -6.137 9.648 1 89.62 91 ALA B O 1
ATOM 3503 N N . ALA B 1 92 ? -5.652 -8.172 10.461 1 93.06 92 ALA B N 1
ATOM 3504 C CA . ALA B 1 92 ? -5.5 -8.82 9.164 1 93.06 92 ALA B CA 1
ATOM 3505 C C . ALA B 1 92 ? -6.551 -8.32 8.172 1 93.06 92 ALA B C 1
ATOM 3507 O O . ALA B 1 92 ? -6.234 -8.039 7.016 1 93.06 92 ALA B O 1
ATOM 3508 N N . TYR B 1 93 ? -7.762 -8.273 8.68 1 93.44 93 TYR B N 1
ATOM 3509 C CA . TYR B 1 93 ? -8.867 -7.816 7.848 1 93.44 93 TYR B CA 1
ATOM 3510 C C . TYR B 1 93 ? -8.609 -6.406 7.324 1 93.44 93 TYR B C 1
ATOM 3512 O O . TYR B 1 93 ? -8.789 -6.137 6.137 1 93.44 93 TYR B O 1
ATOM 3520 N N . ARG B 1 94 ? -8.172 -5.559 8.102 1 90.44 94 ARG B N 1
ATOM 3521 C CA . ARG B 1 94 ? -7.898 -4.168 7.742 1 90.44 94 ARG B CA 1
ATOM 3522 C C . ARG B 1 94 ? -6.781 -4.078 6.707 1 90.44 94 ARG B C 1
ATOM 3524 O O . ARG B 1 94 ? -6.891 -3.334 5.734 1 90.44 94 ARG B O 1
ATOM 3531 N N . GLN B 1 95 ? -5.73 -4.812 6.953 1 92.62 95 GLN B N 1
ATOM 3532 C CA . GLN B 1 95 ? -4.609 -4.793 6.02 1 92.62 95 GLN B CA 1
ATOM 3533 C C . GLN B 1 95 ? -5.047 -5.254 4.629 1 92.62 95 GLN B C 1
ATOM 3535 O O . GLN B 1 95 ? -4.656 -4.656 3.623 1 92.62 95 GLN B O 1
ATOM 3540 N N . VAL B 1 96 ? -5.855 -6.262 4.586 1 96 96 VAL B N 1
ATOM 3541 C CA . VAL B 1 96 ? -6.375 -6.785 3.328 1 96 96 VAL B CA 1
ATOM 3542 C C . VAL B 1 96 ? -7.207 -5.715 2.625 1 96 96 VAL B C 1
ATOM 3544 O O . VAL B 1 96 ? -7.07 -5.508 1.417 1 96 96 VAL B O 1
ATOM 3547 N N . LEU B 1 97 ? -8.023 -5.027 3.406 1 91.69 97 LEU B N 1
ATOM 3548 C CA . LEU B 1 97 ? -8.906 -4 2.865 1 91.69 97 LEU B CA 1
ATOM 3549 C C . LEU B 1 97 ? -8.109 -2.865 2.238 1 91.69 97 LEU B C 1
ATOM 3551 O O . LEU B 1 97 ? -8.547 -2.25 1.266 1 91.69 97 LEU B O 1
ATOM 3555 N N . VAL B 1 98 ? -6.965 -2.666 2.75 1 89.69 98 VAL B N 1
ATOM 3556 C CA . VAL B 1 98 ? -6.117 -1.581 2.266 1 89.69 98 VAL B CA 1
ATOM 3557 C C . VAL B 1 98 ? -5.355 -2.035 1.021 1 89.69 98 VAL B C 1
ATOM 3559 O O . VAL B 1 98 ? -5.148 -1.252 0.091 1 89.69 98 VAL B O 1
ATOM 3562 N N . ASP B 1 99 ? -4.984 -3.258 0.902 1 93.38 99 ASP B N 1
ATOM 3563 C CA . ASP B 1 99 ? -4.105 -3.764 -0.15 1 93.38 99 ASP B CA 1
ATOM 3564 C C . ASP B 1 99 ? -4.902 -4.121 -1.403 1 93.38 99 ASP B C 1
ATOM 3566 O O . ASP B 1 99 ? -4.418 -3.939 -2.523 1 93.38 99 ASP B O 1
ATOM 3570 N N . VAL B 1 100 ? -6.105 -4.594 -1.22 1 94.88 100 VAL B N 1
ATOM 3571 C CA . VAL B 1 100 ? -6.859 -5.203 -2.314 1 94.88 100 VAL B CA 1
ATOM 3572 C C . VAL B 1 100 ? -7.137 -4.156 -3.391 1 94.88 100 VAL B C 1
ATOM 3574 O O . VAL B 1 100 ? -6.891 -4.395 -4.574 1 94.88 100 VAL B O 1
ATOM 3577 N N . PRO B 1 101 ? -7.531 -2.932 -3.035 1 89.81 101 PRO B N 1
ATOM 3578 C CA . PRO B 1 101 ? -7.824 -1.938 -4.07 1 89.81 101 PRO B CA 1
ATOM 3579 C C . PRO B 1 101 ? -6.578 -1.515 -4.848 1 89.81 101 PRO B C 1
ATOM 3581 O O . PRO B 1 101 ? -6.691 -0.955 -5.941 1 89.81 101 PRO B O 1
ATOM 3584 N N . ARG B 1 102 ? -5.426 -1.797 -4.277 1 88.19 102 ARG B N 1
ATOM 3585 C CA . ARG B 1 102 ? -4.188 -1.387 -4.93 1 88.19 102 ARG B CA 1
ATOM 3586 C C . ARG B 1 102 ? -3.51 -2.57 -5.613 1 88.19 102 ARG B C 1
ATOM 3588 O O . ARG B 1 102 ? -2.365 -2.467 -6.055 1 88.19 102 ARG B O 1
ATOM 3595 N N . THR B 1 103 ? -4.16 -3.668 -5.715 1 95.12 103 THR B N 1
ATOM 3596 C CA . THR B 1 103 ? -3.615 -4.879 -6.316 1 95.12 103 THR B CA 1
ATOM 3597 C C . THR B 1 103 ? -3.709 -4.82 -7.84 1 95.12 103 THR B C 1
ATOM 3599 O O . THR B 1 103 ? -4.777 -4.543 -8.391 1 95.12 103 THR B O 1
ATOM 3602 N N . ALA B 1 104 ? -2.625 -5.047 -8.5 1 94.19 104 ALA B N 1
ATOM 3603 C CA . ALA B 1 104 ? -2.535 -5.008 -9.961 1 94.19 104 ALA B CA 1
ATOM 3604 C C . ALA B 1 104 ? -3.191 -3.75 -10.516 1 94.19 104 ALA B C 1
ATOM 3606 O O . ALA B 1 104 ? -4.109 -3.834 -11.336 1 94.19 104 ALA B O 1
ATOM 3607 N N . PRO B 1 105 ? -2.664 -2.613 -10.102 1 89.31 105 PRO B N 1
ATOM 3608 C CA . PRO B 1 105 ? -3.318 -1.347 -10.445 1 89.31 105 PRO B CA 1
ATOM 3609 C C . PRO B 1 105 ? -3.408 -1.118 -11.953 1 89.31 105 PRO B C 1
ATOM 3611 O O . PRO B 1 105 ? -4.324 -0.438 -12.422 1 89.31 105 PRO B O 1
ATOM 3614 N N . ASN B 1 106 ? -2.555 -1.736 -12.727 1 88.56 106 ASN B N 1
ATOM 3615 C CA . ASN B 1 106 ? -2.529 -1.477 -14.164 1 88.56 106 ASN B CA 1
ATOM 3616 C C . ASN B 1 106 ? -3.363 -2.496 -14.93 1 88.56 106 ASN B C 1
ATOM 3618 O O . ASN B 1 106 ? -3.32 -2.537 -16.156 1 88.56 106 ASN B O 1
ATOM 3622 N N . VAL B 1 107 ? -4.039 -3.311 -14.25 1 93.38 107 VAL B N 1
ATOM 3623 C CA . VAL B 1 107 ? -4.91 -4.309 -14.867 1 93.38 107 VAL B CA 1
ATOM 3624 C C . VAL B 1 107 ? -6.359 -4.055 -14.445 1 93.38 107 VAL B C 1
ATOM 3626 O O . VAL B 1 107 ? -6.805 -4.539 -13.398 1 93.38 107 VAL B O 1
ATOM 3629 N N . PRO B 1 108 ? -7.117 -3.424 -15.289 1 91.19 108 PRO B N 1
ATOM 3630 C CA . PRO B 1 108 ? -8.453 -2.947 -14.922 1 91.19 108 PRO B CA 1
ATOM 3631 C C . PRO B 1 108 ? -9.359 -4.066 -14.422 1 91.19 108 PRO B C 1
ATOM 3633 O O . PRO B 1 108 ? -10.172 -3.852 -13.516 1 91.19 108 PRO B O 1
ATOM 3636 N N . PHE B 1 109 ? -9.266 -5.258 -15.008 1 93.44 109 PHE B N 1
ATOM 3637 C CA . PHE B 1 109 ? -10.148 -6.367 -14.672 1 93.44 109 PHE B CA 1
ATOM 3638 C C . PHE B 1 109 ? -10.062 -6.695 -13.188 1 93.44 109 PHE B C 1
ATOM 3640 O O . PHE B 1 109 ? -11.062 -7.09 -12.57 1 93.44 109 PHE B O 1
ATOM 3647 N N . PHE B 1 110 ? -8.93 -6.504 -12.57 1 94.88 110 PHE B N 1
ATOM 3648 C CA . PHE B 1 110 ? -8.719 -6.836 -11.164 1 94.88 110 PHE B CA 1
ATOM 3649 C C . PHE B 1 110 ? -9.461 -5.855 -10.266 1 94.88 110 PHE B C 1
ATOM 3651 O O . PHE B 1 110 ? -9.602 -6.098 -9.062 1 94.88 110 PHE B O 1
ATOM 3658 N N . HIS B 1 111 ? -9.977 -4.812 -10.797 1 91.19 111 HIS B N 1
ATOM 3659 C CA . HIS B 1 111 ? -10.656 -3.789 -10.016 1 91.19 111 HIS B CA 1
ATOM 3660 C C . HIS B 1 111 ? -12.172 -3.939 -10.109 1 91.19 111 HIS B C 1
ATOM 3662 O O . HIS B 1 111 ? -12.922 -3.172 -9.492 1 91.19 111 HIS B O 1
ATOM 3668 N N . GLU B 1 112 ? -12.555 -4.945 -10.891 1 91.88 112 GLU B N 1
ATOM 3669 C CA . GLU B 1 112 ? -13.977 -5.293 -10.875 1 91.88 112 GLU B CA 1
ATOM 3670 C C . GLU B 1 112 ? -14.43 -5.711 -9.484 1 91.88 112 GLU B C 1
ATOM 3672 O O . GLU B 1 112 ? -13.703 -6.418 -8.773 1 91.88 112 GLU B O 1
ATOM 3677 N N . PRO B 1 113 ? -15.617 -5.332 -9.078 1 89.12 113 PRO B N 1
ATOM 3678 C CA . PRO B 1 113 ? -16.094 -5.586 -7.715 1 89.12 113 PRO B CA 1
ATOM 3679 C C . PRO B 1 113 ? -16.078 -7.066 -7.352 1 89.12 113 PRO B C 1
ATOM 3681 O O . PRO B 1 113 ? -15.672 -7.434 -6.242 1 89.12 113 PRO B O 1
ATOM 3684 N N . ILE B 1 114 ? -16.5 -7.871 -8.227 1 93.12 114 ILE B N 1
ATOM 3685 C CA . ILE B 1 114 ? -16.594 -9.297 -7.945 1 93.12 114 ILE B CA 1
ATOM 3686 C C . ILE B 1 114 ? -15.188 -9.867 -7.719 1 93.12 114 ILE B C 1
ATOM 3688 O O . ILE B 1 114 ? -15 -10.758 -6.891 1 93.12 114 ILE B O 1
ATOM 3692 N N . ILE B 1 115 ? -14.172 -9.336 -8.422 1 95.69 115 ILE B N 1
ATOM 3693 C CA . ILE B 1 115 ? -12.789 -9.766 -8.258 1 95.69 115 ILE B CA 1
ATOM 3694 C C . ILE B 1 115 ? -12.242 -9.258 -6.93 1 95.69 115 ILE B C 1
ATOM 3696 O O . ILE B 1 115 ? -11.594 -10.008 -6.191 1 95.69 115 ILE B O 1
ATOM 3700 N N . GLN B 1 116 ? -12.523 -8.031 -6.633 1 93.56 116 GLN B N 1
ATOM 3701 C CA . GLN B 1 116 ? -12.086 -7.422 -5.383 1 93.56 116 GLN B CA 1
ATOM 3702 C C . GLN B 1 116 ? -12.633 -8.18 -4.176 1 93.56 116 GLN B C 1
ATOM 3704 O O . GLN B 1 116 ? -11.914 -8.422 -3.205 1 93.56 116 GLN B O 1
ATOM 3709 N N . GLU B 1 117 ? -13.852 -8.547 -4.23 1 92.88 117 GLU B N 1
ATOM 3710 C CA . GLU B 1 117 ? -14.469 -9.312 -3.152 1 92.88 117 GLU B CA 1
ATOM 3711 C C . GLU B 1 117 ? -13.789 -10.664 -2.967 1 92.88 117 GLU B C 1
ATOM 3713 O O . GLU B 1 117 ? -13.547 -11.094 -1.838 1 92.88 117 GLU B O 1
ATOM 3718 N N . SER B 1 118 ? -13.523 -11.242 -4.074 1 96.5 118 SER B N 1
ATOM 3719 C CA . SER B 1 118 ? -12.859 -12.547 -4.043 1 96.5 118 SER B CA 1
ATOM 3720 C C . SER B 1 118 ? -11.461 -12.438 -3.445 1 96.5 118 SER B C 1
ATOM 3722 O O . SER B 1 118 ? -11.07 -13.273 -2.623 1 96.5 118 SER B O 1
ATOM 3724 N N . LEU B 1 119 ? -10.75 -11.406 -3.848 1 97.56 119 LEU B N 1
ATOM 3725 C CA . LEU B 1 119 ? -9.406 -11.18 -3.328 1 97.56 119 LEU B CA 1
ATOM 3726 C C . LEU B 1 119 ? -9.445 -10.93 -1.823 1 97.56 119 LEU B C 1
ATOM 3728 O O . LEU B 1 119 ? -8.625 -11.469 -1.08 1 97.56 119 LEU B O 1
ATOM 3732 N N . GLN B 1 120 ? -10.383 -10.164 -1.397 1 96.06 120 GLN B N 1
ATOM 3733 C CA . GLN B 1 120 ? -10.523 -9.859 0.023 1 96.06 120 GLN B CA 1
ATOM 3734 C C . GLN B 1 120 ? -10.781 -11.133 0.835 1 96.06 120 GLN B C 1
ATOM 3736 O O . GLN B 1 120 ? -10.109 -11.367 1.845 1 96.06 120 GLN B O 1
ATOM 3741 N N . ARG B 1 121 ? -11.68 -11.891 0.355 1 97.12 121 ARG B N 1
ATOM 3742 C CA . ARG B 1 121 ? -12.078 -13.109 1.055 1 97.12 121 ARG B CA 1
ATOM 3743 C C . ARG B 1 121 ? -10.922 -14.102 1.104 1 97.12 121 ARG B C 1
ATOM 3745 O O . ARG B 1 121 ? -10.586 -14.625 2.17 1 97.12 121 ARG B O 1
ATOM 3752 N N . LEU B 1 122 ? -10.336 -14.281 0.021 1 98.56 122 LEU B N 1
ATOM 3753 C CA . LEU B 1 122 ? -9.266 -15.273 -0.114 1 98.56 122 LEU B CA 1
ATOM 3754 C C . LEU B 1 122 ? -8.07 -14.898 0.752 1 98.56 122 LEU B C 1
ATOM 3756 O O . LEU B 1 122 ? -7.57 -15.719 1.519 1 98.56 122 LEU B O 1
ATOM 3760 N N . LEU B 1 123 ? -7.613 -13.688 0.667 1 98.56 123 LEU B N 1
ATOM 3761 C CA . LEU B 1 123 ? -6.426 -13.242 1.386 1 98.56 123 LEU B CA 1
ATOM 3762 C C . LEU B 1 123 ? -6.672 -13.227 2.891 1 98.56 123 LEU B C 1
ATOM 3764 O O . LEU B 1 123 ? -5.797 -13.602 3.672 1 98.56 123 LEU B O 1
ATOM 3768 N N . TYR B 1 124 ? -7.883 -12.836 3.229 1 98.06 124 TYR B N 1
ATOM 3769 C CA . TYR B 1 124 ? -8.227 -12.844 4.645 1 98.06 124 TYR B CA 1
ATOM 3770 C C . TYR B 1 124 ? -8.219 -14.266 5.203 1 98.06 124 TYR B C 1
ATOM 3772 O O . TYR B 1 124 ? -7.609 -14.531 6.242 1 98.06 124 TYR B O 1
ATOM 3780 N N . ILE B 1 125 ? -8.875 -15.148 4.5 1 98.5 125 ILE B N 1
ATOM 3781 C CA . ILE B 1 125 ? -8.953 -16.531 4.945 1 98.5 125 ILE B CA 1
ATOM 3782 C C . ILE B 1 125 ? -7.555 -17.141 5.02 1 98.5 125 ILE B C 1
ATOM 3784 O O . ILE B 1 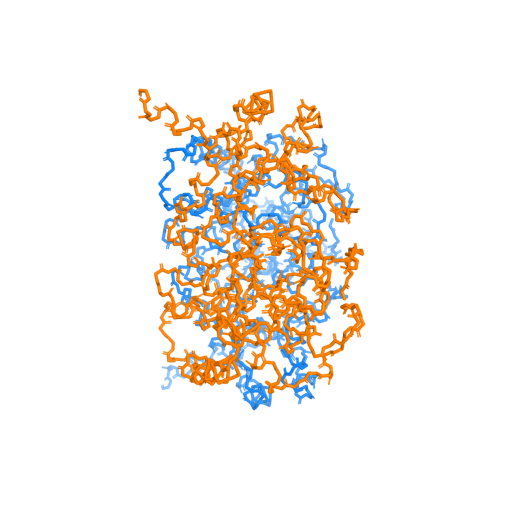125 ? -7.223 -17.844 5.984 1 98.5 125 ILE B O 1
ATOM 3788 N N . TRP B 1 126 ? -6.766 -16.875 4.027 1 98.31 126 TRP B N 1
ATOM 3789 C CA . TRP B 1 126 ? -5.398 -17.391 4.059 1 98.31 126 TRP B CA 1
ATOM 3790 C C . TRP B 1 126 ? -4.668 -16.922 5.316 1 98.31 126 TRP B C 1
ATOM 3792 O O . TRP B 1 126 ? -4.035 -17.719 6.004 1 98.31 126 TRP B O 1
ATOM 3802 N N . GLY B 1 127 ? -4.762 -15.609 5.621 1 97.06 127 GLY B N 1
ATOM 3803 C CA . GLY B 1 127 ? -4.102 -15.055 6.789 1 97.06 127 GLY B CA 1
ATOM 3804 C C . GLY B 1 127 ? -4.543 -15.703 8.086 1 97.06 127 GLY B C 1
ATOM 3805 O O . GLY B 1 127 ? -3.719 -15.984 8.961 1 97.06 127 GLY B O 1
ATOM 3806 N N . ILE B 1 128 ? -5.816 -15.969 8.188 1 96.81 128 ILE B N 1
ATOM 3807 C CA . ILE B 1 128 ? -6.395 -16.516 9.414 1 96.81 128 ILE B CA 1
ATOM 3808 C C . ILE B 1 128 ? -5.957 -17.969 9.578 1 96.81 128 ILE B C 1
ATOM 3810 O O . ILE B 1 128 ? -5.723 -18.438 10.695 1 96.81 128 ILE B O 1
ATOM 3814 N N . ARG B 1 129 ? -5.82 -18.656 8.516 1 97.06 129 ARG B N 1
ATOM 3815 C CA . ARG B 1 129 ? -5.5 -20.078 8.547 1 97.06 129 ARG B CA 1
ATOM 3816 C C . ARG B 1 129 ? -3.998 -20.297 8.672 1 97.06 129 ARG B C 1
ATOM 3818 O O . ARG B 1 129 ? -3.547 -21.422 8.875 1 97.06 129 ARG B O 1
ATOM 3825 N N . HIS B 1 130 ? -3.211 -19.297 8.555 1 96.31 130 HIS B N 1
ATOM 3826 C CA . HIS B 1 130 ? -1.763 -19.359 8.703 1 96.31 130 HIS B CA 1
ATOM 3827 C C . HIS B 1 130 ? -1.271 -18.359 9.742 1 96.31 130 HIS B C 1
ATOM 3829 O O . HIS B 1 130 ? -0.573 -17.406 9.398 1 96.31 130 HIS B O 1
ATOM 3835 N N . PRO B 1 131 ? -1.508 -18.594 11.008 1 93.69 131 PRO B N 1
ATOM 3836 C CA . PRO B 1 131 ? -1.274 -17.609 12.07 1 93.69 131 PRO B CA 1
ATOM 3837 C C . PRO B 1 131 ? 0.206 -17.297 12.266 1 93.69 131 PRO B C 1
ATOM 3839 O O . PRO B 1 131 ? 0.55 -16.219 12.766 1 93.69 131 PRO B O 1
ATOM 3842 N N . ALA B 1 132 ? 1.076 -18.234 11.852 1 91.38 132 ALA B N 1
ATOM 3843 C CA . ALA B 1 132 ? 2.506 -17.984 12 1 91.38 132 ALA B CA 1
ATOM 3844 C C . ALA B 1 132 ? 2.928 -16.75 11.203 1 91.38 132 ALA B C 1
ATOM 3846 O O . ALA B 1 132 ? 3.842 -16.031 11.609 1 91.38 132 ALA B O 1
ATOM 3847 N N . SER B 1 133 ? 2.281 -16.484 10.148 1 91.56 133 SER B N 1
ATOM 3848 C CA . SER B 1 133 ? 2.6 -15.352 9.289 1 91.56 133 SER B CA 1
ATOM 3849 C C . SER B 1 133 ? 1.489 -14.312 9.32 1 91.56 133 SER B C 1
ATOM 3851 O O . SER B 1 133 ? 1.763 -13.109 9.344 1 91.56 133 SER B O 1
ATOM 3853 N N . GLY B 1 134 ? 0.233 -14.898 9.406 1 93.88 134 GLY B N 1
ATOM 3854 C CA . GLY B 1 134 ? -0.874 -14 9.117 1 93.88 134 GLY B CA 1
ATOM 3855 C C . GLY B 1 134 ? -0.827 -13.43 7.715 1 93.88 134 GLY B C 1
ATOM 3856 O O . GLY B 1 134 ? -0.092 -13.93 6.859 1 93.88 134 GLY B O 1
ATOM 3857 N N . TYR B 1 135 ? -1.728 -12.43 7.426 1 95.12 135 TYR B N 1
ATOM 3858 C CA . TYR B 1 135 ? -1.629 -11.727 6.148 1 95.12 135 TYR B CA 1
ATOM 3859 C C . TYR B 1 135 ? -0.576 -10.625 6.207 1 95.12 135 TYR B C 1
ATOM 3861 O O . TYR B 1 135 ? -0.555 -9.828 7.148 1 95.12 135 TYR B O 1
ATOM 3869 N N . VAL B 1 136 ? 0.282 -10.633 5.266 1 93.81 136 VAL B N 1
ATOM 3870 C CA . VAL B 1 136 ? 1.332 -9.625 5.16 1 93.81 136 VAL B CA 1
ATOM 3871 C C . VAL B 1 136 ? 1.245 -8.922 3.807 1 93.81 136 VAL B C 1
ATOM 3873 O O . VAL B 1 136 ? 0.98 -9.562 2.785 1 93.81 136 VAL B O 1
ATOM 3876 N N . GLN B 1 137 ? 1.5 -7.586 3.814 1 92.19 137 GLN B N 1
ATOM 3877 C CA . GLN B 1 137 ? 1.517 -6.809 2.58 1 92.19 137 GLN B CA 1
ATOM 3878 C C . GLN B 1 137 ? 2.461 -7.43 1.553 1 92.19 137 GLN B C 1
ATOM 3880 O O . GLN B 1 137 ? 3.588 -7.805 1.884 1 92.19 137 GLN B O 1
ATOM 3885 N N . GLY B 1 138 ? 1.992 -7.512 0.34 1 93.75 138 GLY B N 1
ATOM 3886 C CA . GLY B 1 138 ? 2.732 -8.141 -0.741 1 93.75 138 GLY B CA 1
ATOM 3887 C C . GLY B 1 138 ? 2.139 -9.469 -1.178 1 93.75 138 GLY B C 1
ATOM 3888 O O . GLY B 1 138 ? 2.293 -9.875 -2.332 1 93.75 138 GLY B O 1
ATOM 3889 N N . MET B 1 139 ? 1.481 -10.125 -0.293 1 96.44 139 MET B N 1
ATOM 3890 C CA . MET B 1 139 ? 0.867 -11.414 -0.598 1 96.44 139 MET B CA 1
ATOM 3891 C C . MET B 1 139 ? -0.237 -11.258 -1.639 1 96.44 139 MET B C 1
ATOM 3893 O O . MET B 1 139 ? -0.523 -12.188 -2.391 1 96.44 139 MET B O 1
ATOM 3897 N N . ASN B 1 140 ? -0.925 -10.109 -1.661 1 97.38 140 ASN B N 1
ATOM 3898 C CA . ASN B 1 140 ? -1.975 -9.844 -2.641 1 97.38 140 ASN B CA 1
ATOM 3899 C C . ASN B 1 140 ? -1.454 -9.977 -4.07 1 97.38 140 ASN B C 1
ATOM 3901 O O . ASN B 1 140 ? -2.156 -10.477 -4.949 1 97.38 140 ASN B O 1
ATOM 3905 N N . ASP B 1 141 ? -0.184 -9.68 -4.266 1 97.25 141 ASP B N 1
ATOM 3906 C CA . ASP B 1 141 ? 0.419 -9.758 -5.594 1 97.25 141 ASP B CA 1
ATOM 3907 C C . ASP B 1 141 ? 0.619 -11.211 -6.016 1 97.25 141 ASP B C 1
ATOM 3909 O O . ASP B 1 141 ? 0.492 -11.547 -7.195 1 97.25 141 ASP B O 1
ATOM 3913 N N . LEU B 1 142 ? 0.91 -12.031 -5.066 1 98.12 142 LEU B N 1
ATOM 3914 C CA . LEU B 1 142 ? 1.23 -13.422 -5.363 1 98.12 142 LEU B CA 1
ATOM 3915 C C . LEU B 1 142 ? 0.016 -14.148 -5.93 1 98.12 142 LEU B C 1
ATOM 3917 O O . LEU B 1 142 ? 0.161 -15.125 -6.68 1 98.12 142 LEU B O 1
ATOM 3921 N N . VAL B 1 143 ? -1.152 -13.672 -5.629 1 98.44 143 VAL B N 1
ATOM 3922 C CA . VAL B 1 143 ? -2.373 -14.383 -6.004 1 98.44 143 VAL B CA 1
ATOM 3923 C C . VAL B 1 143 ? -2.775 -13.992 -7.426 1 98.44 143 VAL B C 1
ATOM 3925 O O . VAL B 1 143 ? -3.49 -14.742 -8.102 1 98.44 143 VAL B O 1
ATOM 3928 N N . THR B 1 144 ? -2.35 -12.844 -7.922 1 98.44 144 THR B N 1
ATOM 3929 C CA . THR B 1 144 ? -2.883 -12.25 -9.141 1 98.44 144 THR B CA 1
ATOM 3930 C C . THR B 1 144 ? -2.615 -13.148 -10.344 1 98.44 144 THR B C 1
A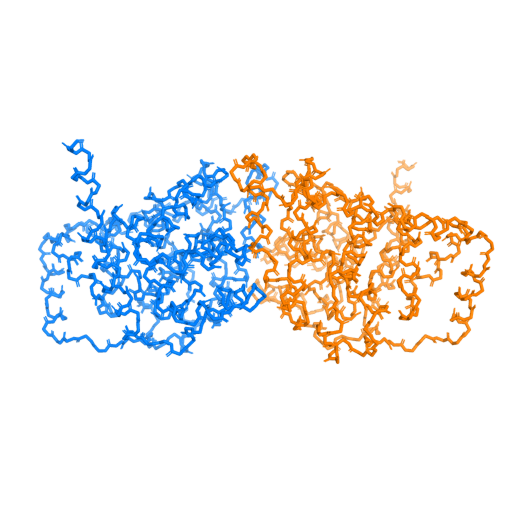TOM 3932 O O . THR B 1 144 ? -3.498 -13.359 -11.18 1 98.44 144 THR B O 1
ATOM 3935 N N . PRO B 1 145 ? -1.424 -13.758 -10.469 1 98.19 145 PRO B N 1
ATOM 3936 C CA . PRO B 1 145 ? -1.238 -14.664 -11.609 1 98.19 145 PRO B CA 1
ATOM 3937 C C . PRO B 1 145 ? -2.158 -15.883 -11.547 1 98.19 145 PRO B C 1
ATOM 3939 O O . PRO B 1 145 ? -2.727 -16.281 -12.57 1 98.19 145 PRO B O 1
ATOM 3942 N N . PHE B 1 146 ? -2.285 -16.453 -10.391 1 98.75 146 PHE B N 1
ATOM 3943 C CA . PHE B 1 146 ? -3.186 -17.578 -10.234 1 98.75 146 PHE B CA 1
ATOM 3944 C C . PHE B 1 146 ? -4.605 -17.203 -10.641 1 98.75 146 PHE B C 1
ATOM 3946 O O . PHE B 1 146 ? -5.254 -17.938 -11.398 1 98.75 146 PHE B O 1
ATOM 3953 N N . LEU B 1 147 ? -5.023 -16.109 -10.102 1 98.5 147 LEU B N 1
ATOM 3954 C CA . LEU B 1 147 ? -6.387 -15.656 -10.367 1 98.5 147 LEU B CA 1
ATOM 3955 C C . LEU B 1 147 ? -6.609 -15.469 -11.867 1 98.5 147 LEU B C 1
ATOM 3957 O O . LEU B 1 147 ? -7.617 -15.93 -12.406 1 98.5 147 LEU B O 1
ATOM 3961 N N . ALA B 1 148 ? -5.715 -14.836 -12.523 1 97.56 148 ALA B N 1
ATOM 3962 C CA . ALA B 1 148 ? -5.816 -14.602 -13.961 1 97.56 148 ALA B CA 1
ATOM 3963 C C . ALA B 1 148 ? -5.875 -15.922 -14.727 1 97.56 148 ALA B C 1
ATOM 3965 O O . ALA B 1 148 ? -6.715 -16.094 -15.609 1 97.56 148 ALA B O 1
ATOM 3966 N N . VAL B 1 149 ? -5.043 -16.812 -14.375 1 98 149 VAL B N 1
ATOM 3967 C CA . VAL B 1 149 ? -4.918 -18.062 -15.102 1 98 149 VAL B CA 1
ATOM 3968 C C . VAL B 1 149 ? -6.164 -18.922 -14.883 1 98 149 VAL B C 1
ATOM 3970 O O . VAL B 1 149 ? -6.723 -19.469 -15.836 1 98 149 VAL B O 1
ATOM 3973 N N . PHE B 1 150 ? -6.613 -19.016 -13.703 1 98.44 150 PHE B N 1
ATOM 3974 C CA . PHE B 1 150 ? -7.766 -19.875 -13.438 1 98.44 150 PHE B CA 1
ATOM 3975 C C . PHE B 1 150 ? -9.039 -19.234 -13.984 1 98.44 150 PHE B C 1
ATOM 3977 O O . PHE B 1 150 ? -9.945 -19.953 -14.438 1 98.44 150 PHE B O 1
ATOM 3984 N N . LEU B 1 151 ? -9.117 -17.938 -13.961 1 97.88 151 LEU B N 1
ATOM 3985 C CA . LEU B 1 151 ? -10.266 -17.266 -14.555 1 97.88 151 LEU B CA 1
ATOM 3986 C C . LEU B 1 151 ? -10.281 -17.453 -16.078 1 97.88 151 LEU B C 1
ATOM 3988 O O . LEU B 1 151 ? -11.344 -17.438 -16.688 1 97.88 151 LEU B O 1
ATOM 3992 N N . SER B 1 152 ? -9.117 -17.672 -16.672 1 96.62 152 SER B N 1
ATOM 3993 C CA . SER B 1 152 ? -9.023 -17.844 -18.109 1 96.62 152 SER B CA 1
ATOM 3994 C C . SER B 1 152 ? -9.773 -19.078 -18.578 1 96.62 152 SER B C 1
ATOM 3996 O O . SER B 1 152 ? -10.109 -19.203 -19.766 1 96.62 152 SER B O 1
ATOM 3998 N N . GLU B 1 153 ? -10 -19.984 -17.672 1 96.31 153 GLU B N 1
ATOM 3999 C CA . GLU B 1 153 ? -10.797 -21.172 -18 1 96.31 153 GLU B CA 1
ATOM 4000 C C . GLU B 1 153 ? -12.258 -20.797 -18.266 1 96.31 153 GLU B C 1
ATOM 4002 O O . GLU B 1 153 ? -12.977 -21.531 -18.953 1 96.31 153 GLU B O 1
ATOM 4007 N N . HIS B 1 154 ? -12.68 -19.672 -17.781 1 96.06 154 HIS B N 1
ATOM 4008 C CA . HIS B 1 154 ? -14.078 -19.266 -17.875 1 96.06 154 HIS B CA 1
ATOM 4009 C C . HIS B 1 154 ? -14.234 -18.047 -18.766 1 96.06 154 HIS B C 1
ATOM 4011 O O . HIS B 1 154 ? -15.352 -17.703 -19.172 1 96.06 154 HIS B O 1
ATOM 4017 N N . LEU B 1 155 ? -13.172 -17.375 -18.984 1 95.56 155 LEU B N 1
ATOM 4018 C CA . LEU B 1 155 ? -13.188 -16.156 -19.766 1 95.56 155 LEU B CA 1
ATOM 4019 C C . LEU B 1 155 ? -12.25 -16.266 -20.969 1 95.56 155 LEU B C 1
ATOM 4021 O O . LEU B 1 155 ? -11.039 -16.047 -20.844 1 95.56 155 LEU B O 1
ATOM 4025 N N . PRO B 1 156 ? -12.812 -16.516 -22.094 1 88.88 156 PRO B N 1
ATOM 4026 C CA . PRO B 1 156 ? -11.953 -16.719 -23.266 1 88.88 156 PRO B CA 1
ATOM 4027 C C . PRO B 1 156 ? -11.391 -15.398 -23.797 1 88.88 156 PRO B C 1
ATOM 4029 O O . PRO B 1 156 ? -11.945 -14.328 -23.547 1 88.88 156 PRO B O 1
ATOM 4032 N N . GLY B 1 157 ? -10.25 -15.508 -24.547 1 88.5 157 GLY B N 1
ATOM 4033 C CA . GLY B 1 157 ? -9.664 -14.352 -25.203 1 88.5 157 GLY B CA 1
ATOM 4034 C C . GLY B 1 157 ? -8.703 -13.578 -24.312 1 88.5 157 GLY B C 1
ATOM 4035 O O . GLY B 1 157 ? -8.367 -14.039 -23.219 1 88.5 157 GLY B O 1
ATOM 4036 N N . PRO B 1 158 ? -8.18 -12.5 -24.828 1 90.5 158 PRO B N 1
ATOM 4037 C CA . PRO B 1 158 ? -7.273 -11.672 -24.031 1 90.5 158 PRO B CA 1
ATOM 4038 C C . PRO B 1 158 ? -7.965 -11.008 -22.844 1 90.5 158 PRO B C 1
ATOM 4040 O O . PRO B 1 158 ? -9.172 -10.758 -22.891 1 90.5 158 PRO B O 1
ATOM 4043 N N . MET B 1 159 ? -7.273 -10.797 -21.828 1 91 159 MET B N 1
ATOM 4044 C CA . MET B 1 159 ? -7.816 -10.273 -20.594 1 91 159 MET B CA 1
ATOM 4045 C C . MET B 1 159 ? -8.562 -8.961 -20.828 1 91 159 MET B C 1
ATOM 4047 O O . MET B 1 159 ? -9.555 -8.68 -20.156 1 91 159 MET B O 1
ATOM 4051 N N . GLU B 1 160 ? -8.055 -8.164 -21.766 1 89.62 160 GLU B N 1
ATOM 4052 C CA . GLU B 1 160 ? -8.656 -6.867 -22.078 1 89.62 160 GLU B CA 1
ATOM 4053 C C . GLU B 1 160 ? -10.109 -7.023 -22.516 1 89.62 160 GLU B C 1
ATOM 4055 O O . GLU B 1 160 ? -10.898 -6.082 -22.422 1 89.62 160 GLU B O 1
ATOM 4060 N N . SER B 1 161 ? -10.438 -8.195 -22.969 1 92.25 161 SER B N 1
ATOM 4061 C CA . SER B 1 161 ? -11.781 -8.438 -23.484 1 92.25 161 SER B CA 1
ATOM 4062 C C . SER B 1 161 ? -12.68 -9.078 -22.422 1 92.25 161 SER B C 1
ATOM 4064 O O . SER B 1 161 ? -13.867 -9.281 -22.656 1 92.25 161 SER B O 1
ATOM 4066 N N . TRP B 1 162 ? -12.094 -9.32 -21.266 1 94.88 162 TRP B N 1
ATOM 4067 C CA . TRP B 1 162 ? -12.836 -10.016 -20.219 1 94.88 162 TRP B CA 1
ATOM 4068 C C . TRP B 1 162 ? -13.93 -9.125 -19.641 1 94.88 162 TRP B C 1
ATOM 4070 O O . TRP B 1 162 ? -13.742 -7.914 -19.484 1 94.88 162 TRP B O 1
ATOM 4080 N N . SER B 1 163 ? -15.047 -9.75 -19.344 1 93.56 163 SER B N 1
ATOM 4081 C CA . SER B 1 163 ? -16.172 -9.055 -18.719 1 93.56 163 SER B CA 1
ATOM 4082 C C . SER B 1 163 ? -16.594 -9.742 -17.422 1 93.56 163 SER B C 1
ATOM 4084 O O . SER B 1 163 ? -16.797 -10.961 -17.391 1 93.56 163 SER B O 1
ATOM 4086 N N . ALA B 1 164 ? -16.75 -8.984 -16.438 1 91.25 164 ALA B N 1
ATOM 4087 C CA . ALA B 1 164 ? -17.172 -9.5 -15.133 1 91.25 164 ALA B CA 1
ATOM 4088 C C . ALA B 1 164 ? -18.578 -10.07 -15.211 1 91.25 164 ALA B C 1
ATOM 4090 O O . ALA B 1 164 ? -18.969 -10.898 -14.375 1 91.25 164 ALA B O 1
ATOM 4091 N N . GLU B 1 165 ? -19.359 -9.664 -16.156 1 91.56 165 GLU B N 1
ATOM 4092 C CA . GLU B 1 165 ? -20.75 -10.102 -16.297 1 91.56 165 GLU B CA 1
ATOM 4093 C C . GLU B 1 165 ? -20.828 -11.594 -16.578 1 91.56 165 GLU B C 1
ATOM 4095 O O . GLU B 1 165 ? -21.859 -12.227 -16.359 1 91.56 165 GLU B O 1
ATOM 4100 N N . ALA B 1 166 ? -19.734 -12.109 -17.062 1 93.25 166 ALA B N 1
ATOM 4101 C CA . ALA B 1 166 ? -19.703 -13.531 -17.391 1 93.25 166 ALA B CA 1
ATOM 4102 C C . ALA B 1 166 ? -19.469 -14.391 -16.156 1 93.25 166 ALA B C 1
ATOM 4104 O O . ALA B 1 166 ? -19.547 -15.617 -16.219 1 93.25 166 ALA B O 1
ATOM 4105 N N . LEU B 1 167 ? -19.172 -13.75 -15.062 1 95.88 167 LEU B N 1
ATOM 4106 C CA . LEU B 1 167 ? -18.844 -14.453 -13.828 1 95.88 167 LEU B CA 1
ATOM 4107 C C . LEU B 1 167 ? -20.016 -14.453 -12.859 1 95.88 167 LEU B C 1
ATOM 4109 O O . LEU B 1 167 ? -20.875 -13.57 -12.922 1 95.88 167 LEU B O 1
ATOM 4113 N N . ASN B 1 168 ? -20.141 -15.492 -12.125 1 94.69 168 ASN B N 1
ATOM 4114 C CA . ASN B 1 168 ? -21.078 -15.562 -11 1 94.69 168 ASN B CA 1
ATOM 4115 C C . ASN B 1 168 ? -20.406 -16.094 -9.742 1 94.69 168 ASN B C 1
ATOM 4117 O O . ASN B 1 168 ? -19.219 -16.438 -9.766 1 94.69 168 ASN B O 1
ATOM 4121 N N . GLN B 1 169 ? -21.094 -16.219 -8.734 1 92.19 169 GLN B N 1
ATOM 4122 C CA . GLN B 1 169 ? -20.531 -16.547 -7.438 1 92.19 169 GLN B CA 1
ATOM 4123 C C . GLN B 1 169 ? -20 -17.969 -7.418 1 92.19 169 GLN B C 1
ATOM 4125 O O . GLN B 1 169 ? -19 -18.266 -6.754 1 92.19 169 GLN B O 1
ATOM 4130 N N . THR B 1 170 ? -20.656 -18.812 -8.094 1 96 170 THR B N 1
ATOM 4131 C CA . THR B 1 170 ? -20.25 -20.203 -8.133 1 96 170 THR B CA 1
ATOM 4132 C C . THR B 1 170 ? -18.891 -20.344 -8.805 1 96 170 THR B C 1
ATOM 4134 O O . THR B 1 170 ? -18 -21.031 -8.289 1 96 170 THR B O 1
ATOM 4137 N N . ILE B 1 171 ? -18.766 -19.719 -9.922 1 97.44 171 ILE B N 1
ATOM 4138 C CA . ILE B 1 171 ? -17.516 -19.734 -10.664 1 97.44 171 ILE B CA 1
ATOM 4139 C C . ILE B 1 171 ? -16.406 -19.094 -9.82 1 97.44 171 ILE B C 1
ATOM 4141 O O . ILE B 1 171 ? -15.32 -19.656 -9.688 1 97.44 171 ILE B O 1
ATOM 4145 N N . MET B 1 172 ? -16.734 -17.984 -9.195 1 97.31 172 MET B N 1
ATOM 4146 C CA . MET B 1 172 ? -15.727 -17.234 -8.445 1 97.31 172 MET B CA 1
ATOM 4147 C C . MET B 1 172 ? -15.266 -18.016 -7.223 1 97.31 172 MET B C 1
ATOM 4149 O O . MET B 1 172 ? -14.078 -18.016 -6.891 1 97.31 172 MET B O 1
ATOM 4153 N N . LEU B 1 173 ? -16.156 -18.688 -6.602 1 97.81 173 LEU B N 1
ATOM 4154 C CA . LEU B 1 173 ? -15.797 -19.469 -5.422 1 97.81 173 LEU B CA 1
ATOM 4155 C C . LEU B 1 173 ? -14.875 -20.625 -5.797 1 97.81 173 LEU B C 1
ATOM 4157 O O . LEU B 1 173 ? -13.961 -20.953 -5.051 1 97.81 173 LEU B O 1
ATOM 4161 N N . ALA B 1 174 ? -15.164 -21.219 -6.883 1 98.19 174 ALA B N 1
ATOM 4162 C CA . ALA B 1 174 ? -14.312 -22.297 -7.363 1 98.19 174 ALA B CA 1
ATOM 4163 C C . ALA B 1 174 ? -12.914 -21.781 -7.707 1 98.19 174 ALA B C 1
ATOM 4165 O O . ALA B 1 174 ? -11.914 -22.406 -7.34 1 98.19 174 ALA B O 1
ATOM 4166 N N . VAL B 1 175 ? -12.828 -20.688 -8.414 1 98.44 175 VAL B N 1
ATOM 4167 C CA . VAL B 1 175 ? -11.562 -20.078 -8.805 1 98.44 175 VAL B CA 1
ATOM 4168 C C . VAL B 1 175 ? -10.789 -19.641 -7.562 1 98.44 175 VAL B C 1
ATOM 4170 O O . VAL B 1 175 ? -9.578 -19.844 -7.473 1 98.44 175 VAL B O 1
ATOM 4173 N N . GLU B 1 176 ? -11.508 -19.094 -6.633 1 98.25 176 GLU B N 1
ATOM 4174 C CA . GLU B 1 176 ? -10.914 -18.672 -5.363 1 98.25 176 GLU B CA 1
ATOM 4175 C C . GLU B 1 176 ? -10.266 -19.859 -4.652 1 98.25 176 GLU B C 1
ATOM 4177 O O . GLU B 1 176 ? -9.156 -19.734 -4.113 1 98.25 176 GLU B O 1
ATOM 4182 N N . ALA B 1 177 ? -11.008 -20.906 -4.664 1 98.75 177 ALA B N 1
ATOM 4183 C CA . ALA B 1 177 ? -10.492 -22.109 -4.027 1 98.75 177 ALA B CA 1
ATOM 4184 C C . ALA B 1 177 ? -9.188 -22.562 -4.68 1 98.75 177 ALA B C 1
ATOM 4186 O O . ALA B 1 177 ? -8.227 -22.906 -3.986 1 98.75 177 ALA B O 1
ATOM 4187 N N . ASP B 1 178 ? -9.203 -22.578 -5.98 1 98.81 178 ASP B N 1
ATOM 4188 C CA . ASP B 1 178 ? -8.008 -22.969 -6.719 1 98.81 178 ASP B CA 1
ATOM 4189 C C . ASP B 1 178 ? -6.832 -22.047 -6.379 1 98.81 178 ASP B C 1
ATOM 4191 O O . ASP B 1 178 ? -5.723 -22.531 -6.121 1 98.81 178 ASP B O 1
ATOM 4195 N N . CYS B 1 179 ? -7.082 -20.766 -6.359 1 98.81 179 CYS B N 1
ATOM 4196 C CA . CYS B 1 179 ? -6.047 -19.797 -6.035 1 98.81 179 CYS B CA 1
ATOM 4197 C C . CYS B 1 179 ? -5.543 -19.984 -4.609 1 98.81 179 CYS B C 1
ATOM 4199 O O . CYS B 1 179 ? -4.34 -19.906 -4.359 1 98.81 179 CYS B O 1
ATOM 4201 N N . TYR B 1 180 ? -6.488 -20.234 -3.732 1 98.75 180 TYR B N 1
ATOM 4202 C CA . TYR B 1 180 ? -6.145 -20.406 -2.326 1 98.75 180 TYR B CA 1
ATOM 4203 C C . TYR B 1 180 ? -5.16 -21.562 -2.143 1 98.75 180 TYR B C 1
ATOM 4205 O O . TYR B 1 180 ? -4.117 -21.406 -1.509 1 98.75 180 TYR B O 1
ATOM 4213 N N . TRP B 1 181 ? -5.48 -22.656 -2.648 1 98.56 181 TRP B N 1
ATOM 4214 C CA . TRP B 1 181 ? -4.668 -23.844 -2.443 1 98.56 181 TRP B CA 1
ATOM 4215 C C . TRP B 1 181 ? -3.314 -23.719 -3.137 1 98.56 181 TRP B C 1
ATOM 4217 O O . TRP B 1 181 ? -2.291 -24.141 -2.604 1 98.56 181 TRP B O 1
ATOM 4227 N N . CYS B 1 182 ? -3.305 -23.125 -4.312 1 98.38 182 CYS B N 1
ATOM 4228 C CA . CYS B 1 182 ? -2.041 -22.922 -5.012 1 98.38 182 CYS B CA 1
ATOM 4229 C C . CYS B 1 182 ? -1.173 -21.906 -4.281 1 98.38 182 CYS B C 1
ATOM 4231 O O . CYS B 1 182 ? 0.048 -22.062 -4.215 1 98.38 182 CYS B O 1
ATOM 4233 N N . LEU B 1 183 ? -1.797 -20.875 -3.723 1 98 183 LEU B N 1
ATOM 4234 C CA . LEU B 1 183 ? -1.063 -19.891 -2.918 1 98 183 LEU B CA 1
ATOM 4235 C C . LEU B 1 183 ? -0.433 -20.562 -1.701 1 98 183 LEU B C 1
ATOM 4237 O O . LEU B 1 183 ? 0.714 -20.266 -1.353 1 98 183 LEU B O 1
ATOM 4241 N N . CYS B 1 184 ? -1.205 -21.422 -1.065 1 97.25 184 CYS B N 1
ATOM 4242 C CA . CYS B 1 184 ? -0.682 -22.156 0.078 1 97.25 184 CYS B CA 1
ATOM 4243 C C . CYS B 1 184 ? 0.606 -22.891 -0.287 1 97.25 184 CYS B C 1
ATOM 4245 O O . CYS B 1 184 ? 1.595 -22.812 0.446 1 97.25 184 CYS B O 1
ATOM 4247 N N . LYS B 1 185 ? 0.554 -23.516 -1.397 1 95.81 185 LYS B N 1
ATOM 4248 C CA . LYS B 1 185 ? 1.713 -24.297 -1.831 1 95.81 185 LYS B CA 1
ATOM 4249 C C . LYS B 1 185 ? 2.889 -23.391 -2.166 1 95.81 185 LYS B C 1
ATOM 4251 O O . LYS B 1 185 ? 4.031 -23.688 -1.811 1 95.81 185 LYS B O 1
ATOM 4256 N N . LEU B 1 186 ? 2.643 -22.328 -2.832 1 96.38 186 LEU B N 1
ATOM 4257 C CA . LEU B 1 186 ? 3.688 -21.391 -3.225 1 96.38 186 LEU B CA 1
ATOM 4258 C C . LEU B 1 186 ? 4.375 -20.797 -1.998 1 96.38 186 LEU B C 1
ATOM 4260 O O . LEU B 1 186 ? 5.605 -20.734 -1.935 1 96.38 186 LEU B O 1
ATOM 4264 N N . VAL B 1 187 ? 3.609 -20.406 -0.995 1 96.25 187 VAL B N 1
ATOM 4265 C CA . VAL B 1 187 ? 4.121 -19.672 0.162 1 96.25 187 VAL B CA 1
ATOM 4266 C C . VAL B 1 187 ? 4.832 -20.641 1.107 1 96.25 187 VAL B C 1
ATOM 4268 O O . VAL B 1 187 ? 5.727 -20.25 1.855 1 96.25 187 VAL B O 1
ATOM 4271 N N . GLU B 1 188 ? 4.488 -21.891 1.019 1 92.75 188 GLU B N 1
ATOM 4272 C CA . GLU B 1 188 ? 5.129 -22.906 1.853 1 92.75 188 GLU B CA 1
ATOM 4273 C C . GLU B 1 188 ? 6.648 -22.875 1.69 1 92.75 188 GLU B C 1
ATOM 4275 O O . GLU B 1 188 ? 7.383 -23.078 2.658 1 92.75 188 GLU B O 1
ATOM 4280 N N . GLY B 1 189 ? 7.117 -22.625 0.574 1 90.81 189 GLY B N 1
ATOM 4281 C CA . GLY B 1 189 ? 8.547 -22.609 0.289 1 90.81 189 GLY B CA 1
ATOM 4282 C C . GLY B 1 189 ? 9.227 -21.328 0.692 1 90.81 189 GLY B C 1
ATOM 4283 O O . GLY B 1 189 ? 10.461 -21.266 0.75 1 90.81 189 GLY B O 1
ATOM 4284 N N . ILE B 1 190 ? 8.398 -20.297 1.031 1 95.88 190 ILE B N 1
ATOM 4285 C CA . ILE B 1 190 ? 8.961 -18.984 1.374 1 95.88 190 ILE B CA 1
ATOM 4286 C C . ILE B 1 190 ? 8.211 -18.406 2.57 1 95.88 190 ILE B C 1
ATOM 4288 O O . ILE B 1 190 ? 7.93 -17.203 2.605 1 95.88 190 ILE B O 1
ATOM 4292 N N . GLN B 1 191 ? 7.832 -19.203 3.455 1 94.56 191 GLN B N 1
ATOM 4293 C CA . GLN B 1 191 ? 7.047 -18.781 4.609 1 94.56 191 GLN B CA 1
ATOM 4294 C C . GLN B 1 191 ? 7.777 -17.688 5.395 1 94.56 191 GLN B C 1
ATOM 4296 O O . GLN B 1 191 ? 7.152 -16.75 5.879 1 94.56 191 GLN B O 1
ATOM 4301 N N . ASP B 1 192 ? 9.086 -17.812 5.508 1 95.5 192 ASP B N 1
ATOM 4302 C CA . ASP B 1 192 ? 9.867 -16.891 6.328 1 95.5 192 ASP B CA 1
ATOM 4303 C C . ASP B 1 192 ? 9.992 -15.531 5.652 1 95.5 192 ASP B C 1
ATOM 4305 O O . ASP B 1 192 ? 10.508 -14.586 6.25 1 95.5 192 ASP B O 1
ATOM 4309 N N . HIS B 1 193 ? 9.5 -15.422 4.359 1 95.5 193 HIS B N 1
ATOM 4310 C CA . HIS B 1 193 ? 9.367 -14.109 3.738 1 95.5 193 HIS B CA 1
ATOM 4311 C C . HIS B 1 193 ? 8.281 -13.289 4.418 1 95.5 193 HIS B C 1
ATOM 4313 O O . HIS B 1 193 ? 8.289 -12.055 4.344 1 95.5 193 HIS B O 1
ATOM 4319 N N . TYR B 1 194 ?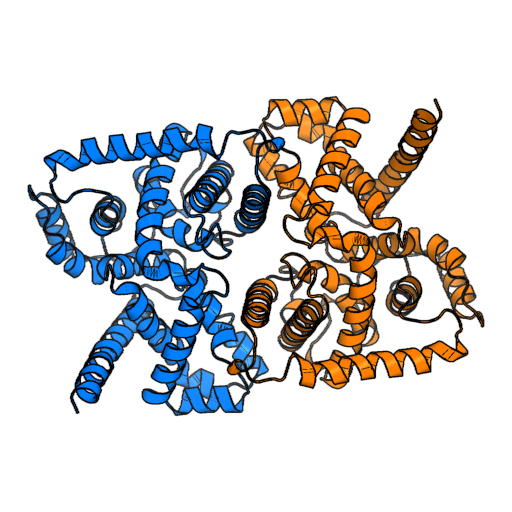 7.387 -13.977 5.152 1 95.06 194 TYR B N 1
ATOM 4320 C CA . TYR B 1 194 ? 6.188 -13.266 5.586 1 95.06 194 TYR B CA 1
ATOM 4321 C C . TYR B 1 194 ? 5.992 -13.398 7.094 1 95.06 194 TYR B C 1
ATOM 4323 O O . TYR B 1 194 ? 4.965 -12.977 7.629 1 95.06 194 TYR B O 1
ATOM 4331 N N . THR B 1 195 ? 6.938 -13.953 7.766 1 93.25 195 THR B N 1
ATOM 4332 C CA . THR B 1 195 ? 6.914 -13.961 9.227 1 93.25 195 THR B CA 1
ATOM 4333 C C . THR B 1 195 ? 7.508 -12.672 9.781 1 93.25 195 THR B C 1
ATOM 4335 O O . THR B 1 195 ? 8.008 -11.836 9.023 1 93.25 195 THR B O 1
ATOM 4338 N N . TYR B 1 196 ? 7.367 -12.531 11.039 1 85.81 196 TYR B N 1
ATOM 4339 C CA . TYR B 1 196 ? 7.793 -11.305 11.695 1 85.81 196 TYR B CA 1
ATOM 4340 C C . TYR B 1 196 ? 9.242 -10.969 11.344 1 85.81 196 TYR B C 1
ATOM 4342 O O . TYR B 1 196 ? 10.102 -11.852 11.344 1 85.81 196 TYR B O 1
ATOM 4350 N N . ALA B 1 197 ? 9.531 -9.766 11.023 1 85.88 197 ALA B N 1
ATOM 4351 C CA . ALA B 1 197 ? 10.82 -9.188 10.648 1 85.88 197 ALA B CA 1
ATOM 4352 C C . ALA B 1 197 ? 11.289 -9.719 9.297 1 85.88 197 ALA B C 1
ATOM 4354 O O . ALA B 1 197 ? 12.328 -9.312 8.789 1 85.88 197 ALA B O 1
ATOM 4355 N N . GLN B 1 198 ? 10.57 -10.742 8.758 1 92.25 198 GLN B N 1
ATOM 4356 C CA . GLN B 1 198 ? 10.766 -11.242 7.402 1 92.25 198 GLN B CA 1
ATOM 4357 C C . GLN B 1 198 ? 12.211 -11.672 7.172 1 92.25 198 GLN B C 1
ATOM 4359 O O . GLN B 1 198 ? 12.852 -11.219 6.219 1 92.25 198 GLN B O 1
ATOM 4364 N N . PRO B 1 199 ? 12.734 -12.641 8 1 93.88 199 PRO B N 1
ATOM 4365 C CA . PRO B 1 199 ? 14.125 -13.086 7.898 1 93.88 199 PRO B CA 1
ATOM 4366 C C . PRO B 1 199 ? 14.453 -13.672 6.527 1 93.88 199 PRO B C 1
ATOM 4368 O O . PRO B 1 199 ? 15.586 -13.562 6.059 1 93.88 199 PRO B O 1
ATOM 4371 N N . GLY B 1 200 ? 13.461 -14.336 5.887 1 95.69 200 GLY B N 1
ATOM 4372 C CA . GLY B 1 200 ? 13.672 -14.867 4.551 1 95.69 200 GLY B CA 1
ATOM 4373 C C . GLY B 1 200 ? 14.031 -13.797 3.535 1 95.69 200 GLY B C 1
ATOM 4374 O O . GLY B 1 200 ? 14.898 -14.008 2.684 1 95.69 200 GLY B O 1
ATOM 4375 N N . ILE B 1 201 ? 13.359 -12.695 3.621 1 95.5 201 ILE B N 1
ATOM 4376 C CA . ILE B 1 201 ? 13.633 -11.578 2.717 1 95.5 201 ILE B CA 1
ATOM 4377 C C . ILE B 1 201 ? 15.023 -11.016 2.992 1 95.5 201 ILE B C 1
ATOM 4379 O O . ILE B 1 201 ? 15.773 -10.727 2.061 1 95.5 201 ILE B O 1
ATOM 4383 N N . GLN B 1 202 ? 15.359 -10.867 4.242 1 93.69 202 GLN B N 1
ATOM 4384 C CA . GLN B 1 202 ? 16.672 -10.359 4.613 1 93.69 202 GLN B CA 1
ATOM 4385 C C . GLN B 1 202 ? 17.781 -11.25 4.059 1 93.69 202 GLN B C 1
ATOM 4387 O O . GLN B 1 202 ? 18.766 -10.75 3.488 1 93.69 202 GLN B O 1
ATOM 4392 N N . ARG B 1 203 ? 17.609 -12.516 4.234 1 96.19 203 ARG B N 1
ATOM 4393 C CA . ARG B 1 203 ? 18.594 -13.461 3.725 1 96.19 203 ARG B CA 1
ATOM 4394 C C . ARG B 1 203 ? 18.688 -13.391 2.205 1 96.19 203 ARG B C 1
ATOM 4396 O O . ARG B 1 203 ? 19.781 -13.414 1.643 1 96.19 203 ARG B O 1
ATOM 4403 N N . ALA B 1 204 ? 17.562 -13.32 1.559 1 97.25 204 ALA B N 1
ATOM 4404 C CA . ALA B 1 204 ? 17.547 -13.258 0.099 1 97.25 204 ALA B CA 1
ATOM 4405 C C . ALA B 1 204 ? 18.25 -12.008 -0.405 1 97.25 204 ALA B C 1
ATOM 4407 O O . ALA B 1 204 ? 19.078 -12.078 -1.327 1 97.25 204 ALA B O 1
ATOM 4408 N N . VAL B 1 205 ? 17.984 -10.883 0.217 1 96.31 205 VAL B N 1
ATOM 4409 C CA . VAL B 1 205 ? 18.594 -9.617 -0.183 1 96.31 205 VAL B CA 1
ATOM 4410 C C . VAL B 1 205 ? 20.109 -9.688 0.002 1 96.31 205 VAL B C 1
ATOM 4412 O O . VAL B 1 205 ? 20.859 -9.242 -0.86 1 96.31 205 VAL B O 1
ATOM 4415 N N . PHE B 1 206 ? 20.531 -10.266 1.09 1 95.88 206 PHE B N 1
ATOM 4416 C CA . PHE B 1 206 ? 21.953 -10.43 1.359 1 95.88 206 PHE B CA 1
ATOM 4417 C C . PHE B 1 206 ? 22.609 -11.305 0.301 1 95.88 206 PHE B C 1
ATOM 4419 O O . PHE B 1 206 ? 23.672 -10.984 -0.207 1 95.88 206 PHE B O 1
ATOM 4426 N N . ARG B 1 207 ? 21.984 -12.391 -0.014 1 97.31 207 ARG B N 1
ATOM 4427 C CA . ARG B 1 207 ? 22.531 -13.328 -0.989 1 97.31 207 ARG B CA 1
ATOM 4428 C C . ARG B 1 207 ? 22.578 -12.711 -2.381 1 97.31 207 ARG B C 1
ATOM 4430 O O . ARG B 1 207 ? 23.5 -12.977 -3.154 1 97.31 207 ARG B O 1
ATOM 4437 N N . ILE B 1 208 ? 21.594 -11.898 -2.744 1 98.06 208 ILE B N 1
ATOM 4438 C CA . ILE B 1 208 ? 21.594 -11.188 -4.016 1 98.06 208 ILE B CA 1
ATOM 4439 C C . ILE B 1 208 ? 22.812 -10.25 -4.082 1 98.06 208 ILE B C 1
ATOM 4441 O O . ILE B 1 208 ? 23.531 -10.227 -5.082 1 98.06 208 ILE B O 1
ATOM 4445 N N . LYS B 1 209 ? 23 -9.508 -3.021 1 97.06 209 LYS B N 1
ATOM 4446 C CA . LYS B 1 209 ? 24.125 -8.594 -2.943 1 97.06 209 LYS B CA 1
ATOM 4447 C C . LYS B 1 209 ? 25.453 -9.344 -3.121 1 97.06 209 LYS B C 1
ATOM 4449 O O . LYS B 1 209 ? 26.312 -8.922 -3.896 1 97.06 209 LYS B O 1
ATOM 4454 N N . GLU B 1 210 ? 25.594 -10.453 -2.436 1 97.06 210 GLU B N 1
ATOM 4455 C CA . GLU B 1 210 ? 26.812 -11.25 -2.504 1 97.06 210 GLU B CA 1
ATOM 4456 C C . GLU B 1 210 ? 27.031 -11.805 -3.908 1 97.06 210 GLU B C 1
ATOM 4458 O O . GLU B 1 210 ? 28.156 -11.82 -4.41 1 97.06 210 GLU B O 1
ATOM 4463 N N . LEU B 1 211 ? 26 -12.266 -4.449 1 97.69 211 LEU B N 1
ATOM 4464 C CA . LEU B 1 211 ? 26.094 -12.82 -5.797 1 97.69 211 LEU B CA 1
ATOM 4465 C C . LEU B 1 211 ? 26.516 -11.75 -6.797 1 97.69 211 LEU B C 1
ATOM 4467 O O . LEU B 1 211 ? 27.359 -12 -7.652 1 97.69 211 LEU B O 1
ATOM 4471 N N . VAL B 1 212 ? 25.891 -10.562 -6.719 1 97.94 212 VAL B N 1
ATOM 4472 C CA . VAL B 1 212 ? 26.219 -9.461 -7.613 1 97.94 212 VAL B CA 1
ATOM 4473 C C . VAL B 1 212 ? 27.672 -9.047 -7.398 1 97.94 212 VAL B C 1
ATOM 4475 O O . VAL B 1 212 ? 28.391 -8.758 -8.359 1 97.94 212 VAL B O 1
ATOM 4478 N N . ARG B 1 213 ? 28.094 -9.008 -6.168 1 97.19 213 ARG B N 1
ATOM 4479 C CA . ARG B 1 213 ? 29.484 -8.672 -5.848 1 97.19 213 ARG B CA 1
ATOM 4480 C C . ARG B 1 213 ? 30.453 -9.656 -6.504 1 97.19 213 ARG B C 1
ATOM 4482 O O . ARG B 1 213 ? 31.5 -9.25 -7.008 1 97.19 213 ARG B O 1
ATOM 4489 N N . ARG B 1 214 ? 30.109 -10.898 -6.535 1 95.88 214 ARG B N 1
ATOM 4490 C CA . ARG B 1 214 ? 30.953 -11.945 -7.086 1 95.88 214 ARG B CA 1
ATOM 4491 C C . ARG B 1 214 ? 30.938 -11.93 -8.609 1 95.88 214 ARG B C 1
ATOM 4493 O O . ARG B 1 214 ? 31.984 -12.102 -9.25 1 95.88 214 ARG B O 1
ATOM 4500 N N . CYS B 1 215 ? 29.781 -11.688 -9.164 1 94.38 215 CYS B N 1
ATOM 4501 C CA . CYS B 1 215 ? 29.609 -11.781 -10.617 1 94.38 215 CYS B CA 1
ATOM 4502 C C . CYS B 1 215 ? 30.016 -10.477 -11.297 1 94.38 215 CYS B C 1
ATOM 4504 O O . CYS B 1 215 ? 30.547 -10.492 -12.414 1 94.38 215 CYS B O 1
ATOM 4506 N N . GLN B 1 216 ? 29.656 -9.398 -10.727 1 95.81 216 GLN B N 1
ATOM 4507 C CA . GLN B 1 216 ? 29.906 -8.07 -11.281 1 95.81 216 GLN B CA 1
ATOM 4508 C C . GLN B 1 216 ? 30.266 -7.074 -10.18 1 95.81 216 GLN B C 1
ATOM 4510 O O . GLN B 1 216 ? 29.484 -6.184 -9.859 1 95.81 216 GLN B O 1
ATOM 4515 N N . SER B 1 217 ? 31.453 -7.113 -9.766 1 96.62 217 SER B N 1
ATOM 4516 C CA . SER B 1 217 ? 31.906 -6.34 -8.617 1 96.62 217 SER B CA 1
ATOM 4517 C C . SER B 1 217 ? 31.781 -4.844 -8.867 1 96.62 217 SER B C 1
ATOM 4519 O O . SER B 1 217 ? 31.547 -4.066 -7.941 1 96.62 217 SER B O 1
ATOM 4521 N N . ASP B 1 218 ? 31.906 -4.449 -10.109 1 97.31 218 ASP B N 1
ATOM 4522 C CA . ASP B 1 218 ? 31.812 -3.035 -10.453 1 97.31 218 ASP B CA 1
ATOM 4523 C C . ASP B 1 218 ? 30.438 -2.475 -10.086 1 97.31 218 ASP B C 1
ATOM 4525 O O . ASP B 1 218 ? 30.328 -1.343 -9.609 1 97.31 218 ASP B O 1
ATOM 4529 N N . VAL B 1 219 ? 29.406 -3.295 -10.359 1 97.69 219 VAL B N 1
ATOM 4530 C CA . VAL B 1 219 ? 28.047 -2.867 -10.055 1 97.69 219 VAL B CA 1
ATOM 4531 C C . VAL B 1 219 ? 27.875 -2.762 -8.539 1 97.69 219 VAL B C 1
ATOM 4533 O O . VAL B 1 219 ? 27.375 -1.75 -8.039 1 97.69 219 VAL B O 1
ATOM 4536 N N . SER B 1 220 ? 28.234 -3.766 -7.816 1 96.75 220 SER B N 1
ATOM 4537 C CA . SER B 1 220 ? 28.109 -3.783 -6.363 1 96.75 220 SER B CA 1
ATOM 4538 C C . SER B 1 220 ? 28.875 -2.635 -5.727 1 96.75 220 SER B C 1
ATOM 4540 O O . SER B 1 220 ? 28.375 -1.965 -4.82 1 96.75 220 SER B O 1
ATOM 4542 N N . GLU B 1 221 ? 30.094 -2.383 -6.141 1 97 221 GLU B N 1
ATOM 4543 C CA . GLU B 1 221 ? 30.938 -1.309 -5.621 1 97 221 GLU B CA 1
ATOM 4544 C C . GLU B 1 221 ? 30.328 0.06 -5.91 1 97 221 GLU B C 1
ATOM 4546 O O . GLU B 1 221 ? 30.375 0.96 -5.07 1 97 221 GLU B O 1
ATOM 4551 N N . HIS B 1 222 ? 29.812 0.166 -7.102 1 97.5 222 HIS B N 1
ATOM 4552 C CA . HIS B 1 222 ? 29.188 1.434 -7.453 1 97.5 222 HIS B CA 1
ATOM 4553 C C . HIS B 1 222 ? 27.984 1.722 -6.559 1 97.5 222 HIS B C 1
ATOM 4555 O O . HIS B 1 222 ? 27.812 2.85 -6.09 1 97.5 222 HIS B O 1
ATOM 4561 N N . LEU B 1 223 ? 27.109 0.714 -6.355 1 95.38 223 LEU B N 1
ATOM 4562 C CA . LEU B 1 223 ? 25.969 0.88 -5.473 1 95.38 223 LEU B CA 1
ATOM 4563 C C . LEU B 1 223 ? 26.422 1.263 -4.066 1 95.38 223 LEU B C 1
ATOM 4565 O O . LEU B 1 223 ? 25.828 2.145 -3.439 1 95.38 223 LEU B O 1
ATOM 4569 N N . GLU B 1 224 ? 27.438 0.644 -3.609 1 93.25 224 GLU B N 1
ATOM 4570 C CA . GLU B 1 224 ? 28 0.947 -2.293 1 93.25 224 GLU B CA 1
ATOM 4571 C C . GLU B 1 224 ? 28.531 2.375 -2.234 1 93.25 224 GLU B C 1
ATOM 4573 O O . GLU B 1 224 ? 28.312 3.086 -1.251 1 93.25 224 GLU B O 1
ATOM 4578 N N . THR B 1 225 ? 29.266 2.766 -3.223 1 95.12 225 THR B N 1
ATOM 4579 C CA . THR B 1 225 ? 29.844 4.105 -3.299 1 95.12 225 THR B CA 1
ATOM 4580 C C . THR B 1 225 ? 28.734 5.164 -3.279 1 95.12 225 THR B C 1
ATOM 4582 O O . THR B 1 225 ? 28.891 6.219 -2.66 1 95.12 225 THR B O 1
ATOM 4585 N N . GLU B 1 226 ? 27.641 4.801 -3.973 1 92.44 226 GLU B N 1
ATOM 4586 C CA . GLU B 1 226 ? 26.516 5.73 -4.031 1 92.44 226 GLU B CA 1
ATOM 4587 C C . GLU B 1 226 ? 25.609 5.566 -2.82 1 92.44 226 GLU B C 1
ATOM 4589 O O . GLU B 1 226 ? 24.531 6.16 -2.77 1 92.44 226 GLU B O 1
ATOM 4594 N N . ALA B 1 227 ? 25.969 4.742 -1.889 1 86.94 227 ALA B N 1
ATOM 4595 C CA . ALA B 1 227 ? 25.266 4.531 -0.625 1 86.94 227 ALA B CA 1
ATOM 4596 C C . ALA B 1 227 ? 23.859 3.988 -0.863 1 86.94 227 ALA B C 1
ATOM 4598 O O . ALA B 1 227 ? 22.906 4.402 -0.2 1 86.94 227 ALA B O 1
ATOM 4599 N N . VAL B 1 228 ? 23.766 3.176 -1.835 1 90 228 VAL B N 1
ATOM 4600 C CA . VAL B 1 228 ? 22.5 2.502 -2.109 1 90 228 VAL B CA 1
ATOM 4601 C C . VAL B 1 228 ? 22.531 1.084 -1.541 1 90 228 VAL B C 1
ATOM 4603 O O . VAL B 1 228 ? 23.359 0.262 -1.959 1 90 228 VAL B O 1
ATOM 4606 N N . ASP B 1 229 ? 21.641 0.868 -0.602 1 88.88 229 ASP B N 1
ATOM 4607 C CA . ASP B 1 229 ? 21.531 -0.473 -0.036 1 88.88 229 ASP B CA 1
ATOM 4608 C C . ASP B 1 229 ? 20.641 -1.36 -0.897 1 88.88 229 ASP B C 1
ATOM 4610 O O . ASP B 1 229 ? 19.609 -0.91 -1.398 1 88.88 229 ASP B O 1
ATOM 4614 N N . PHE B 1 230 ? 21.016 -2.623 -0.992 1 93.31 230 PHE B N 1
ATOM 4615 C CA . PHE B 1 230 ? 20.266 -3.553 -1.831 1 93.31 230 PHE B CA 1
ATOM 4616 C C . PHE B 1 230 ? 18.828 -3.688 -1.345 1 93.31 230 PHE B C 1
ATOM 4618 O O . PHE B 1 230 ? 17.922 -3.912 -2.143 1 93.31 230 PHE B O 1
ATOM 4625 N N . ILE B 1 231 ? 18.625 -3.562 -0.092 1 91.19 231 ILE B N 1
ATOM 4626 C CA . ILE B 1 231 ? 17.297 -3.758 0.479 1 91.19 231 ILE B CA 1
ATOM 4627 C C . ILE B 1 231 ? 16.328 -2.711 -0.082 1 91.19 231 ILE B C 1
ATOM 4629 O O . ILE B 1 231 ? 15.133 -2.969 -0.217 1 91.19 231 ILE B O 1
ATOM 4633 N N . GLN B 1 232 ? 16.766 -1.551 -0.506 1 89.25 232 GLN B N 1
ATOM 4634 C CA . GLN B 1 232 ? 15.945 -0.43 -0.957 1 89.25 232 GLN B CA 1
ATOM 4635 C C . GLN B 1 232 ? 15.195 -0.776 -2.242 1 89.25 232 GLN B C 1
ATOM 4637 O O . GLN B 1 232 ? 14.156 -0.182 -2.543 1 89.25 232 GLN B O 1
ATOM 4642 N N . PHE B 1 233 ? 15.758 -1.687 -2.998 1 93.25 233 PHE B N 1
ATOM 4643 C CA . PHE B 1 233 ? 15.07 -2.039 -4.234 1 93.25 233 PHE B CA 1
ATOM 4644 C C . PHE B 1 233 ? 14.742 -3.527 -4.266 1 93.25 233 PHE B C 1
ATOM 4646 O O . PHE B 1 233 ? 13.688 -3.928 -4.77 1 93.25 233 PHE B O 1
ATOM 4653 N N . ALA B 1 234 ? 15.539 -4.344 -3.678 1 95.38 234 ALA B N 1
ATOM 4654 C CA . ALA B 1 234 ? 15.391 -5.789 -3.809 1 95.38 234 ALA B CA 1
ATOM 4655 C C . ALA B 1 234 ? 14.289 -6.316 -2.889 1 95.38 234 ALA B C 1
ATOM 4657 O O . ALA B 1 234 ? 13.766 -7.41 -3.104 1 95.38 234 ALA B O 1
ATOM 4658 N N . LEU B 1 235 ? 14.008 -5.605 -1.838 1 93.75 235 LEU B N 1
ATOM 4659 C CA . LEU B 1 235 ? 12.938 -6.016 -0.93 1 93.75 235 LEU B CA 1
ATOM 4660 C C . LEU B 1 235 ? 11.633 -6.238 -1.688 1 93.75 235 LEU B C 1
ATOM 4662 O O . LEU B 1 235 ? 11 -7.281 -1.539 1 93.75 235 LEU B O 1
ATOM 4666 N N . ARG B 1 236 ? 11.211 -5.262 -2.428 1 94.06 236 ARG B N 1
ATOM 4667 C CA . ARG B 1 236 ? 9.969 -5.371 -3.188 1 94.06 236 ARG B CA 1
ATOM 4668 C C . ARG B 1 236 ? 10.031 -6.523 -4.184 1 94.06 236 ARG B C 1
ATOM 4670 O O . ARG B 1 236 ? 9.039 -7.219 -4.402 1 94.06 236 ARG B O 1
ATOM 4677 N N . TRP B 1 237 ? 11.266 -6.723 -4.832 1 97.06 237 TRP B N 1
ATOM 4678 C CA . TRP B 1 237 ? 11.453 -7.805 -5.789 1 97.06 237 TRP B CA 1
ATOM 4679 C C . TRP B 1 237 ? 11.172 -9.156 -5.141 1 97.06 237 TRP B C 1
ATOM 4681 O O . TRP B 1 237 ? 10.406 -9.961 -5.672 1 97.06 237 TRP B O 1
ATOM 4691 N N . VAL B 1 238 ? 11.805 -9.32 -3.98 1 97.62 238 VAL B N 1
ATOM 4692 C CA . VAL B 1 238 ? 11.742 -10.602 -3.293 1 97.62 238 VAL B CA 1
ATOM 4693 C C . VAL B 1 238 ? 10.367 -10.781 -2.656 1 97.62 238 VAL B C 1
ATOM 4695 O O . VAL B 1 238 ? 9.789 -11.867 -2.717 1 97.62 238 VAL B O 1
ATOM 4698 N N . ASN B 1 239 ? 9.844 -9.742 -2.139 1 95.94 239 ASN B N 1
ATOM 4699 C CA . ASN B 1 239 ? 8.562 -9.789 -1.438 1 95.94 239 ASN B CA 1
ATOM 4700 C C . ASN B 1 239 ? 7.418 -10.133 -2.385 1 95.94 239 ASN B C 1
ATOM 4702 O O . ASN B 1 239 ? 6.488 -10.844 -2.006 1 95.94 239 ASN B O 1
ATOM 4706 N N . CYS B 1 240 ? 7.477 -9.609 -3.594 1 96.81 240 CYS B N 1
ATOM 4707 C CA . CYS B 1 240 ? 6.383 -9.781 -4.539 1 96.81 240 CYS B CA 1
ATOM 4708 C C . CYS B 1 240 ? 6.797 -10.688 -5.695 1 96.81 240 CYS B C 1
ATOM 4710 O O . CYS B 1 240 ? 6.105 -10.758 -6.715 1 96.81 240 CYS B O 1
ATOM 4712 N N . LEU B 1 241 ? 7.953 -11.297 -5.543 1 97.94 241 LEU B N 1
ATOM 4713 C CA . LEU B 1 241 ? 8.477 -12.258 -6.504 1 97.94 241 LEU B CA 1
ATOM 4714 C C . LEU B 1 241 ? 8.562 -11.641 -7.898 1 97.94 241 LEU B C 1
ATOM 4716 O O . LEU B 1 241 ? 8.219 -12.289 -8.891 1 97.94 241 LEU B O 1
ATOM 4720 N N . LEU B 1 242 ? 8.82 -10.359 -8.031 1 97.56 242 LEU B N 1
ATOM 4721 C CA . LEU B 1 242 ? 9.125 -9.594 -9.234 1 97.56 242 LEU B CA 1
ATOM 4722 C C . LEU B 1 242 ? 7.855 -9.312 -10.039 1 97.56 242 LEU B C 1
ATOM 4724 O O . LEU B 1 242 ? 7.922 -8.758 -11.133 1 97.56 242 LEU B O 1
ATOM 4728 N N . VAL B 1 243 ? 6.691 -9.625 -9.508 1 96.62 243 VAL B N 1
ATOM 4729 C CA . VAL B 1 243 ? 5.445 -9.477 -10.25 1 96.62 243 VAL B CA 1
ATOM 4730 C C . VAL B 1 243 ? 5.223 -8 -10.594 1 96.62 243 VAL B C 1
ATOM 4732 O O . VAL B 1 243 ? 4.68 -7.68 -11.648 1 96.62 243 VAL B O 1
ATOM 4735 N N . ARG B 1 244 ? 5.691 -7.07 -9.805 1 93.94 244 ARG B N 1
ATOM 4736 C CA . ARG B 1 244 ? 5.445 -5.645 -9.984 1 93.94 244 ARG B CA 1
ATOM 4737 C C . ARG B 1 244 ? 6.453 -5.031 -10.945 1 93.94 244 ARG B C 1
ATOM 4739 O O . ARG B 1 244 ? 6.273 -3.906 -11.414 1 93.94 244 ARG B O 1
ATOM 4746 N N . GLU B 1 245 ? 7.492 -5.758 -11.227 1 96.12 245 GLU B N 1
ATOM 4747 C CA . GLU B 1 245 ? 8.586 -5.219 -12.031 1 96.12 245 GLU B CA 1
ATOM 4748 C C . GLU B 1 245 ? 8.422 -5.586 -13.5 1 96.12 245 GLU B C 1
ATOM 4750 O O . GLU B 1 245 ? 9.227 -5.172 -14.344 1 96.12 245 GLU B O 1
ATOM 4755 N N . LEU B 1 246 ? 7.387 -6.344 -13.789 1 96.81 246 LEU B N 1
ATOM 4756 C CA . LEU B 1 246 ? 7.18 -6.844 -15.148 1 96.81 246 LEU B CA 1
ATOM 4757 C C . LEU B 1 246 ? 5.766 -6.547 -15.625 1 96.81 246 LEU B C 1
ATOM 4759 O O . LEU B 1 246 ? 4.844 -6.41 -14.82 1 96.81 246 LEU B O 1
ATOM 4763 N N . PRO B 1 247 ? 5.664 -6.402 -16.984 1 95.5 247 PRO B N 1
ATOM 4764 C CA . PRO B 1 247 ? 4.289 -6.457 -17.484 1 95.5 247 PRO B CA 1
ATOM 4765 C C . PRO B 1 247 ? 3.539 -7.699 -17 1 95.5 247 PRO B C 1
ATOM 4767 O O . PRO B 1 247 ? 4.129 -8.773 -16.891 1 95.5 247 PRO B O 1
ATOM 4770 N N . PHE B 1 248 ? 2.299 -7.594 -16.781 1 95.75 248 PHE B N 1
ATOM 4771 C CA . PHE B 1 248 ? 1.533 -8.625 -16.094 1 95.75 248 PHE B CA 1
ATOM 4772 C C . PHE B 1 248 ? 1.598 -9.945 -16.859 1 95.75 248 PHE B C 1
ATOM 4774 O O . PHE B 1 248 ? 1.681 -11.016 -16.25 1 95.75 248 PHE B O 1
ATOM 4781 N N . CYS B 1 249 ? 1.493 -9.875 -18.156 1 95.25 249 CYS B N 1
ATOM 4782 C CA . CYS B 1 249 ? 1.555 -11.094 -18.953 1 95.25 249 CYS B CA 1
ATOM 4783 C C . CYS B 1 249 ? 2.883 -11.812 -18.75 1 95.25 249 CYS B C 1
ATOM 4785 O O . CYS B 1 249 ? 2.936 -13.047 -18.75 1 95.25 249 CYS B O 1
ATOM 4787 N N . LEU B 1 250 ? 3.938 -11.07 -18.578 1 97.25 250 LEU B N 1
ATOM 4788 C CA . LEU B 1 250 ? 5.25 -11.664 -18.344 1 97.25 250 LEU B CA 1
ATOM 4789 C C . LEU B 1 250 ? 5.355 -12.219 -16.938 1 97.25 250 LEU B C 1
ATOM 4791 O O . LEU B 1 250 ? 6.059 -13.203 -16.703 1 97.25 250 LEU B O 1
ATOM 4795 N N . ALA B 1 251 ? 4.691 -11.547 -16 1 97 251 ALA B N 1
ATOM 4796 C CA . ALA B 1 251 ? 4.629 -12.102 -14.648 1 97 251 ALA B CA 1
ATOM 4797 C C . ALA B 1 251 ? 3.975 -13.477 -14.648 1 97 251 ALA B C 1
ATOM 4799 O O . ALA B 1 251 ? 4.426 -14.383 -13.945 1 97 251 ALA B O 1
ATOM 4800 N N . ILE B 1 252 ? 2.93 -13.633 -15.398 1 97.44 252 ILE B N 1
ATOM 4801 C CA . ILE B 1 252 ? 2.26 -14.922 -15.523 1 97.44 252 ILE B CA 1
ATOM 4802 C C . ILE B 1 252 ? 3.225 -15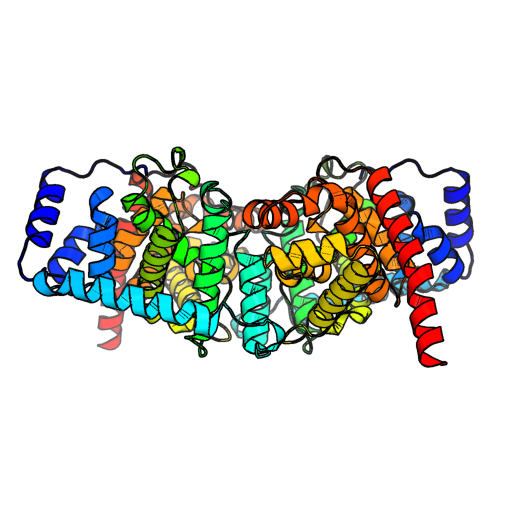.945 -16.109 1 97.44 252 ILE B C 1
ATOM 4804 O O . ILE B 1 252 ? 3.318 -17.078 -15.617 1 97.44 252 ILE B O 1
ATOM 4808 N N . ARG B 1 253 ? 3.918 -15.5 -17.141 1 97.88 253 ARG B N 1
ATOM 4809 C CA . ARG B 1 253 ? 4.926 -16.375 -17.734 1 97.88 253 ARG B CA 1
ATOM 4810 C C . ARG B 1 253 ? 5.988 -16.766 -16.719 1 97.88 253 ARG B C 1
ATOM 4812 O O . ARG B 1 253 ? 6.445 -17.906 -16.688 1 97.88 253 ARG B O 1
ATOM 4819 N N . LEU B 1 254 ? 6.398 -15.914 -15.93 1 98.25 254 LEU B N 1
ATOM 4820 C CA . LEU B 1 254 ? 7.398 -16.156 -14.891 1 98.25 254 LEU B CA 1
ATOM 4821 C C . LEU B 1 254 ? 6.918 -17.219 -13.914 1 98.25 254 LEU B C 1
ATOM 4823 O O . LEU B 1 254 ? 7.711 -18.031 -13.438 1 98.25 254 LEU B O 1
ATOM 4827 N N . TRP B 1 255 ? 5.637 -17.266 -13.641 1 98.38 255 TRP B N 1
ATOM 4828 C CA . TRP B 1 255 ? 5.062 -18.234 -12.727 1 98.38 255 TRP B CA 1
ATOM 4829 C C . TRP B 1 255 ? 5.234 -19.656 -13.266 1 98.38 255 TRP B C 1
ATOM 4831 O O . TRP B 1 255 ? 5.391 -20.609 -12.492 1 98.38 255 TRP B O 1
ATOM 4841 N N . ASP B 1 256 ? 5.219 -19.812 -14.641 1 98.44 256 ASP B N 1
ATOM 4842 C CA . ASP B 1 256 ? 5.539 -21.125 -15.211 1 98.44 256 ASP B CA 1
ATOM 4843 C C . ASP B 1 256 ? 6.871 -21.641 -14.672 1 98.44 256 ASP B C 1
ATOM 4845 O O . ASP B 1 256 ? 6.973 -22.797 -14.266 1 98.44 256 ASP B O 1
ATOM 4849 N N . THR B 1 257 ? 7.828 -20.766 -14.672 1 98.38 257 THR B N 1
ATOM 4850 C CA . THR B 1 257 ? 9.18 -21.125 -14.25 1 98.38 257 THR B CA 1
ATOM 4851 C C . THR B 1 257 ? 9.234 -21.359 -12.75 1 98.38 257 THR B C 1
ATOM 4853 O O . THR B 1 257 ? 9.836 -22.328 -12.289 1 98.38 257 THR B O 1
ATOM 4856 N N . TYR B 1 258 ? 8.594 -20.484 -11.945 1 98.06 258 TYR B N 1
ATOM 4857 C CA . TYR B 1 258 ? 8.586 -20.641 -10.492 1 98.06 258 TYR B CA 1
ATOM 4858 C C . TYR B 1 258 ? 7.98 -21.969 -10.086 1 98.06 258 TYR B C 1
ATOM 4860 O O . TYR B 1 258 ? 8.539 -22.688 -9.258 1 98.06 258 TYR B O 1
ATOM 4868 N N . LEU B 1 259 ? 6.867 -22.297 -10.68 1 98.19 259 LEU B N 1
ATOM 4869 C CA . LEU B 1 259 ? 6.168 -23.531 -10.328 1 98.19 259 LEU B CA 1
ATOM 4870 C C . LEU B 1 259 ? 6.957 -24.75 -10.797 1 98.19 259 LEU B C 1
ATOM 4872 O O . LEU B 1 259 ? 6.953 -25.781 -10.133 1 98.19 259 LEU B O 1
ATOM 4876 N N . ALA B 1 260 ? 7.605 -24.578 -11.914 1 98.19 260 ALA B N 1
ATOM 4877 C CA . ALA B 1 260 ? 8.461 -25.656 -12.414 1 98.19 260 ALA B CA 1
ATOM 4878 C C . ALA B 1 260 ? 9.625 -25.922 -11.469 1 98.19 260 ALA B C 1
ATOM 4880 O O . ALA B 1 260 ? 10.031 -27.062 -11.273 1 98.19 260 ALA B O 1
ATOM 4881 N N . GLU B 1 261 ? 10.18 -24.875 -10.867 1 96.38 261 GLU B N 1
ATOM 4882 C CA . GLU B 1 261 ? 11.297 -24.969 -9.93 1 96.38 261 GLU B CA 1
ATOM 4883 C C . GLU B 1 261 ? 10.883 -25.703 -8.656 1 96.38 261 GLU B C 1
ATOM 4885 O O . GLU B 1 261 ? 11.719 -26.312 -7.98 1 96.38 261 GLU B O 1
ATOM 4890 N N . GLY B 1 262 ? 9.57 -25.609 -8.297 1 92.31 262 GLY B N 1
ATOM 4891 C CA . GLY B 1 262 ? 9.07 -26.266 -7.098 1 92.31 262 GLY B CA 1
ATOM 4892 C C . GLY B 1 262 ? 9.68 -25.703 -5.82 1 92.31 262 GLY B C 1
ATOM 4893 O O . GLY B 1 262 ? 9.672 -24.5 -5.602 1 92.31 262 GLY B O 1
ATOM 4894 N N . THR B 1 263 ? 10.266 -26.547 -5.07 1 86 263 THR B N 1
ATOM 4895 C CA . THR B 1 263 ? 10.812 -26.172 -3.77 1 86 263 THR B CA 1
ATOM 4896 C C . THR B 1 263 ? 12.062 -25.312 -3.936 1 86 263 THR B C 1
ATOM 4898 O O . THR B 1 263 ? 12.469 -24.625 -3.004 1 86 263 THR B O 1
ATOM 4901 N N . GLY B 1 264 ? 12.57 -25.359 -5.102 1 90.44 264 GLY B N 1
ATOM 4902 C CA . GLY B 1 264 ? 13.805 -24.625 -5.344 1 90.44 264 GLY B CA 1
ATOM 4903 C C . GLY B 1 264 ? 13.586 -23.219 -5.836 1 90.44 264 GLY B C 1
ATOM 4904 O O . GLY B 1 264 ? 14.547 -22.469 -6.062 1 90.44 264 GLY B O 1
ATOM 4905 N N . PHE B 1 265 ? 12.312 -22.734 -5.918 1 93.19 265 PHE B N 1
ATOM 4906 C CA . PHE B 1 265 ? 12.086 -21.469 -6.59 1 93.19 265 PHE B CA 1
ATOM 4907 C C . PHE B 1 265 ? 12.602 -20.312 -5.738 1 93.19 265 PHE B C 1
ATOM 4909 O O . PHE B 1 265 ? 13.008 -19.266 -6.27 1 93.19 265 PHE B O 1
ATOM 4916 N N . SER B 1 266 ? 12.625 -20.5 -4.391 1 94.94 266 SER B N 1
ATOM 4917 C CA . SER B 1 266 ? 13.133 -19.422 -3.535 1 94.94 266 SER B CA 1
ATOM 4918 C C . SER B 1 266 ? 14.609 -19.141 -3.812 1 94.94 266 SER B C 1
ATOM 4920 O O . SER B 1 266 ? 15.031 -17.984 -3.842 1 94.94 266 SER B O 1
ATOM 4922 N N . GLU B 1 267 ? 15.336 -20.203 -4 1 95.62 267 GLU B N 1
ATOM 4923 C CA . GLU B 1 267 ? 16.75 -20.047 -4.363 1 95.62 267 GLU B CA 1
ATOM 4924 C C . GLU B 1 267 ? 16.891 -19.469 -5.766 1 95.62 267 GLU B C 1
ATOM 4926 O O . GLU B 1 267 ? 17.75 -18.609 -5.992 1 95.62 267 GLU B O 1
ATOM 4931 N N . PHE B 1 268 ? 16.156 -19.984 -6.629 1 97.31 268 PHE B N 1
ATOM 4932 C CA . PHE B 1 268 ? 16.234 -19.516 -8.008 1 97.31 268 PHE B CA 1
ATOM 4933 C C . PHE B 1 268 ? 15.922 -18.031 -8.078 1 97.31 268 PHE B C 1
ATOM 4935 O O . PHE B 1 268 ? 16.5 -17.312 -8.898 1 97.31 268 PHE B O 1
ATOM 4942 N N . LEU B 1 269 ? 14.977 -17.562 -7.258 1 98.12 269 LEU B N 1
ATOM 4943 C CA . LEU B 1 269 ? 14.594 -16.156 -7.203 1 98.12 269 LEU B CA 1
ATOM 4944 C C . LEU B 1 269 ? 15.812 -15.281 -6.953 1 98.12 269 LEU B C 1
ATOM 4946 O O . LEU B 1 269 ? 15.898 -14.164 -7.477 1 98.12 269 LEU B O 1
ATOM 4950 N N . ILE B 1 270 ? 16.766 -15.766 -6.141 1 98.19 270 ILE B N 1
ATOM 4951 C CA . ILE B 1 270 ? 17.984 -15.016 -5.836 1 98.19 270 ILE B CA 1
ATOM 4952 C C . ILE B 1 270 ? 18.797 -14.82 -7.109 1 98.19 270 ILE B C 1
ATOM 4954 O O . ILE B 1 270 ? 19.203 -13.703 -7.434 1 98.19 270 ILE B O 1
ATOM 4958 N N . TYR B 1 271 ? 18.953 -15.891 -7.82 1 98.38 271 TYR B N 1
ATOM 4959 C CA . TYR B 1 271 ? 19.719 -15.828 -9.07 1 98.38 271 TYR B CA 1
ATOM 4960 C C . TYR B 1 271 ? 18.984 -14.984 -10.109 1 98.38 271 TYR B C 1
ATOM 4962 O O . TYR B 1 271 ? 19.609 -14.219 -10.844 1 98.38 271 TYR B O 1
ATOM 4970 N N . LEU B 1 272 ? 17.734 -15.133 -10.164 1 98.69 272 LEU B N 1
ATOM 4971 C CA . LEU B 1 272 ? 16.922 -14.359 -11.094 1 98.69 272 LEU B CA 1
ATOM 4972 C C . LEU B 1 272 ? 17.016 -12.867 -10.797 1 98.69 272 LEU B C 1
ATOM 4974 O O . LEU B 1 272 ? 17.156 -12.055 -11.711 1 98.69 272 LEU B O 1
ATOM 4978 N N . SER B 1 273 ? 16.906 -12.492 -9.523 1 98.56 273 SER B N 1
ATOM 4979 C CA . SER B 1 273 ? 16.969 -11.094 -9.117 1 98.56 273 SER B CA 1
ATOM 4980 C C . SER B 1 273 ? 18.328 -10.484 -9.453 1 98.56 273 SER B C 1
ATOM 4982 O O . SER B 1 273 ? 18.406 -9.336 -9.898 1 98.56 273 SER B O 1
ATOM 4984 N N . ALA B 1 274 ? 19.375 -11.289 -9.242 1 98.44 274 ALA B N 1
ATOM 4985 C CA . ALA B 1 274 ? 20.719 -10.828 -9.617 1 98.44 274 ALA B CA 1
ATOM 4986 C C . ALA B 1 274 ? 20.812 -10.617 -11.125 1 98.44 274 ALA B C 1
ATOM 4988 O O . ALA B 1 274 ? 21.297 -9.578 -11.578 1 98.44 274 ALA B O 1
ATOM 4989 N N . ALA B 1 275 ? 20.375 -11.617 -11.859 1 98.5 275 ALA B N 1
ATOM 4990 C CA . ALA B 1 275 ? 20.391 -11.508 -13.312 1 98.5 275 ALA B CA 1
ATOM 4991 C C . ALA B 1 275 ? 19.562 -10.32 -13.789 1 98.5 275 ALA B C 1
ATOM 4993 O O . ALA B 1 275 ? 19.938 -9.625 -14.734 1 98.5 275 ALA B O 1
ATOM 4994 N N . PHE B 1 276 ? 18.438 -10.148 -13.133 1 98.44 276 PHE B N 1
ATOM 4995 C CA . PHE B 1 276 ? 17.531 -9.039 -13.43 1 98.44 276 PHE B CA 1
ATOM 4996 C C . PHE B 1 276 ? 18.219 -7.699 -13.234 1 98.44 276 PHE B C 1
ATOM 4998 O O . PHE B 1 276 ? 18.234 -6.863 -14.141 1 98.44 276 PHE B O 1
ATOM 5005 N N . LEU B 1 277 ? 18.875 -7.512 -12.133 1 98.19 277 LEU B N 1
ATOM 5006 C CA . LEU B 1 277 ? 19.625 -6.289 -11.836 1 98.19 277 LEU B CA 1
ATOM 5007 C C . LEU B 1 277 ? 20.734 -6.074 -12.859 1 98.19 277 LEU B C 1
ATOM 5009 O O . LEU B 1 277 ? 20.906 -4.965 -13.367 1 98.19 277 LEU B O 1
ATOM 5013 N N . LEU B 1 278 ? 21.406 -7.113 -13.211 1 97.75 278 LEU B N 1
ATOM 5014 C CA . LEU B 1 278 ? 22.609 -7.031 -14.039 1 97.75 278 LEU B CA 1
ATOM 5015 C C . 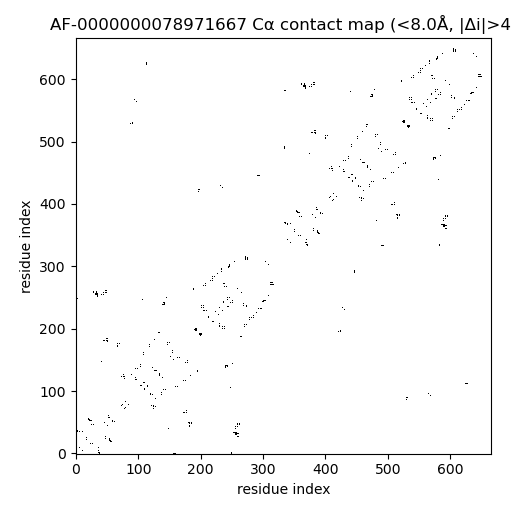LEU B 1 278 ? 22.25 -6.812 -15.5 1 97.75 278 LEU B C 1
ATOM 5017 O O . LEU B 1 278 ? 23.109 -6.527 -16.328 1 97.75 278 LEU B O 1
ATOM 5021 N N . SER B 1 279 ? 20.969 -6.957 -15.828 1 97.25 279 SER B N 1
ATOM 5022 C CA . SER B 1 279 ? 20.516 -6.625 -17.172 1 97.25 279 SER B CA 1
ATOM 5023 C C . SER B 1 279 ? 20.797 -5.164 -17.516 1 97.25 279 SER B C 1
ATOM 5025 O O . SER B 1 279 ? 20.875 -4.793 -18.688 1 97.25 279 SER B O 1
ATOM 5027 N N . TRP B 1 280 ? 20.984 -4.312 -16.484 1 97.56 280 TRP B N 1
ATOM 5028 C CA . TRP B 1 280 ? 21.234 -2.889 -16.688 1 97.56 280 TRP B CA 1
ATOM 5029 C C . TRP B 1 280 ? 22.578 -2.479 -16.094 1 97.56 280 TRP B C 1
ATOM 5031 O O . TRP B 1 280 ? 22.75 -1.336 -15.656 1 97.56 280 TRP B O 1
ATOM 5041 N N . LYS B 1 281 ? 23.516 -3.406 -15.992 1 97.25 281 LYS B N 1
ATOM 5042 C CA . LYS B 1 281 ? 24.797 -3.164 -15.328 1 97.25 281 LYS B CA 1
ATOM 5043 C C . LYS B 1 281 ? 25.484 -1.924 -15.898 1 97.25 281 LYS B C 1
ATOM 5045 O O . LYS B 1 281 ? 26.016 -1.107 -15.141 1 97.25 281 LYS B O 1
ATOM 5050 N N . ASP B 1 282 ? 25.453 -1.682 -17.234 1 96.88 282 ASP B N 1
ATOM 5051 C CA . ASP B 1 282 ? 26.125 -0.549 -17.875 1 96.88 282 ASP B CA 1
ATOM 5052 C C . ASP B 1 282 ? 25.484 0.771 -17.453 1 96.88 282 ASP B C 1
ATOM 5054 O O . ASP B 1 282 ? 26.172 1.759 -17.203 1 96.88 282 ASP B O 1
ATOM 5058 N N . ARG B 1 283 ? 24.219 0.727 -17.422 1 96.75 283 ARG B N 1
ATOM 5059 C CA . ARG B 1 283 ? 23.484 1.929 -17.031 1 96.75 283 ARG B CA 1
ATOM 5060 C C . ARG B 1 283 ? 23.672 2.227 -15.547 1 96.75 283 ARG B C 1
ATOM 5062 O O . ARG B 1 283 ? 23.875 3.379 -15.156 1 96.75 283 ARG B O 1
ATOM 5069 N N . LEU B 1 284 ? 23.578 1.245 -14.664 1 97 284 LEU B N 1
ATOM 5070 C CA . LEU B 1 284 ? 23.641 1.393 -13.211 1 97 284 LEU B CA 1
ATOM 5071 C C . LEU B 1 284 ? 24.953 2.061 -12.789 1 97 284 LEU B C 1
ATOM 5073 O O . LEU B 1 284 ? 24.953 2.916 -11.906 1 97 284 LEU B O 1
ATOM 5077 N N . THR B 1 285 ? 26.062 1.726 -13.445 1 96.88 285 THR B N 1
ATOM 5078 C CA . THR B 1 285 ? 27.391 2.184 -13.039 1 96.88 285 THR B CA 1
ATOM 5079 C C . THR B 1 285 ? 27.609 3.639 -13.445 1 96.88 285 THR B C 1
ATOM 5081 O O . THR B 1 285 ? 28.578 4.27 -13.016 1 96.88 285 THR B O 1
ATOM 5084 N N . GLN B 1 286 ? 26.672 4.203 -14.188 1 96.62 286 GLN B N 1
ATOM 5085 C CA . GLN B 1 286 ? 26.797 5.578 -14.656 1 96.62 286 GLN B CA 1
ATOM 5086 C C . GLN B 1 286 ? 25.906 6.52 -13.867 1 96.62 286 GLN B C 1
ATOM 5088 O O . GLN B 1 286 ? 26 7.742 -14 1 96.62 286 GLN B O 1
ATOM 5093 N N . LEU B 1 287 ? 25.016 5.957 -13.094 1 95.25 287 LEU B N 1
ATOM 5094 C CA . LEU B 1 287 ? 24.016 6.766 -12.398 1 95.25 287 LEU B CA 1
ATOM 5095 C C . LEU B 1 287 ? 24.5 7.156 -11.008 1 95.25 287 LEU B C 1
ATOM 5097 O O . LEU B 1 287 ? 25.219 6.387 -10.359 1 95.25 287 LEU B O 1
ATOM 5101 N N . GLU B 1 288 ? 24.125 8.359 -10.617 1 92 288 GLU B N 1
ATOM 5102 C CA . GLU B 1 288 ? 24.375 8.781 -9.242 1 92 288 GLU B CA 1
ATOM 5103 C C . GLU B 1 288 ? 23.219 8.414 -8.328 1 92 288 GLU B C 1
ATOM 5105 O O . GLU B 1 288 ? 22.203 7.879 -8.789 1 92 288 GLU B O 1
ATOM 5110 N N . PHE B 1 289 ? 23.359 8.648 -7.094 1 84.38 289 PHE B N 1
ATOM 5111 C CA . PHE B 1 289 ? 22.469 8.141 -6.059 1 84.38 289 PHE B CA 1
ATOM 5112 C C . PHE B 1 289 ? 21 8.383 -6.426 1 84.38 289 PHE B C 1
ATOM 5114 O O . PHE B 1 289 ? 20.219 7.441 -6.523 1 84.38 289 PHE B O 1
ATOM 5121 N N . GLN B 1 290 ? 20.656 9.641 -6.711 1 79.62 290 GLN B N 1
ATOM 5122 C CA . GLN B 1 290 ? 19.266 10 -6.949 1 79.62 290 GLN B CA 1
ATOM 5123 C C . GLN B 1 290 ? 18.719 9.289 -8.18 1 79.62 290 GLN B C 1
ATOM 5125 O O . GLN B 1 290 ? 17.641 8.695 -8.125 1 79.62 290 GLN B O 1
ATOM 5130 N N . ASP B 1 291 ? 19.5 9.336 -9.188 1 88.31 291 ASP B N 1
ATOM 5131 C CA . ASP B 1 291 ? 19.078 8.695 -10.43 1 88.31 291 ASP B CA 1
ATOM 5132 C C . ASP B 1 291 ? 19.078 7.18 -10.297 1 88.31 291 ASP B C 1
ATOM 5134 O O . ASP B 1 291 ? 18.25 6.496 -10.906 1 88.31 291 ASP B O 1
ATOM 5138 N N . LEU B 1 292 ? 19.922 6.711 -9.461 1 92.25 292 LEU B N 1
ATOM 5139 C CA . LEU B 1 292 ? 20.031 5.273 -9.234 1 92.25 292 LEU B CA 1
ATOM 5140 C C . LEU B 1 292 ? 18.781 4.742 -8.531 1 92.25 292 LEU B C 1
ATOM 5142 O O . LEU B 1 292 ? 18.203 3.732 -8.953 1 92.25 292 LEU B O 1
ATOM 5146 N N . ILE B 1 293 ? 18.344 5.426 -7.539 1 83.62 293 ILE B N 1
ATOM 5147 C CA . ILE B 1 293 ? 17.172 5.02 -6.773 1 83.62 293 ILE B CA 1
ATOM 5148 C C . ILE B 1 293 ? 15.938 5.07 -7.664 1 83.62 293 ILE B C 1
ATOM 5150 O O . ILE B 1 293 ? 15.133 4.133 -7.68 1 83.62 293 ILE B O 1
ATOM 5154 N N . LEU B 1 294 ? 15.836 6.137 -8.375 1 84.12 294 LEU B N 1
ATOM 5155 C CA . LEU B 1 294 ? 14.688 6.301 -9.258 1 84.12 294 LEU B CA 1
ATOM 5156 C C . LEU B 1 294 ? 14.664 5.207 -10.32 1 84.12 294 LEU B C 1
ATOM 5158 O O . LEU B 1 294 ? 13.594 4.664 -10.633 1 84.12 294 LEU B O 1
ATOM 5162 N N . PHE B 1 295 ? 15.805 4.953 -10.836 1 93.38 295 PHE B N 1
ATOM 5163 C CA . PHE B 1 295 ? 15.93 3.928 -11.859 1 93.38 295 PHE B CA 1
ATOM 5164 C C . PHE B 1 295 ? 15.508 2.566 -11.32 1 93.38 295 PHE B C 1
ATOM 5166 O O . PHE B 1 295 ? 14.719 1.857 -11.945 1 93.38 295 PHE B O 1
ATOM 5173 N N . LEU B 1 296 ? 15.992 2.203 -10.133 1 92.75 296 LEU B N 1
ATOM 5174 C CA . LEU B 1 296 ? 15.766 0.881 -9.555 1 92.75 296 LEU B CA 1
ATOM 5175 C C . LEU B 1 296 ? 14.328 0.731 -9.078 1 92.75 296 LEU B C 1
ATOM 5177 O O . LEU B 1 296 ? 13.82 -0.387 -8.969 1 92.75 296 LEU B O 1
ATOM 5181 N N . GLN B 1 297 ? 13.664 1.82 -8.828 1 84.69 297 GLN B N 1
ATOM 5182 C CA . GLN B 1 297 ? 12.273 1.787 -8.398 1 84.69 297 GLN B CA 1
ATOM 5183 C C . GLN B 1 297 ? 11.32 1.725 -9.594 1 84.69 297 GLN B C 1
ATOM 5185 O O . GLN B 1 297 ? 10.164 1.326 -9.453 1 84.69 297 GLN B O 1
ATOM 5190 N N . ARG B 1 298 ? 11.781 2.186 -10.688 1 88 298 ARG B N 1
ATOM 5191 C CA . ARG B 1 298 ? 11 2.189 -11.914 1 88 298 ARG B CA 1
ATOM 5192 C C . ARG B 1 298 ? 11.797 1.615 -13.078 1 88 298 ARG B C 1
ATOM 5194 O O . ARG B 1 298 ? 12.125 2.332 -14.023 1 88 298 ARG B O 1
ATOM 5201 N N . LEU B 1 299 ? 12 0.371 -13.047 1 94.69 299 LEU B N 1
ATOM 5202 C CA . LEU B 1 299 ? 12.797 -0.281 -14.086 1 94.69 299 LEU B CA 1
ATOM 5203 C C . LEU B 1 299 ? 12.102 -0.204 -15.438 1 94.69 299 LEU B C 1
ATOM 5205 O O . LEU B 1 299 ? 10.867 -0.277 -15.508 1 94.69 299 LEU B O 1
ATOM 5209 N N . PRO B 1 300 ? 12.82 0.032 -16.516 1 95.31 300 PRO B N 1
ATOM 5210 C CA . PRO B 1 300 ? 12.258 0.213 -17.859 1 95.31 300 PRO B CA 1
ATOM 5211 C C . PRO B 1 300 ? 11.836 -1.104 -18.5 1 95.31 300 PRO B C 1
ATOM 5213 O O . PRO B 1 300 ? 12.344 -1.472 -19.562 1 95.31 300 PRO B O 1
ATOM 5216 N N . THR B 1 301 ? 10.852 -1.808 -17.938 1 97.38 301 THR B N 1
ATOM 5217 C CA . THR B 1 301 ? 10.438 -3.119 -18.422 1 97.38 301 THR B CA 1
ATOM 5218 C C . THR B 1 301 ? 9.062 -3.037 -19.094 1 97.38 301 THR B C 1
ATOM 5220 O O . THR B 1 301 ? 8.523 -4.051 -19.531 1 97.38 301 THR B O 1
ATOM 5223 N N . ALA B 1 302 ? 8.492 -1.863 -19.219 1 93.75 302 ALA B N 1
ATOM 5224 C CA . ALA B 1 302 ? 7.129 -1.682 -19.719 1 93.75 302 ALA B CA 1
ATOM 5225 C C . ALA B 1 302 ? 6.977 -2.262 -21.125 1 93.75 302 ALA B C 1
ATOM 5227 O O . ALA B 1 302 ? 5.906 -2.756 -21.484 1 93.75 302 ALA B O 1
ATOM 5228 N N . GLU B 1 303 ? 8.062 -2.229 -21.859 1 94.88 303 GLU B N 1
ATOM 5229 C CA . GLU B 1 303 ? 7.984 -2.689 -23.25 1 94.88 303 GLU B CA 1
ATOM 5230 C C . GLU B 1 303 ? 8.609 -4.074 -23.406 1 94.88 303 GLU B C 1
ATOM 5232 O O . GLU B 1 303 ? 8.82 -4.539 -24.531 1 94.88 303 GLU B O 1
ATOM 5237 N N . TRP B 1 304 ? 8.914 -4.699 -22.297 1 96.5 304 TRP B N 1
ATOM 5238 C CA . TRP B 1 304 ? 9.508 -6.031 -22.344 1 96.5 304 TRP B CA 1
ATOM 5239 C C . TRP B 1 304 ? 8.547 -7.027 -23 1 96.5 304 TRP B C 1
ATOM 5241 O O . TRP B 1 304 ? 7.332 -6.934 -22.812 1 96.5 304 TRP B O 1
ATOM 5251 N N . THR B 1 305 ? 9.07 -7.902 -23.75 1 95.38 305 THR B N 1
ATOM 5252 C CA . THR B 1 305 ? 8.383 -9.078 -24.266 1 95.38 305 THR B CA 1
ATOM 5253 C C . THR B 1 305 ? 8.938 -10.352 -23.625 1 95.38 305 THR B C 1
ATOM 5255 O O . THR B 1 305 ? 9.781 -10.289 -22.734 1 95.38 305 THR B O 1
ATOM 5258 N N . GLU B 1 306 ? 8.414 -11.406 -24.031 1 95.56 306 GLU B N 1
ATOM 5259 C CA . GLU B 1 306 ? 8.883 -12.68 -23.5 1 95.56 306 GLU B CA 1
ATOM 5260 C C . GLU B 1 306 ? 10.359 -12.898 -23.797 1 95.56 306 GLU B C 1
ATOM 5262 O O . GLU B 1 306 ? 11.062 -13.57 -23.031 1 95.56 306 GLU B O 1
ATOM 5267 N N . ALA B 1 307 ? 10.797 -12.312 -24.891 1 95.56 307 ALA B N 1
ATOM 5268 C CA . ALA B 1 307 ? 12.203 -12.469 -25.266 1 95.56 307 ALA B CA 1
ATOM 5269 C C . ALA B 1 307 ? 13.133 -11.906 -24.203 1 95.56 307 ALA B C 1
ATOM 5271 O O . ALA B 1 307 ? 14.141 -12.531 -23.859 1 95.56 307 ALA B O 1
ATOM 5272 N N . GLN B 1 308 ? 12.82 -10.727 -23.734 1 96.88 308 GLN B N 1
ATOM 5273 C CA . GLN B 1 308 ? 13.641 -10.125 -22.688 1 96.88 308 GLN B CA 1
ATOM 5274 C C . GLN B 1 308 ? 13.594 -10.945 -21.406 1 96.88 308 GLN B C 1
ATOM 5276 O O . GLN B 1 308 ? 14.625 -11.156 -20.766 1 96.88 308 GLN B O 1
ATOM 5281 N N . LEU B 1 309 ? 12.43 -11.422 -21.016 1 97.81 309 LEU B N 1
ATOM 5282 C CA . LEU B 1 309 ? 12.297 -12.242 -19.812 1 97.81 309 LEU B CA 1
ATOM 5283 C C . LEU B 1 309 ? 13.086 -13.539 -19.953 1 97.81 309 LEU B C 1
ATOM 5285 O O . LEU B 1 309 ? 13.766 -13.961 -19.016 1 97.81 309 LEU B O 1
ATOM 5289 N N . GLU B 1 310 ? 12.984 -14.164 -21.109 1 97.19 310 GLU B N 1
ATOM 5290 C CA . GLU B 1 310 ? 13.695 -15.414 -21.359 1 97.19 310 GLU B CA 1
ATOM 5291 C C . GLU B 1 310 ? 15.203 -15.219 -21.234 1 97.19 310 GLU B C 1
ATOM 5293 O O . GLU B 1 310 ? 15.914 -16.109 -20.781 1 97.19 310 GLU B O 1
ATOM 5298 N N . ARG B 1 311 ? 15.648 -14.117 -21.734 1 97.62 311 ARG B N 1
ATOM 5299 C CA . ARG B 1 311 ? 17.062 -13.805 -21.609 1 97.62 311 ARG B CA 1
ATOM 5300 C C . ARG B 1 311 ? 17.484 -13.742 -20.141 1 97.62 311 ARG B C 1
ATOM 5302 O O . ARG B 1 311 ? 18.516 -14.305 -19.766 1 97.62 311 ARG B O 1
ATOM 5309 N N . VAL B 1 312 ? 16.734 -13.062 -19.328 1 98.38 312 VAL B N 1
ATOM 5310 C CA . VAL B 1 312 ? 17.047 -12.922 -17.906 1 98.38 312 VAL B CA 1
ATOM 5311 C C . VAL B 1 312 ? 16.969 -14.289 -17.219 1 98.38 312 VAL B C 1
ATOM 5313 O O . VAL B 1 312 ? 17.812 -14.617 -16.375 1 98.38 312 VAL B O 1
ATOM 5316 N N . LEU B 1 313 ? 15.969 -15.094 -17.578 1 98.38 313 LEU B N 1
ATOM 5317 C CA . LEU B 1 313 ? 15.82 -16.438 -17.016 1 98.38 313 LEU B CA 1
ATOM 5318 C C . LEU B 1 313 ? 17.031 -17.312 -17.375 1 98.38 313 LEU B C 1
ATOM 5320 O O . LEU B 1 313 ? 17.516 -18.062 -16.531 1 98.38 313 LEU B O 1
ATOM 5324 N N . SER B 1 314 ? 17.453 -17.172 -18.578 1 97.69 314 SER B N 1
ATOM 5325 C CA . SER B 1 314 ? 18.609 -17.922 -19.016 1 97.69 314 SER B CA 1
ATOM 5326 C C . SER B 1 314 ? 19.875 -17.516 -18.25 1 97.69 314 SER B C 1
ATOM 5328 O O . SER B 1 314 ? 20.656 -18.375 -17.844 1 97.69 314 SER B O 1
ATOM 5330 N N . GLU B 1 315 ? 20.016 -16.266 -18.156 1 97.88 315 GLU B N 1
ATOM 5331 C CA . GLU B 1 315 ? 21.141 -15.758 -17.391 1 97.88 315 GLU B CA 1
ATOM 5332 C C . GLU B 1 315 ? 21.094 -16.234 -15.938 1 97.88 315 GLU B C 1
ATOM 5334 O O . GLU B 1 315 ? 22.125 -16.578 -15.359 1 97.88 315 GLU B O 1
ATOM 5339 N N . ALA B 1 316 ? 19.938 -16.188 -15.344 1 98.12 316 ALA B N 1
ATOM 5340 C CA . ALA B 1 316 ? 19.766 -16.672 -13.977 1 98.12 316 ALA B CA 1
ATOM 5341 C C . ALA B 1 316 ? 20.156 -18.141 -13.867 1 98.12 316 ALA B C 1
ATOM 5343 O O . ALA B 1 316 ? 20.781 -18.562 -12.891 1 98.12 316 ALA B O 1
ATOM 5344 N N . PHE B 1 317 ? 19.75 -18.891 -14.844 1 96.38 317 PHE B N 1
ATOM 5345 C CA . PHE B 1 317 ? 20.078 -20.312 -14.875 1 96.38 317 PHE B CA 1
ATOM 5346 C C . PHE B 1 317 ? 21.594 -20.516 -14.93 1 96.38 317 PHE B C 1
ATOM 5348 O O . PHE B 1 317 ? 22.125 -21.391 -14.234 1 96.38 317 PHE B O 1
ATOM 5355 N N . ILE B 1 318 ? 22.25 -19.75 -15.734 1 96.44 318 ILE B N 1
ATOM 5356 C CA . ILE B 1 318 ? 23.703 -19.812 -15.875 1 96.44 318 ILE B CA 1
ATOM 5357 C C . ILE B 1 318 ? 24.359 -19.453 -14.547 1 96.44 318 ILE B C 1
ATOM 5359 O O . ILE B 1 318 ? 25.297 -20.125 -14.102 1 96.44 318 ILE B O 1
ATOM 5363 N N . LEU B 1 319 ? 23.875 -18.375 -13.93 1 96 319 LEU B N 1
ATOM 5364 C CA . LEU B 1 319 ? 24.406 -17.969 -12.641 1 96 319 LEU B CA 1
ATOM 5365 C C . LEU B 1 319 ? 24.266 -19.078 -11.609 1 96 319 LEU B C 1
ATOM 5367 O O . LEU B 1 319 ? 25.203 -19.359 -10.859 1 96 319 LEU B O 1
ATOM 5371 N N . ARG B 1 320 ? 23.141 -19.688 -11.547 1 95.44 320 ARG B N 1
ATOM 5372 C CA . ARG B 1 320 ? 22.891 -20.766 -10.594 1 95.44 320 ARG B CA 1
ATOM 5373 C C . ARG B 1 320 ? 23.844 -21.922 -10.828 1 95.44 320 ARG B C 1
ATOM 5375 O O . ARG B 1 320 ? 24.391 -22.484 -9.875 1 95.44 320 ARG B O 1
ATOM 5382 N N . SER B 1 321 ? 24.016 -22.297 -12.07 1 93.25 321 SER B N 1
ATOM 5383 C CA . SER B 1 321 ? 24.891 -23.406 -12.422 1 93.25 321 SER B CA 1
ATOM 5384 C C . SER B 1 321 ? 26.344 -23.109 -12.07 1 93.25 321 SER B C 1
ATOM 5386 O O . SER B 1 321 ? 27.094 -24 -11.703 1 93.25 321 SER B O 1
ATOM 5388 N N . SER B 1 322 ? 26.703 -21.906 -12.133 1 91.81 322 SER B N 1
ATOM 5389 C CA . SER B 1 322 ? 28.078 -21.484 -11.906 1 91.81 322 SER B CA 1
ATOM 5390 C C . SER B 1 322 ? 28.375 -21.344 -10.422 1 91.81 322 SER B C 1
ATOM 5392 O O . SER B 1 322 ? 29.5 -21.594 -9.984 1 91.81 322 SER B O 1
ATOM 5394 N N . TYR B 1 323 ? 27.406 -20.938 -9.633 1 86.06 323 TYR B N 1
ATOM 5395 C CA . TYR B 1 323 ? 27.719 -20.531 -8.273 1 86.06 323 TYR B CA 1
ATOM 5396 C C . TYR B 1 323 ? 27.094 -21.469 -7.254 1 86.06 323 TYR B C 1
ATOM 5398 O O . TYR B 1 323 ? 27.375 -21.391 -6.059 1 86.06 323 TYR B O 1
ATOM 5406 N N . SER B 1 324 ? 26.062 -22.234 -7.559 1 73.56 324 SER B N 1
ATOM 5407 C CA . SER B 1 324 ? 25.547 -23.25 -6.648 1 73.56 324 SER B CA 1
ATOM 5408 C C . SER B 1 324 ? 26.578 -24.328 -6.367 1 73.56 324 SER B C 1
ATOM 5410 O O . SER B 1 324 ? 26.703 -24.797 -5.234 1 73.56 324 SER B O 1
ATOM 5412 N N . ASP B 1 325 ? 27.281 -24.828 -7.441 1 56.44 325 ASP B N 1
ATOM 5413 C CA . ASP B 1 325 ? 28.312 -25.844 -7.328 1 56.44 325 ASP B CA 1
ATOM 5414 C C . ASP B 1 325 ? 29.531 -25.328 -6.574 1 56.44 325 ASP B C 1
ATOM 5416 O O . ASP B 1 325 ? 30.312 -26.094 -6.012 1 56.44 325 ASP B O 1
ATOM 5420 N N . ALA B 1 326 ? 29.797 -24.031 -6.711 1 46.66 326 ALA B N 1
ATOM 5421 C CA . ALA B 1 326 ? 30.969 -23.531 -6.008 1 46.66 326 ALA B CA 1
ATOM 5422 C C . ALA B 1 326 ? 30.781 -23.609 -4.496 1 46.66 326 ALA B C 1
ATOM 5424 O O . ALA B 1 326 ? 31.75 -23.75 -3.75 1 46.66 326 ALA B O 1
ATOM 5425 N N . GLN B 1 327 ? 29.578 -23.5 -3.984 1 47.53 327 GLN B N 1
ATOM 5426 C CA . GLN B 1 327 ? 29.391 -23.656 -2.547 1 47.53 327 GLN B CA 1
ATOM 5427 C C . GLN B 1 327 ? 29.562 -25.109 -2.129 1 47.53 327 GLN B C 1
ATOM 5429 O O . GLN B 1 327 ? 29.969 -25.391 -1 1 47.53 327 GLN B O 1
ATOM 5434 N N . SER B 1 328 ? 29.109 -25.984 -3.004 1 41.97 328 SER B N 1
ATOM 5435 C CA . SER B 1 328 ? 29.391 -27.375 -2.68 1 41.97 328 SER B CA 1
ATOM 5436 C C . SER B 1 328 ? 30.875 -27.672 -2.688 1 41.97 328 SER B C 1
ATOM 5438 O O . SER B 1 328 ? 31.375 -28.484 -1.899 1 41.97 328 SER B O 1
ATOM 5440 N N . HIS B 1 329 ? 31.516 -27.109 -3.549 1 39.44 329 HIS B N 1
ATOM 5441 C CA . HIS B 1 329 ? 32.938 -27.359 -3.561 1 39.44 329 HIS B CA 1
ATOM 5442 C C . HIS B 1 329 ? 33.656 -26.625 -2.418 1 39.44 329 HIS B C 1
ATOM 5444 O O . HIS B 1 329 ? 34.719 -27.031 -1.988 1 39.44 329 HIS B O 1
ATOM 5450 N N . LEU B 1 330 ? 33.219 -25.484 -2.033 1 35.47 330 LEU B N 1
ATOM 5451 C CA . LEU B 1 330 ? 33.875 -24.812 -0.915 1 35.47 330 LEU B CA 1
ATOM 5452 C C . LEU B 1 330 ? 33.531 -25.516 0.402 1 35.47 330 LEU B C 1
ATOM 5454 O O . LEU B 1 330 ? 34.156 -25.234 1.427 1 35.47 330 LEU B O 1
ATOM 5458 N N . ARG B 1 331 ? 32.438 -26.172 0.413 1 37.66 331 ARG B N 1
ATOM 5459 C CA . ARG B 1 331 ? 32.219 -26.938 1.639 1 37.66 331 ARG B CA 1
ATOM 5460 C C . ARG B 1 331 ? 33.094 -28.172 1.682 1 37.66 331 ARG B C 1
ATOM 5462 O O . ARG B 1 331 ? 33.156 -28.859 2.699 1 37.66 331 ARG B O 1
ATOM 5469 N N . LEU B 1 332 ? 33.344 -28.672 0.576 1 31.67 332 LEU B N 1
ATOM 5470 C CA . LEU B 1 332 ? 34.156 -29.875 0.584 1 31.67 332 LEU B CA 1
ATOM 5471 C C . LEU B 1 332 ? 35.625 -29.531 0.706 1 31.67 332 LEU B C 1
ATOM 5473 O O . LEU B 1 332 ? 36.469 -30.422 0.92 1 31.67 332 LEU B O 1
ATOM 5477 N N . GLY B 1 333 ? 36 -28.375 0.355 1 27.47 333 GLY B N 1
ATOM 5478 C CA . GLY B 1 333 ? 37.406 -28.188 0.759 1 27.47 333 GLY B CA 1
ATOM 5479 C C . GLY B 1 333 ? 37.531 -27.703 2.188 1 27.47 333 GLY B C 1
ATOM 5480 O O . GLY B 1 333 ? 36.625 -27.078 2.732 1 27.47 333 GLY B O 1
#

Sequence (666 aa):
MHQAAIPEHRVRKFHKLLQESVVDLDALRELSWSGVPLVLRPQVWRLLCGYLPPAKSRQSQTLERRRREYADMVPEYYDIPHEERSEDEVAAYRQVLVDVPRTAPNVPFFHEPIIQESLQRLLYIWGIRHPASGYVQGMNDLVTPFLAVFLSEHLPGPMESWSAEALNQTIMLAVEADCYWCLCKLVEGIQDHYTYAQPGIQRAVFRIKELVRRCQSDVSEHLETEAVDFIQFALRWVNCLLVRELPFCLAIRLWDTYLAEGTGFSEFLIYLSAAFLLSWKDRLTQLEFQDLILFLQRLPTAEWTEAQLERVLSEAFILRSSYSDAQSHLRLGMHQAAIPEHRVRKFHKLLQESVVDLDALRELSWSGVPLVLRPQVWRLLCGYLPPAKSRQSQTLERRRREYADMVPEYYDIPHEERSEDEVAAYRQVLVDVPRTAPNVPFFHEPIIQESLQRLLYIWGIRHPASGYVQGMNDLVTPFLAVFLSEHLPGPMESWSAEALNQTIMLAVEADCYWCLCKLVEGIQDHYTYAQPGIQRAVFRIKELVRRCQSDVSEHLETEAVDFIQFALRWVNCLLVRELPFCLAIRLWDTYLAEGTGFSEFLIYLSAAFLLSWKDRLTQLEFQDLILFLQRLPTAEWTEAQLERVLSEAFILRSSYSDAQSHLRLG

Secondary structure (DSSP, 8-state):
---PPPPHHHHHHHHHHHHSSB--HHHHHHHHTT---GGGHHHHHHHHTTSS-SBHHHHHHHHHHHHHHHHHHIIIIISS-GGG--HHHHHHHHHHHHHGGGSSTT-GGGGSHHHHHHHHHHHHHHHHH-TTT---TTHHHHHHHHHHHHHTTTS-S-GGG--GGG--HHHHHHHHHHHHHHHHHHHHTTGGGSSTT-HHHHHHHHHHHHHHHHH-HHHHHHHHHTT--THHHHHHHHHTTTGGGS-HHHHHHHHHHHHHHGGGHHHHHHHHHHHHHHTTHHHHTT--HHHHHHHHHS-S-TT--HHHHHHHHHHHHHHHHHHHHHHHHHHH-/---PPPPHHHHHHHHHHHHSSB--HHHHHHHHTT---GGGHHHHHHHHTTSS-SBHHHHHHHHHHHHHHHHHHIIIIISS-GGG--HHHHHHHHHHHHHGGGSSTT-GGGGSHHHHHHHHHHHHHHHHH-TTT---TTHHHHHHHHHHHHHTTTS-S-GGG--GGG--HHHHHHHHHHHHHHHHHHHHTTGGGSSTT-HHHHHHHHHHHHHHHHH-HHHHHHHHHTT--THHHHHHHHHTTTGGGS-HHHHHHHHHHHHHHGGGHHHHHHHHHHHHHHTTHHHHTT--HHHHHHHHHS-S-TT--HHHHHHHHHHHHHHHHHHHHHHHHHHH-

pLDDT: mean 93.45, std 9.86, range [27.47, 98.81]